Protein AF-0000000077147850 (afdb_homodimer)

Foldseek 3Di:
DDAACAPAEEEEECLQADLNVVLVVVNVVSNYAYEYADEPPDDNPSCVVPVVRHHYDDDQLLDLVRLLVVCLVRQGQEYEYDDADDPPVPDDPLVVRLSRLASSLLSNLLSNLVHNHQEYEYEAALLQQAADDDADEPPHDGDHLDSNSVSSNNNLVNSLVSCVVSVHFYEYEYEFAEDAAPHDCVDQLNVLLLCVVVVHAAEEEQQQFKGFYAYSVLVSVLVVLSVPDNPDGSYYFYDTQQDIDGRVVLSVLLCVLSVDPHDHRYRRDYDDPRDHRHHGHDGVVSCVRRVGHRPQDSSNRSNNRSVNCVVPVCVPDPD/DDAACAPAEEEEECLQADLNVVLVVVNVVSNYAYEYADEPPDDNPSCVVPVVRHHYDDDQLLDLVRLLVVCLVRQGQEYEYDDADDPPVPDDPLVVRLSRLASSLLSNLLSNLVHNHQEYEYEAALLQQAADDDADEPPHDGDHLDSNSVSSNNNLVNSLVSCVVSVHFYEYEYEFAEDAAPHDCVDQLNVLLLCVVVVHAAEEEQQQFKGFYAYSVLVSVLVVLVVPDNPDGSYYFYDTQQDIDGRVVLSVLLCVLSVGPHDHRYRRDYDDPRDRRHHGHDGVVSCVRRVGHRPQDSSNRSNNRSVNCVVPVCVPDPD

InterPro domains:
  IPR001509 NAD-dependent epimerase/dehydratase [PF01370] (11-240)
  IPR036291 NAD(P)-binding domain superfamily [SSF51735] (2-316)

Organism: Bacillus cereus (strain ATCC 14579 / DSM 31 / CCUG 7414 / JCM 2152 / NBRC 15305 / NCIMB 9373 / NCTC 2599 / NRRL B-3711) (NCBI:txid226900)

Radius of gyration: 27.34 Å; Cα contacts (8 Å, |Δi|>4): 1295; chains: 2; bounding box: 56×79×62 Å

Sequence (638 aa):
MIASFKNKTFLITGGYGFIGSHLARRLLNLQAKIVLFIRTPSNSWRLKDILKYIETYEIDIRDKKQVQDAIKKINPDYIFHLAAYGVNSAHTDYIHAIETNVIGTCNIIQAAKLVNCKKIINFGSSSEYGNKMEPIHENMLLTPVDIYGSTKAAATILAHQIASENNINLITLRPFGIFGEGEEPHKIFSYIILRVLQNKDVNLTLCNQLRDYCYIENVIDACILAVENTTVQNEIFNIGSGTIHPLKHYVELLFKHLKTNSRPNYGAISSRTNERWVPEADVQKIKNSLSWE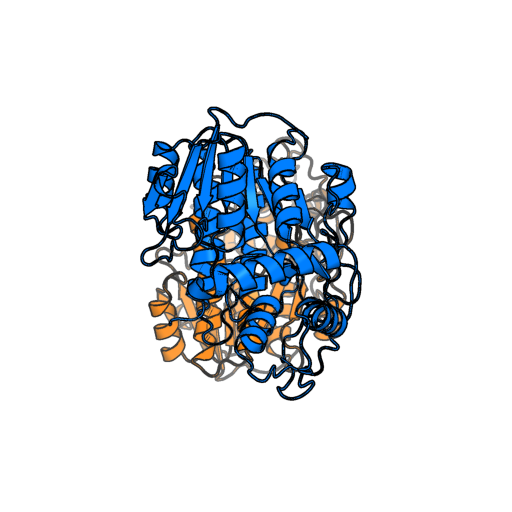PRINIEEGIIKTVNWYKNNKHLYLTPMIASFKNKTFLITGGYGFIGSHLARRLLNLQAKIVLFIRTPSNSWRLKDILKYIETYEIDIRDKKQVQDAIKKINPDYIFHLAAYGVNSAHTDYIHAIETNVIGTCNIIQAAKLVNCKKIINFGSSSEYGNKMEPIHENMLLTPVDIYGSTKAAATILAHQIASENNINLITLRPFGIFGEGEEPHKIFSYIILRVLQNKDVNLTLCNQLRDYCYIENVIDACILAVENTTVQNEIFNIGSGTIHPLKHYVELLFKHLKTNSRPNYGAISSRTNERWVPEADVQKIKNSLSWEPRINIEEGIIKTVNWYKNNKHLYLTP

Secondary structure (DSSP, 8-state):
-----TT-EEEEESTTSHHHHHHHHHHHHTT-EEEEEEPSS---GGGGGGGGGEEEEE--TT-HHHHHHHHHHH--SEEEE-------SS---HHHHHIIIIIHHHHHHHHHTTTT--EEEEE--GGGTBS-SS-B-TTS--B-SSHHHHHHHHHHHHHHHHHHHTT--EEEEEE-EEE-TT--TTSHHHHHHHHHHTT---B-----SEE-EEEHHHHHHHHHHHHH-SS--SEEEEES-S--EEHHHHHHHHHHHHT-S---BTTSSPPPTT--S---B--HHHHHHH-----S-HHHHHHHHHHHHHH-GGGTS--/-----TT-EEEEESTTSHHHHHHHHHHHHTT-EEEEEEPSS---GGGGGGGGGEEEEE--TT-HHHHHHHHHHH--SEEEE-------SS---HHHHHIIIIIHHHHHHHHHTTTT--EEEEE--GGGTBS-SS-B-TTS--B-SSHHHHHHHHHHHHHHHHHHHTT--EEEEEE-EEE-TT--TTSHHHHHHHHHHTT---B-----SEE-EEEHHHHHHHHHHHHH-SS--SEEEEES-S--EEHHHHHHHHHHHHT-S---BTTSSPPPTT--S---B--HHHHHHH----SS-HHHHHHHHHHHHHH-GGGTS--

Structure (mmCIF, N/CA/C/O backbone):
data_AF-0000000077147850-model_v1
#
loop_
_entity.id
_entity.type
_entity.pdbx_description
1 polymer 'CDP-abequose synthase'
#
loop_
_atom_site.group_PDB
_atom_site.id
_atom_site.type_symbol
_atom_site.label_atom_id
_atom_site.label_alt_id
_atom_site.label_comp_id
_atom_site.label_asym_id
_atom_site.label_entity_id
_atom_site.label_seq_id
_atom_site.pdbx_PDB_ins_code
_atom_site.Cartn_x
_atom_site.Cartn_y
_atom_site.Cartn_z
_atom_site.occupancy
_atom_site.B_iso_or_equiv
_atom_site.auth_seq_id
_atom_site.auth_comp_id
_atom_site.auth_asym_id
_atom_site.auth_atom_id
_atom_site.pdbx_PDB_model_num
ATOM 1 N N . MET A 1 1 ? 18.938 25.062 17.922 1 41.69 1 MET A N 1
ATOM 2 C CA . MET A 1 1 ? 17.719 25.562 17.266 1 41.69 1 MET A CA 1
ATOM 3 C C . MET A 1 1 ? 18.078 26.516 16.125 1 41.69 1 MET A C 1
ATOM 5 O O . MET A 1 1 ? 18.531 27.641 16.359 1 41.69 1 MET A O 1
ATOM 9 N N . ILE A 1 2 ? 18.453 25.875 14.992 1 53.59 2 ILE A N 1
ATOM 10 C CA . ILE A 1 2 ? 19.516 26.047 14.023 1 53.59 2 ILE A CA 1
ATOM 11 C C . ILE A 1 2 ? 19.172 27.203 13.07 1 53.59 2 ILE A C 1
ATOM 13 O O . ILE A 1 2 ? 18 27.562 12.938 1 53.59 2 ILE A O 1
ATOM 17 N N . ALA A 1 3 ? 19.969 27.375 11.922 1 63.88 3 ALA A N 1
ATOM 18 C CA . ALA A 1 3 ? 20.609 28.156 10.875 1 63.88 3 ALA A CA 1
ATOM 19 C C . ALA A 1 3 ? 19.594 28.625 9.836 1 63.88 3 ALA A C 1
ATOM 21 O O . ALA A 1 3 ? 18.422 28.219 9.867 1 63.88 3 ALA A O 1
ATOM 22 N N . SER A 1 4 ? 19.797 29.516 9.102 1 89.12 4 SER A N 1
ATOM 23 C CA . SER A 1 4 ? 19.125 30.125 7.953 1 89.12 4 SER A CA 1
ATOM 24 C C . SER A 1 4 ? 19.141 29.188 6.746 1 89.12 4 SER A C 1
ATOM 26 O O . SER A 1 4 ? 20.078 28.406 6.582 1 89.12 4 SER A O 1
ATOM 28 N N . PHE A 1 5 ? 17.938 28.969 6.219 1 96.38 5 PHE A N 1
ATOM 29 C CA . PHE A 1 5 ? 17.875 28.219 4.973 1 96.38 5 PHE A CA 1
ATOM 30 C C . PHE A 1 5 ? 18.141 29.125 3.777 1 96.38 5 PHE A C 1
ATOM 32 O O . PHE A 1 5 ? 17.562 28.922 2.703 1 96.38 5 PHE A O 1
ATOM 39 N N . LYS A 1 6 ? 18.953 30.125 4.07 1 95.38 6 LYS A N 1
ATOM 40 C CA . LYS A 1 6 ? 19.281 31.078 3.012 1 95.38 6 LYS A CA 1
ATOM 41 C C . LYS A 1 6 ? 19.844 30.359 1.782 1 95.38 6 LYS A C 1
ATOM 43 O O . LYS A 1 6 ? 20.656 29.453 1.903 1 95.38 6 LYS A O 1
ATOM 48 N N . ASN A 1 7 ? 19.297 30.672 0.626 1 94.56 7 ASN A N 1
ATOM 49 C CA . ASN A 1 7 ? 19.719 30.172 -0.68 1 94.56 7 ASN A CA 1
ATOM 50 C C . ASN A 1 7 ? 19.297 28.719 -0.89 1 94.56 7 ASN A C 1
ATOM 52 O O . ASN A 1 7 ? 19.797 28.047 -1.787 1 94.56 7 ASN A O 1
ATOM 56 N N . LYS A 1 8 ? 18.5 28.219 0.026 1 97.69 8 LYS A N 1
ATOM 57 C CA . LYS A 1 8 ? 17.922 26.891 -0.171 1 97.69 8 LYS A CA 1
ATOM 58 C C . LYS A 1 8 ? 16.516 26.984 -0.748 1 97.69 8 LYS A C 1
ATOM 60 O O . LYS A 1 8 ? 15.711 27.812 -0.304 1 97.69 8 LYS A O 1
ATOM 65 N N . THR A 1 9 ? 16.25 26.203 -1.748 1 98.69 9 THR A N 1
ATOM 66 C CA . THR A 1 9 ? 14.945 26.188 -2.391 1 98.69 9 THR A CA 1
ATOM 67 C C . THR A 1 9 ? 14.109 25 -1.891 1 98.69 9 THR A C 1
ATOM 69 O O . THR A 1 9 ? 14.555 23.859 -1.945 1 98.69 9 THR A O 1
ATOM 72 N N . PHE A 1 10 ? 12.945 25.344 -1.375 1 98.81 10 PHE A N 1
ATOM 73 C CA . PHE A 1 10 ? 12 24.344 -0.885 1 98.81 10 PHE A CA 1
ATOM 74 C C . PHE A 1 10 ? 10.766 24.281 -1.785 1 98.81 10 PHE A C 1
ATOM 76 O O . PHE A 1 10 ? 10.062 25.266 -1.953 1 98.81 10 PHE A O 1
ATOM 83 N N . LEU A 1 11 ? 10.539 23.109 -2.4 1 98.88 11 LEU A N 1
ATOM 84 C CA . LEU A 1 11 ? 9.281 22.859 -3.098 1 98.88 11 LEU A CA 1
ATOM 85 C C . LEU A 1 11 ? 8.258 22.234 -2.158 1 98.88 11 LEU A C 1
ATOM 87 O O . LEU A 1 11 ? 8.547 21.234 -1.484 1 98.88 11 LEU A O 1
ATOM 91 N N . ILE A 1 12 ? 7.082 22.828 -2.092 1 98.81 12 ILE A N 1
ATOM 92 C CA . ILE A 1 12 ? 6.004 22.328 -1.25 1 98.81 12 ILE A CA 1
ATOM 93 C C . ILE A 1 12 ? 4.785 22 -2.109 1 98.81 12 ILE A C 1
ATOM 95 O O . ILE A 1 12 ? 4.297 22.875 -2.846 1 98.81 12 ILE A O 1
ATOM 99 N N . THR A 1 13 ? 4.359 20.734 -2.105 1 98.31 13 THR A N 1
ATOM 100 C CA . THR A 1 13 ? 3.01 20.438 -2.574 1 98.31 13 THR A CA 1
ATOM 101 C C . THR A 1 13 ? 2.008 20.547 -1.427 1 98.31 13 THR A C 1
ATOM 103 O O . THR A 1 13 ? 2.336 20.219 -0.281 1 98.31 13 THR A O 1
ATOM 106 N N . GLY A 1 14 ? 0.807 21.047 -1.729 1 96.25 14 GLY A N 1
ATOM 107 C CA . GLY A 1 14 ? -0.165 21.25 -0.666 1 96.25 14 GLY A CA 1
ATOM 108 C C . GLY A 1 14 ? 0.129 22.469 0.195 1 96.25 14 GLY A C 1
ATOM 109 O O . GLY A 1 14 ? -0.258 22.516 1.364 1 96.25 14 GLY A O 1
ATOM 110 N N . GLY A 1 15 ? 0.797 23.438 -0.388 1 96.94 15 GLY A N 1
ATOM 111 C CA . GLY A 1 15 ? 1.252 24.594 0.37 1 96.94 15 GLY A CA 1
ATOM 112 C C . GLY A 1 15 ? 0.12 25.5 0.816 1 96.94 15 GLY A C 1
ATOM 113 O O . GLY A 1 15 ? 0.252 26.234 1.802 1 96.94 15 GLY A O 1
ATOM 114 N N . TYR A 1 16 ? -0.994 25.469 0.094 1 96.19 16 TYR A N 1
ATOM 115 C CA . TYR A 1 16 ? -2.139 26.312 0.451 1 96.19 16 TYR A CA 1
ATOM 116 C C . TYR A 1 16 ? -2.963 25.656 1.554 1 96.19 16 TYR A C 1
ATOM 118 O O . TYR A 1 16 ? -3.879 26.266 2.102 1 96.19 16 TYR A O 1
ATOM 126 N N . GLY A 1 17 ? -2.631 24.438 1.902 1 95.75 17 GLY A N 1
ATOM 127 C CA . GLY A 1 17 ? -3.367 23.719 2.932 1 95.75 17 GLY A CA 1
ATOM 128 C C . GLY A 1 17 ? -2.99 24.141 4.34 1 95.75 17 GLY A C 1
ATOM 129 O O . GLY A 1 17 ? -2.152 25.031 4.523 1 95.75 17 GLY A O 1
ATOM 130 N N . PHE A 1 18 ? -3.619 23.516 5.301 1 96.88 18 PHE A N 1
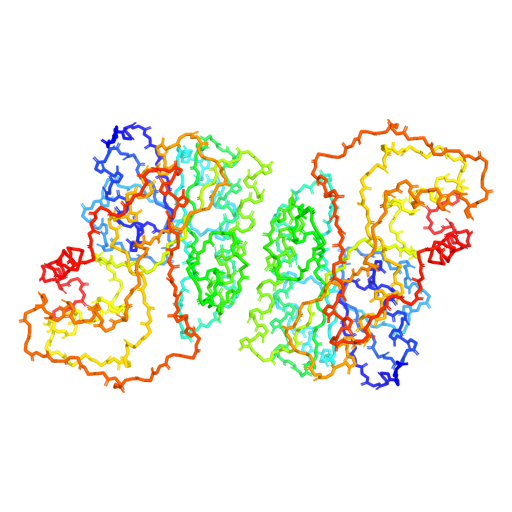ATOM 131 C CA . PHE A 1 18 ? -3.455 23.828 6.715 1 96.88 18 PHE A CA 1
ATOM 132 C C . PHE A 1 18 ? -1.999 23.688 7.137 1 96.88 18 PHE A C 1
ATOM 134 O O . PHE A 1 18 ? -1.33 24.672 7.445 1 96.88 18 PHE A O 1
ATOM 141 N N . ILE A 1 19 ? -1.394 22.469 6.965 1 98.12 19 ILE A N 1
ATOM 142 C CA . ILE A 1 19 ? -0.022 22.203 7.387 1 98.12 19 ILE A CA 1
ATOM 143 C C . ILE A 1 19 ? 0.951 22.953 6.48 1 98.12 19 ILE A C 1
ATOM 145 O O . ILE A 1 19 ? 1.896 23.578 6.965 1 98.12 19 ILE A O 1
ATOM 149 N N . GLY A 1 20 ? 0.66 22.953 5.203 1 98.12 20 GLY A N 1
ATOM 150 C CA . GLY A 1 20 ? 1.533 23.578 4.219 1 98.12 20 GLY A CA 1
ATOM 151 C C . GLY A 1 20 ? 1.7 25.062 4.426 1 98.12 20 GLY A C 1
ATOM 152 O O . GLY A 1 20 ? 2.791 25.609 4.234 1 98.12 20 GLY A O 1
ATOM 153 N N . SER A 1 21 ? 0.642 25.75 4.809 1 98.06 21 SER A N 1
ATOM 154 C CA . SER A 1 21 ? 0.711 27.203 4.996 1 98.06 21 SER A CA 1
ATOM 155 C C . SER A 1 21 ? 1.573 27.562 6.203 1 98.06 21 SER A C 1
ATOM 157 O O . SER A 1 21 ? 2.32 28.531 6.168 1 98.06 21 SER A O 1
ATOM 159 N N . HIS A 1 22 ? 1.453 26.766 7.297 1 98.62 22 HIS A N 1
ATOM 160 C CA . HIS A 1 22 ? 2.303 26.984 8.461 1 98.62 22 HIS A CA 1
ATOM 161 C C . HIS A 1 22 ? 3.768 26.719 8.133 1 98.62 22 HIS A C 1
ATOM 163 O O . HIS A 1 22 ? 4.652 27.453 8.57 1 98.62 22 HIS A O 1
ATOM 169 N N . LEU A 1 23 ? 3.988 25.688 7.363 1 98.69 23 LEU A N 1
ATOM 170 C CA . LEU A 1 23 ? 5.344 25.328 6.969 1 98.69 23 LEU A CA 1
ATOM 171 C C . LEU A 1 23 ? 5.965 26.422 6.098 1 98.69 23 LEU A C 1
ATOM 173 O O . LEU A 1 23 ? 7.117 26.812 6.312 1 98.69 23 LEU A O 1
ATOM 177 N N . ALA A 1 24 ? 5.199 26.891 5.113 1 98.5 24 ALA A N 1
ATOM 178 C CA . ALA A 1 24 ? 5.68 27.938 4.219 1 98.5 24 ALA A CA 1
ATOM 179 C C . ALA A 1 24 ? 6.102 29.172 5 1 98.5 24 ALA A C 1
ATOM 181 O O . ALA A 1 24 ? 7.156 29.75 4.738 1 98.5 24 ALA A O 1
ATOM 182 N N . ARG A 1 25 ? 5.281 29.594 5.98 1 98.12 25 ARG A N 1
ATOM 183 C CA . ARG A 1 25 ? 5.586 30.766 6.797 1 98.12 25 ARG A CA 1
ATOM 184 C C . ARG A 1 25 ? 6.867 30.547 7.598 1 98.12 25 ARG A C 1
ATOM 186 O O . ARG A 1 25 ? 7.707 31.453 7.676 1 98.12 25 ARG A O 1
ATOM 193 N N . ARG A 1 26 ? 6.977 29.391 8.227 1 98.06 26 ARG A N 1
ATOM 194 C CA . ARG A 1 26 ? 8.172 29.094 9.008 1 98.06 26 ARG A CA 1
ATOM 195 C C . ARG A 1 26 ? 9.422 29.141 8.125 1 98.06 26 ARG A C 1
ATOM 197 O O . ARG A 1 26 ? 10.438 29.703 8.516 1 98.06 26 ARG A O 1
ATOM 204 N N . LEU A 1 27 ? 9.367 28.531 6.949 1 98.38 27 LEU A N 1
ATOM 205 C CA . LEU A 1 27 ? 10.508 28.469 6.039 1 98.38 27 LEU A CA 1
ATOM 206 C C . LEU A 1 27 ? 10.883 29.859 5.543 1 98.38 27 LEU A C 1
ATOM 208 O O . LEU A 1 27 ? 12.062 30.188 5.418 1 98.38 27 LEU A O 1
ATOM 212 N N . LEU A 1 28 ? 9.891 30.672 5.234 1 97.94 28 LEU A N 1
ATOM 213 C CA . LEU A 1 28 ? 10.148 32.031 4.816 1 97.94 28 LEU A CA 1
ATOM 214 C C . LEU A 1 28 ? 10.883 32.812 5.906 1 97.94 28 LEU A C 1
ATOM 216 O O . LEU A 1 28 ? 11.82 33.562 5.621 1 97.94 28 LEU A O 1
ATOM 220 N N . ASN A 1 29 ? 10.43 32.594 7.141 1 97.06 29 ASN A N 1
ATOM 221 C CA . ASN A 1 29 ? 11.078 33.25 8.281 1 97.06 29 ASN A CA 1
ATOM 222 C C . ASN A 1 29 ? 12.531 32.781 8.422 1 97.06 29 ASN A C 1
ATOM 224 O O . ASN A 1 29 ? 13.359 33.531 8.969 1 97.06 29 ASN A O 1
ATOM 228 N N . LEU A 1 30 ? 12.852 31.625 7.934 1 97.62 30 LEU A N 1
ATOM 229 C CA . LEU A 1 30 ? 14.203 31.094 7.984 1 97.62 30 LEU A CA 1
ATOM 230 C C . LEU A 1 30 ? 14.977 31.438 6.711 1 97.62 30 LEU A C 1
ATOM 232 O O . LEU A 1 30 ? 16.016 30.844 6.434 1 97.62 30 LEU A O 1
ATOM 236 N N . GLN A 1 31 ? 14.359 32.281 5.824 1 97.69 31 GLN A N 1
ATOM 237 C CA . GLN A 1 31 ? 14.977 32.906 4.668 1 97.69 31 GLN A CA 1
ATOM 238 C C . GLN A 1 31 ? 15.125 31.922 3.514 1 97.69 31 GLN A C 1
ATOM 240 O O . GLN A 1 31 ? 16.078 32.031 2.729 1 97.69 31 GLN A O 1
ATOM 245 N N . ALA A 1 32 ? 14.258 30.938 3.465 1 98.25 32 ALA A N 1
ATOM 246 C CA . ALA A 1 32 ? 14.258 29.984 2.363 1 98.25 32 ALA A CA 1
ATOM 247 C C . ALA A 1 32 ? 13.562 30.562 1.134 1 98.25 32 ALA A C 1
ATOM 249 O O . ALA A 1 32 ? 12.75 31.484 1.247 1 98.25 32 ALA A O 1
ATOM 250 N N . LYS A 1 33 ? 13.953 30.047 -0.039 1 98.5 33 LYS A N 1
ATOM 251 C CA . LYS A 1 33 ? 13.156 30.234 -1.246 1 98.5 33 LYS A CA 1
ATOM 252 C C . LYS A 1 33 ? 12.047 29.203 -1.336 1 98.5 33 LYS A C 1
ATOM 254 O O . LYS A 1 33 ? 12.312 28 -1.31 1 98.5 33 LYS A O 1
ATOM 259 N N . ILE A 1 34 ? 10.812 29.719 -1.474 1 98.62 34 ILE A N 1
ATOM 260 C CA . ILE A 1 34 ? 9.672 28.812 -1.421 1 98.62 34 ILE A CA 1
ATOM 261 C C . ILE A 1 34 ? 9.016 28.734 -2.795 1 98.62 34 ILE A C 1
ATOM 263 O O . ILE A 1 34 ? 8.734 29.75 -3.42 1 98.62 34 ILE A O 1
ATOM 267 N N . VAL A 1 35 ? 8.797 27.531 -3.256 1 98.75 35 VAL A N 1
ATOM 268 C CA . VAL A 1 35 ? 8.039 27.25 -4.469 1 98.75 35 VAL A CA 1
ATOM 269 C C . VAL A 1 35 ? 6.871 26.328 -4.148 1 98.75 35 VAL A C 1
ATOM 271 O O . VAL A 1 35 ? 7.047 25.312 -3.461 1 98.75 35 VAL A O 1
ATOM 274 N N . LEU A 1 36 ? 5.656 26.688 -4.633 1 98.44 36 LEU A N 1
ATOM 275 C CA . LEU A 1 36 ? 4.48 25.859 -4.371 1 98.44 36 LEU A CA 1
ATOM 276 C C . LEU A 1 36 ? 3.957 25.234 -5.664 1 98.44 36 LEU A C 1
ATOM 278 O O . LEU A 1 36 ? 3.904 25.906 -6.699 1 98.44 36 LEU A O 1
ATOM 282 N N . PHE A 1 37 ? 3.633 23.891 -5.637 1 97.88 37 PHE A N 1
ATOM 283 C CA . PHE A 1 37 ? 2.713 23.312 -6.605 1 97.88 37 PHE A CA 1
ATOM 284 C C . PHE A 1 37 ? 1.267 23.531 -6.176 1 97.88 37 PHE A C 1
ATOM 286 O O . PHE A 1 37 ? 0.879 23.156 -5.066 1 97.88 37 PHE A O 1
ATOM 293 N N . ILE A 1 38 ? 0.522 24.156 -7.012 1 94.69 38 ILE A N 1
ATOM 294 C CA . ILE A 1 38 ? -0.87 24.438 -6.672 1 94.69 38 ILE A CA 1
ATOM 295 C C . ILE A 1 38 ? -1.787 23.844 -7.738 1 94.69 38 ILE A C 1
ATOM 297 O O . ILE A 1 38 ? -1.382 23.688 -8.891 1 94.69 38 ILE A O 1
ATOM 301 N N . ARG A 1 39 ? -3.023 23.453 -7.23 1 88.62 39 ARG A N 1
ATOM 302 C CA . ARG A 1 39 ? -4.059 23.016 -8.164 1 88.62 39 ARG A CA 1
ATOM 303 C C . ARG A 1 39 ? -5.039 24.141 -8.453 1 88.62 39 ARG A C 1
ATOM 305 O O . ARG A 1 39 ? -5.25 25.031 -7.617 1 88.62 39 ARG A O 1
ATOM 312 N N . THR A 1 40 ? -5.598 24.188 -9.672 1 77.69 40 THR A N 1
ATOM 313 C CA . THR A 1 40 ? -6.664 25.125 -9.977 1 77.69 40 THR A CA 1
ATOM 314 C C . THR A 1 40 ? -8.023 24.438 -9.938 1 77.69 40 THR A C 1
ATOM 316 O O . THR A 1 40 ? -8.234 23.422 -10.602 1 77.69 40 THR A O 1
ATOM 319 N N . PRO A 1 41 ? -8.828 24.906 -9.078 1 77.25 41 PRO A N 1
ATOM 320 C CA . PRO A 1 41 ? -8.828 26.094 -8.211 1 77.25 41 PRO A CA 1
ATOM 321 C C . PRO A 1 41 ? -8.367 25.766 -6.789 1 77.25 41 PRO A C 1
ATOM 323 O O . PRO A 1 41 ? -8.555 24.641 -6.312 1 77.25 41 PRO A O 1
ATOM 326 N N . SER A 1 42 ? -7.457 26.516 -6.242 1 80.62 42 SER A N 1
ATOM 327 C CA . SER A 1 42 ? -7.043 26.406 -4.848 1 80.62 42 SER A CA 1
ATOM 328 C C . SER A 1 42 ? -7.207 27.734 -4.125 1 80.62 42 SER A C 1
ATOM 330 O O . SER A 1 42 ? -7.133 28.797 -4.742 1 80.62 42 SER A O 1
ATOM 332 N N . ASN A 1 43 ? -7.555 27.641 -2.871 1 86.88 43 ASN A N 1
ATOM 333 C CA . ASN A 1 43 ? -7.73 28.812 -2.012 1 86.88 43 ASN A CA 1
ATOM 334 C C . ASN A 1 43 ? -6.43 29.203 -1.315 1 86.88 43 ASN A C 1
ATOM 336 O O . ASN A 1 43 ? -5.887 28.422 -0.528 1 86.88 43 ASN A O 1
ATOM 340 N N . SER A 1 44 ? -5.973 30.453 -1.588 1 91.94 44 SER A N 1
ATOM 341 C CA . SER A 1 44 ? -4.672 30.906 -1.097 1 91.94 44 SER A CA 1
ATOM 342 C C . SER A 1 44 ? -4.82 31.781 0.144 1 91.94 44 SER A C 1
ATOM 344 O O . SER A 1 44 ? -3.879 32.469 0.54 1 91.94 44 SER A O 1
ATOM 346 N N . TRP A 1 45 ? -5.973 31.75 0.788 1 93.31 45 TRP A N 1
ATOM 347 C CA . TRP A 1 45 ? -6.273 32.75 1.82 1 93.31 45 TRP A CA 1
ATOM 348 C C . TRP A 1 45 ? -5.293 32.625 2.984 1 93.31 45 TRP A C 1
ATOM 350 O O . TRP A 1 45 ? -4.941 33.625 3.607 1 93.31 45 TRP A O 1
ATOM 360 N N . ARG A 1 46 ? -4.734 31.438 3.246 1 96 46 ARG A N 1
ATOM 361 C CA . ARG A 1 46 ? -3.857 31.219 4.395 1 96 46 ARG A CA 1
ATOM 362 C C . ARG A 1 46 ? -2.51 31.891 4.191 1 96 46 ARG A C 1
ATOM 364 O O . ARG A 1 46 ? -1.785 32.156 5.16 1 96 46 ARG A O 1
ATOM 371 N N . LEU A 1 47 ? -2.217 32.156 2.918 1 97 47 LEU A N 1
ATOM 372 C CA . LEU A 1 47 ? -0.895 32.688 2.615 1 97 47 LEU A CA 1
ATOM 373 C C . LEU A 1 47 ? -1.003 34.031 1.917 1 97 47 LEU A C 1
ATOM 375 O O . LEU A 1 47 ? -0.026 34.531 1.343 1 97 47 LEU A O 1
ATOM 379 N N . LYS A 1 48 ? -2.117 34.625 1.899 1 95.38 48 LYS A N 1
ATOM 380 C CA . LYS A 1 48 ? -2.383 35.844 1.132 1 95.38 48 LYS A CA 1
ATOM 381 C C . LYS A 1 48 ? -1.363 36.938 1.455 1 95.38 48 LYS A C 1
ATOM 383 O O . LYS A 1 48 ? -0.882 37.625 0.557 1 95.38 48 LYS A O 1
ATOM 388 N N . ASP A 1 49 ? -0.982 37.094 2.662 1 95.38 49 ASP A N 1
ATOM 389 C CA . ASP A 1 49 ? -0.14 38.188 3.129 1 95.38 49 ASP A CA 1
ATOM 390 C C . ASP A 1 49 ? 1.32 37.969 2.744 1 95.38 49 ASP A C 1
ATOM 392 O O . ASP A 1 49 ? 2.123 38.906 2.762 1 95.38 49 ASP A O 1
ATOM 396 N N . ILE A 1 50 ? 1.694 36.75 2.342 1 97 50 ILE A N 1
ATOM 397 C CA . ILE A 1 50 ? 3.102 36.5 2.045 1 97 50 ILE A CA 1
ATOM 398 C C . ILE A 1 50 ? 3.238 35.969 0.628 1 97 50 ILE A C 1
ATOM 400 O O . ILE A 1 50 ? 4.324 35.531 0.223 1 97 50 ILE A O 1
ATOM 404 N N . LEU A 1 51 ? 2.188 35.938 -0.095 1 96.69 51 LEU A N 1
ATOM 405 C CA . LEU A 1 51 ? 2.156 35.312 -1.415 1 96.69 51 LEU A CA 1
ATOM 406 C C . LEU A 1 51 ? 3.17 35.969 -2.348 1 96.69 51 LEU A C 1
ATOM 408 O O . LEU A 1 51 ? 3.729 35.312 -3.227 1 96.69 51 LEU A O 1
ATOM 412 N N . LYS A 1 52 ? 3.455 37.219 -2.17 1 96.94 52 LYS A N 1
ATOM 413 C CA . LYS A 1 52 ? 4.379 37.969 -3.023 1 96.94 52 LYS A CA 1
ATOM 414 C C . LYS A 1 52 ? 5.801 37.438 -2.891 1 96.94 52 LYS A C 1
ATOM 416 O O . LYS A 1 52 ? 6.637 37.656 -3.768 1 96.94 52 LYS A O 1
ATOM 421 N N . TYR A 1 53 ? 6.094 36.719 -1.805 1 97.75 53 TYR A N 1
ATOM 422 C CA . TYR A 1 53 ? 7.438 36.188 -1.556 1 97.75 53 TYR A CA 1
ATOM 423 C C . TYR A 1 53 ? 7.547 34.719 -1.963 1 97.75 53 TYR A C 1
ATOM 425 O O . TYR A 1 53 ? 8.578 34.094 -1.752 1 97.75 53 TYR A O 1
ATOM 433 N N . ILE A 1 54 ? 6.477 34.156 -2.584 1 97.94 54 ILE A N 1
ATOM 434 C CA . ILE A 1 54 ? 6.402 32.719 -2.881 1 97.94 54 ILE A CA 1
ATOM 435 C C . ILE A 1 54 ? 6.195 32.531 -4.379 1 97.94 54 ILE A C 1
ATOM 437 O O . ILE A 1 54 ? 5.383 33.219 -5 1 97.94 54 ILE A O 1
ATOM 441 N N . GLU A 1 55 ? 6.953 31.703 -4.969 1 98.06 55 GLU A N 1
ATOM 442 C CA . GLU A 1 55 ? 6.738 31.297 -6.355 1 98.06 55 GLU A CA 1
ATOM 443 C C . GLU A 1 55 ? 5.75 30.141 -6.449 1 98.06 55 GLU A C 1
ATOM 445 O O . GLU A 1 55 ? 5.801 29.203 -5.645 1 98.06 55 GLU A O 1
ATOM 450 N N . THR A 1 56 ? 4.824 30.234 -7.441 1 97 56 THR A N 1
ATOM 451 C CA . THR A 1 56 ? 3.812 29.188 -7.57 1 97 56 THR A CA 1
ATOM 452 C C . THR A 1 56 ? 3.803 28.609 -8.984 1 97 56 THR A C 1
ATOM 454 O O . THR A 1 56 ? 4.055 29.328 -9.953 1 97 56 THR A O 1
ATOM 457 N N . TYR A 1 57 ? 3.594 27.312 -9.102 1 96.81 57 TYR A N 1
ATOM 458 C CA . TYR A 1 57 ? 3.363 26.594 -10.352 1 96.81 57 TYR A CA 1
ATOM 459 C C . TYR A 1 57 ? 2.033 25.859 -10.32 1 96.81 57 TYR A C 1
ATOM 461 O O . TYR A 1 57 ? 1.734 25.141 -9.352 1 96.81 57 TYR A O 1
ATOM 469 N N . GLU A 1 58 ? 1.224 26.047 -11.312 1 96.25 58 GLU A N 1
ATOM 470 C CA . GLU A 1 58 ? 0.019 25.234 -11.438 1 96.25 58 GLU A CA 1
ATOM 471 C C . GLU A 1 58 ? 0.345 23.844 -11.984 1 96.25 58 GLU A C 1
ATOM 473 O O . GLU A 1 58 ? 0.617 23.688 -13.18 1 96.25 58 GLU A O 1
ATOM 478 N N . ILE A 1 59 ? 0.282 22.859 -11.133 1 96.81 59 ILE A N 1
ATOM 479 C CA . ILE A 1 59 ? 0.705 21.5 -11.484 1 96.81 59 ILE A CA 1
ATOM 480 C C . ILE A 1 59 ? -0.293 20.484 -10.922 1 96.81 59 ILE A C 1
ATOM 482 O O . ILE A 1 59 ? -0.682 20.562 -9.758 1 96.81 59 ILE A O 1
ATOM 486 N N . ASP A 1 60 ? -0.794 19.594 -11.742 1 95.75 60 ASP A N 1
ATOM 487 C CA . ASP A 1 60 ? -1.476 18.391 -11.289 1 95.75 60 ASP A CA 1
ATOM 488 C C . ASP A 1 60 ? -0.479 17.266 -11.023 1 95.75 60 ASP A C 1
ATOM 490 O O . ASP A 1 60 ? 0.117 16.719 -11.953 1 95.75 60 ASP A O 1
ATOM 494 N N . ILE A 1 61 ? -0.38 16.891 -9.797 1 96.81 61 ILE A N 1
ATOM 495 C CA . ILE A 1 61 ? 0.686 15.969 -9.422 1 96.81 61 ILE A CA 1
ATOM 496 C C . ILE A 1 61 ? 0.414 14.594 -10.031 1 96.81 61 ILE A C 1
ATOM 498 O O . ILE A 1 61 ? 1.288 13.727 -10.031 1 96.81 61 ILE A O 1
ATOM 502 N N . ARG A 1 62 ? -0.787 14.344 -10.57 1 95.88 62 ARG A N 1
ATOM 503 C CA . ARG A 1 62 ? -1.114 13.094 -11.242 1 95.88 62 ARG A CA 1
ATOM 504 C C . ARG A 1 62 ? -0.481 13.031 -12.633 1 95.88 62 ARG A C 1
ATOM 506 O O . ARG A 1 62 ? -0.403 11.961 -13.242 1 95.88 62 ARG A O 1
ATOM 513 N N . ASP A 1 63 ? -0.114 14.195 -13.156 1 96.19 63 ASP A N 1
ATOM 514 C CA . ASP A 1 63 ? 0.511 14.281 -14.469 1 96.19 63 ASP A CA 1
ATOM 515 C C . ASP A 1 63 ? 2.027 14.141 -14.367 1 96.19 63 ASP A C 1
ATOM 517 O O . ASP A 1 63 ? 2.727 15.109 -14.047 1 96.19 63 ASP A O 1
ATOM 521 N N . LYS A 1 64 ? 2.492 13.016 -14.734 1 95.69 64 LYS A N 1
ATOM 522 C CA . LYS A 1 64 ? 3.902 12.664 -14.594 1 95.69 64 LYS A CA 1
ATOM 523 C C . LYS A 1 64 ? 4.793 13.664 -15.328 1 95.69 64 LYS A C 1
ATOM 525 O O . LYS A 1 64 ? 5.77 14.164 -14.773 1 95.69 64 LYS A O 1
ATOM 530 N N . LYS A 1 65 ? 4.449 13.938 -16.516 1 96.62 65 LYS A N 1
ATOM 531 C CA . LYS A 1 65 ? 5.277 14.805 -17.344 1 96.62 65 LYS A CA 1
ATOM 532 C C . LYS A 1 65 ? 5.324 16.219 -16.797 1 96.62 65 LYS A C 1
ATOM 534 O O . LYS A 1 65 ? 6.391 16.844 -16.734 1 96.62 65 LYS A O 1
ATOM 539 N N . GLN A 1 66 ? 4.18 16.734 -16.375 1 97.25 66 GLN A N 1
ATOM 540 C CA . GLN A 1 66 ? 4.125 18.078 -15.789 1 97.25 66 GLN A CA 1
ATOM 541 C C . GLN A 1 66 ? 5.004 18.156 -14.547 1 97.25 66 GLN A C 1
ATOM 543 O O . GLN A 1 66 ? 5.738 19.141 -14.367 1 97.25 66 GLN A O 1
ATOM 548 N N . VAL A 1 67 ? 4.965 17.172 -13.742 1 98.06 67 VAL A N 1
ATOM 549 C CA . VAL A 1 67 ? 5.715 17.141 -12.492 1 98.06 67 VAL A CA 1
ATOM 550 C C . VAL A 1 67 ? 7.211 17.094 -12.789 1 98.06 67 VAL A C 1
ATOM 552 O O . VAL A 1 67 ? 7.984 17.875 -12.219 1 98.06 67 VAL A O 1
ATOM 555 N N . GLN A 1 68 ? 7.613 16.25 -13.664 1 97.69 68 GLN A N 1
ATOM 556 C CA . GLN A 1 68 ? 9.023 16.094 -14.008 1 97.69 68 GLN A CA 1
ATOM 557 C C . GLN A 1 68 ? 9.602 17.391 -14.578 1 97.69 68 GLN A C 1
ATOM 559 O O . GLN A 1 68 ? 10.672 17.828 -14.164 1 97.69 68 GLN A O 1
ATOM 564 N N . ASP A 1 69 ? 8.859 17.969 -15.516 1 98.25 69 ASP A N 1
ATOM 565 C CA . ASP A 1 69 ? 9.328 19.188 -16.156 1 98.25 69 ASP A CA 1
ATOM 566 C C . ASP A 1 69 ? 9.477 20.328 -15.148 1 98.25 69 ASP A C 1
ATOM 568 O O . ASP A 1 69 ? 10.477 21.047 -15.164 1 98.25 69 ASP A O 1
ATOM 572 N N . ALA A 1 70 ? 8.531 20.453 -14.266 1 98.38 70 ALA A N 1
ATOM 573 C CA . ALA A 1 70 ? 8.555 21.531 -13.266 1 98.38 70 ALA A CA 1
ATOM 574 C C . ALA A 1 70 ? 9.695 21.344 -12.281 1 98.38 70 ALA A C 1
ATOM 576 O O . ALA A 1 70 ? 10.414 22.281 -11.953 1 98.38 70 ALA A O 1
ATOM 577 N N . ILE A 1 71 ? 9.891 20.141 -11.82 1 98.62 71 ILE A N 1
ATOM 578 C CA . ILE A 1 71 ? 10.906 19.859 -10.812 1 98.62 71 ILE A CA 1
ATOM 579 C C . ILE A 1 71 ? 12.297 20.047 -11.43 1 98.62 71 ILE A C 1
ATOM 581 O O . ILE A 1 71 ? 13.203 20.578 -10.773 1 98.62 71 ILE A O 1
ATOM 585 N N . LYS A 1 72 ? 12.438 19.672 -12.664 1 98.31 72 LYS A N 1
ATOM 586 C CA . LYS A 1 72 ? 13.703 19.906 -13.359 1 98.31 72 LYS A CA 1
ATOM 587 C C . LYS A 1 72 ? 14.008 21.391 -13.453 1 98.31 72 LYS A C 1
ATOM 589 O O . LYS A 1 72 ? 15.156 21.812 -13.273 1 98.31 72 LYS A O 1
ATOM 594 N N . LYS A 1 73 ? 13.008 22.109 -13.758 1 98.12 73 LYS A N 1
ATOM 595 C CA . LYS A 1 73 ? 13.164 23.547 -13.906 1 98.12 73 LYS A CA 1
ATOM 596 C C . LYS A 1 73 ? 13.484 24.203 -12.562 1 98.12 73 LYS A C 1
ATOM 598 O O . LYS A 1 73 ? 14.383 25.047 -12.477 1 98.12 73 LYS A O 1
ATOM 603 N N . ILE A 1 74 ? 12.828 23.844 -11.516 1 98.25 74 ILE A N 1
ATOM 604 C CA . ILE A 1 74 ? 12.945 24.453 -10.188 1 98.25 74 ILE A CA 1
ATOM 605 C C . ILE A 1 74 ? 14.242 24 -9.531 1 98.25 74 ILE A C 1
ATOM 607 O O . ILE A 1 74 ? 14.891 24.781 -8.82 1 98.25 74 ILE A O 1
ATOM 611 N N . ASN A 1 75 ? 14.578 22.703 -9.711 1 98.44 75 ASN A N 1
ATOM 612 C CA . ASN A 1 75 ? 15.75 22.094 -9.094 1 98.44 75 ASN A CA 1
ATOM 613 C C . ASN A 1 75 ? 15.789 22.344 -7.59 1 98.44 75 ASN A C 1
ATOM 615 O O . ASN A 1 75 ? 16.766 22.875 -7.074 1 98.44 75 ASN A O 1
ATOM 619 N N . PRO A 1 76 ? 14.797 21.906 -6.84 1 98.75 76 PRO A N 1
ATOM 620 C CA . PRO A 1 76 ? 14.719 22.203 -5.406 1 98.75 76 PRO A CA 1
ATOM 621 C C . PRO A 1 76 ? 15.773 21.453 -4.594 1 98.75 76 PRO A C 1
ATOM 623 O O . PRO A 1 76 ? 16.125 20.328 -4.934 1 98.75 76 PRO A O 1
ATOM 626 N N . ASP A 1 77 ? 16.25 22.109 -3.48 1 98.31 77 ASP A N 1
ATOM 627 C CA . ASP A 1 77 ? 17.109 21.438 -2.508 1 98.31 77 ASP A CA 1
ATOM 628 C C . ASP A 1 77 ? 16.312 20.438 -1.678 1 98.31 77 ASP A C 1
ATOM 630 O O . ASP A 1 77 ? 16.812 19.359 -1.332 1 98.31 77 ASP A O 1
ATOM 634 N N . TYR A 1 78 ? 15.102 20.812 -1.344 1 98.56 78 TYR A N 1
ATOM 635 C CA . TYR A 1 78 ? 14.227 20 -0.507 1 98.56 78 TYR A CA 1
ATOM 636 C C . TYR A 1 78 ? 12.805 19.984 -1.053 1 98.56 78 TYR A C 1
ATOM 638 O O . TYR A 1 78 ? 12.367 20.953 -1.683 1 98.56 78 TYR A O 1
ATOM 646 N N . ILE A 1 79 ? 12.094 18.891 -0.837 1 98.88 79 ILE A N 1
ATOM 647 C CA . ILE A 1 79 ? 10.695 18.766 -1.228 1 98.88 79 ILE A CA 1
ATOM 648 C C . ILE A 1 79 ? 9.859 18.359 -0.021 1 98.88 79 ILE A C 1
ATOM 650 O O . ILE A 1 79 ? 10.195 17.406 0.687 1 98.88 79 ILE A O 1
ATOM 654 N N . PHE A 1 80 ? 8.875 19.141 0.29 1 98.88 80 PHE A N 1
ATOM 655 C CA . PHE A 1 80 ? 7.805 18.734 1.195 1 98.88 80 PHE A CA 1
ATOM 656 C C . PHE A 1 80 ? 6.562 18.328 0.415 1 98.88 80 PHE A C 1
ATOM 658 O O . PHE A 1 80 ? 5.941 19.156 -0.256 1 98.88 80 PHE A O 1
ATOM 665 N N . HIS A 1 81 ? 6.207 17.062 0.521 1 98.81 81 HIS A N 1
ATOM 666 C CA . HIS A 1 81 ? 5.02 16.562 -0.167 1 98.81 81 HIS A CA 1
ATOM 667 C C . HIS A 1 81 ? 3.848 16.422 0.796 1 98.81 81 HIS A C 1
ATOM 669 O O . HIS A 1 81 ? 3.695 15.375 1.437 1 98.81 81 HIS A O 1
ATOM 675 N N . LEU A 1 82 ? 2.92 17.406 0.741 1 98.06 82 LEU A N 1
ATOM 676 C CA . LEU A 1 82 ? 1.79 17.438 1.663 1 98.06 82 LEU A CA 1
ATOM 677 C C . LEU A 1 82 ? 0.472 17.266 0.914 1 98.06 82 LEU A C 1
ATOM 679 O O . LEU A 1 82 ? -0.572 17.047 1.53 1 98.06 82 LEU A O 1
ATOM 683 N N . ALA A 1 83 ? 0.511 17.359 -0.403 1 95.56 83 ALA A N 1
ATOM 684 C CA . ALA A 1 83 ? -0.71 17.266 -1.198 1 95.56 83 ALA A CA 1
ATOM 685 C C . ALA A 1 83 ? -1.36 15.891 -1.044 1 95.56 83 ALA A C 1
ATOM 687 O O . ALA A 1 83 ? -0.679 14.867 -1.095 1 95.56 83 ALA A O 1
ATOM 688 N N . ALA A 1 84 ? -2.559 15.898 -0.829 1 92.19 84 ALA A N 1
ATOM 689 C CA . ALA A 1 84 ? -3.316 14.648 -0.734 1 92.19 84 ALA A CA 1
ATOM 690 C C . ALA A 1 84 ? -4.805 14.898 -0.971 1 92.19 84 ALA A C 1
ATOM 692 O O . ALA A 1 84 ? -5.293 16.016 -0.798 1 92.19 84 ALA A O 1
ATOM 693 N N . TYR A 1 85 ? -5.398 13.875 -1.536 1 85.5 85 TYR A N 1
ATOM 694 C CA . TYR A 1 85 ? -6.852 13.82 -1.485 1 85.5 85 TYR A CA 1
ATOM 695 C C . TYR A 1 85 ? -7.336 13.391 -0.105 1 85.5 85 TYR A C 1
ATOM 697 O O . TYR A 1 85 ? -7.02 12.289 0.356 1 85.5 85 TYR A O 1
ATOM 705 N N . GLY A 1 86 ? -7.926 14.312 0.619 1 73.94 86 GLY A N 1
ATOM 706 C CA . GLY A 1 86 ? -8.234 14.156 2.031 1 73.94 86 GLY A CA 1
ATOM 707 C C . GLY A 1 86 ? -9.469 13.305 2.281 1 73.94 86 GLY A C 1
ATOM 708 O O . GLY A 1 86 ? -9.969 12.656 1.365 1 73.94 86 GLY A O 1
ATOM 709 N N . VAL A 1 87 ? -9.852 13.211 3.568 1 60.03 87 VAL A N 1
ATOM 710 C CA . VAL A 1 87 ? -10.93 12.406 4.129 1 60.03 87 VAL A CA 1
ATOM 711 C C . VAL A 1 87 ? -12.273 13.062 3.826 1 60.03 87 VAL A C 1
ATOM 713 O O . VAL A 1 87 ? -12.492 14.227 4.16 1 60.03 87 VAL A O 1
ATOM 716 N N . ASN A 1 88 ? -12.656 13.141 2.494 1 54.28 88 ASN A N 1
ATOM 717 C CA . ASN A 1 88 ? -14.023 13.656 2.385 1 54.28 88 ASN A CA 1
ATOM 718 C C . ASN A 1 88 ? -15.055 12.547 2.574 1 54.28 88 ASN A C 1
ATOM 720 O O . ASN A 1 88 ? -15.109 11.602 1.785 1 54.28 88 ASN A O 1
ATOM 724 N N . SER A 1 89 ? -15.734 12.469 3.787 1 49.84 89 SER A N 1
ATOM 725 C CA . SER A 1 89 ? -16.719 11.461 4.156 1 49.84 89 SER A CA 1
ATOM 726 C C . SER A 1 89 ? -17.844 11.383 3.129 1 49.84 89 SER A C 1
ATOM 728 O O . SER A 1 89 ? -18.547 10.375 3.035 1 49.84 89 SER A O 1
ATOM 730 N N . ALA A 1 90 ? -18.203 12.453 2.35 1 49.34 90 ALA A N 1
ATOM 731 C CA . ALA A 1 90 ? -19.469 12.461 1.631 1 49.34 90 ALA A CA 1
ATOM 732 C C . ALA A 1 90 ? -19.359 11.719 0.3 1 49.34 90 ALA A C 1
ATOM 734 O O . ALA A 1 90 ? -20.328 11.164 -0.195 1 49.34 90 ALA A O 1
ATOM 735 N N . HIS A 1 91 ? -18.297 11.852 -0.431 1 55.69 91 HIS A N 1
ATOM 736 C CA . HIS A 1 91 ? -18.188 11.172 -1.718 1 55.69 91 HIS A CA 1
ATOM 737 C C . HIS A 1 91 ? -16.828 10.516 -1.879 1 55.69 91 HIS A C 1
ATOM 739 O O . HIS A 1 91 ? -15.797 11.195 -1.829 1 55.69 91 HIS A O 1
ATOM 745 N N . THR A 1 92 ? -16.953 9.031 -1.812 1 63.16 92 THR A N 1
ATOM 746 C CA . THR A 1 92 ? -15.648 8.391 -1.938 1 63.16 92 THR A CA 1
ATOM 747 C C . THR A 1 92 ? -15.312 8.141 -3.404 1 63.16 92 THR A C 1
ATOM 749 O O . THR A 1 92 ? -15.992 7.367 -4.082 1 63.16 92 THR A O 1
ATOM 752 N N . ASP A 1 93 ? -14.562 9.016 -4.004 1 83.88 93 ASP A N 1
ATOM 753 C CA . ASP A 1 93 ? -13.977 8.711 -5.305 1 83.88 93 ASP A CA 1
ATOM 754 C C . ASP A 1 93 ? -12.656 7.957 -5.152 1 83.88 93 ASP A C 1
ATOM 756 O O . ASP A 1 93 ? -11.594 8.57 -5.043 1 83.88 93 ASP A O 1
ATOM 760 N N . TYR A 1 94 ? -12.797 6.621 -5.215 1 89.31 94 TYR A N 1
ATOM 761 C CA . TYR A 1 94 ? -11.656 5.75 -4.945 1 89.31 94 TYR A CA 1
ATOM 762 C C . TYR A 1 94 ? -10.516 6.035 -5.914 1 89.31 94 TYR A C 1
ATOM 764 O O . TYR A 1 94 ? -9.367 6.199 -5.5 1 89.31 94 TYR A O 1
ATOM 772 N N . ILE A 1 95 ? -10.883 6.16 -7.133 1 86.81 95 ILE A N 1
ATOM 773 C CA . ILE A 1 95 ? -9.859 6.273 -8.164 1 86.81 95 ILE A CA 1
ATOM 774 C C . ILE A 1 95 ? -9.156 7.621 -8.047 1 86.81 95 ILE A C 1
ATOM 776 O O . ILE A 1 95 ? -7.93 7.699 -8.164 1 86.81 95 ILE A O 1
ATOM 780 N N . HIS A 1 96 ? -9.945 8.633 -7.773 1 90.75 96 HIS A N 1
ATOM 781 C CA . HIS A 1 96 ? -9.336 9.945 -7.594 1 90.75 96 HIS A CA 1
ATOM 782 C C . HIS A 1 96 ? -8.391 9.953 -6.398 1 90.75 96 HIS A C 1
ATOM 784 O O . HIS A 1 96 ? -7.297 10.516 -6.469 1 90.75 96 HIS A O 1
ATOM 790 N N . ALA A 1 97 ? -8.836 9.352 -5.336 1 94.31 97 ALA A N 1
ATOM 791 C CA . ALA A 1 97 ? -8 9.25 -4.145 1 94.31 97 ALA A CA 1
ATOM 792 C C . ALA A 1 97 ? -6.711 8.484 -4.441 1 94.31 97 ALA A C 1
ATOM 794 O O . ALA A 1 97 ? -5.625 8.914 -4.051 1 94.31 97 ALA A O 1
ATOM 795 N N . ILE A 1 98 ? -6.812 7.422 -5.164 1 95.38 98 ILE A N 1
ATOM 796 C CA . ILE A 1 98 ? -5.672 6.57 -5.488 1 95.38 98 ILE A CA 1
ATOM 797 C C . ILE A 1 98 ? -4.727 7.312 -6.434 1 95.38 98 ILE A C 1
ATOM 799 O O . ILE A 1 98 ? -3.516 7.344 -6.211 1 95.38 98 ILE A O 1
ATOM 803 N N . GLU A 1 99 ? -5.266 7.898 -7.449 1 94.12 99 GLU A N 1
ATOM 804 C CA . GLU A 1 99 ? -4.449 8.617 -8.422 1 94.12 99 GLU A CA 1
ATOM 805 C C . GLU A 1 99 ? -3.697 9.773 -7.766 1 94.12 99 GLU A C 1
ATOM 807 O O . GLU A 1 99 ? -2.512 9.984 -8.031 1 94.12 99 GLU A O 1
ATOM 812 N N . THR A 1 100 ? -4.387 10.484 -6.914 1 95.06 100 THR A N 1
ATOM 813 C CA . THR A 1 100 ? -3.773 11.648 -6.285 1 95.06 100 THR A CA 1
ATOM 814 C C . THR A 1 100 ? -2.756 11.219 -5.23 1 95.06 100 THR A C 1
ATOM 816 O O . THR A 1 100 ? -1.593 11.625 -5.277 1 95.06 100 THR A O 1
ATOM 819 N N . ASN A 1 101 ? -3.176 10.391 -4.328 1 97.31 101 ASN A N 1
ATOM 820 C CA . ASN A 1 101 ? -2.354 10.094 -3.162 1 97.31 101 ASN A CA 1
ATOM 821 C C . ASN A 1 101 ? -1.254 9.086 -3.492 1 97.31 101 ASN A C 1
ATOM 823 O O . ASN A 1 101 ? -0.166 9.141 -2.916 1 97.31 101 ASN A O 1
ATOM 827 N N . VAL A 1 102 ? -1.537 8.133 -4.406 1 97.88 102 VAL A N 1
ATOM 828 C CA . VAL A 1 102 ? -0.548 7.105 -4.695 1 97.88 102 VAL A CA 1
ATOM 829 C C . VAL A 1 102 ? 0.281 7.508 -5.91 1 97.88 102 VAL A C 1
ATOM 831 O O . VAL A 1 102 ? 1.479 7.773 -5.793 1 97.88 102 VAL A O 1
ATOM 834 N N . ILE A 1 103 ? -0.386 7.703 -7.043 1 96.44 103 ILE A N 1
ATOM 835 C CA . ILE A 1 103 ? 0.325 8.016 -8.273 1 96.44 103 ILE A CA 1
ATOM 836 C C . ILE A 1 103 ? 1.004 9.383 -8.148 1 96.44 103 ILE A C 1
ATOM 838 O O . ILE A 1 103 ? 2.162 9.547 -8.531 1 96.44 103 ILE A O 1
ATOM 842 N N . GLY A 1 104 ? 0.256 10.328 -7.645 1 97.19 104 GLY A N 1
ATOM 843 C CA . GLY A 1 104 ? 0.83 11.648 -7.449 1 97.19 104 GLY A CA 1
ATOM 844 C C . GLY A 1 104 ? 2.09 11.633 -6.605 1 97.19 104 GLY A C 1
ATOM 845 O O . GLY A 1 104 ? 3.084 12.273 -6.953 1 97.19 104 GLY A O 1
ATOM 846 N N . THR A 1 105 ? 2.049 10.906 -5.473 1 98.12 105 THR A N 1
ATOM 847 C CA . THR A 1 105 ? 3.211 10.781 -4.602 1 98.12 105 THR A CA 1
ATOM 848 C C . THR A 1 105 ? 4.383 10.148 -5.348 1 98.12 105 THR A C 1
ATOM 850 O O . THR A 1 105 ? 5.508 10.641 -5.281 1 98.12 105 THR A O 1
ATOM 853 N N . CYS A 1 106 ? 4.141 9.102 -6.07 1 97.38 106 CYS A N 1
ATOM 854 C CA . CYS A 1 106 ? 5.191 8.406 -6.809 1 97.38 106 CYS A CA 1
ATOM 855 C C . CYS A 1 106 ? 5.793 9.312 -7.879 1 97.38 106 CYS A C 1
ATOM 857 O O . CYS A 1 106 ? 7 9.266 -8.125 1 97.38 106 CYS A O 1
ATOM 859 N N . ASN A 1 107 ? 4.938 10.109 -8.539 1 97.25 107 ASN A N 1
ATOM 860 C CA . ASN A 1 107 ? 5.43 11.055 -9.539 1 97.25 107 ASN A CA 1
ATOM 861 C C . ASN A 1 107 ? 6.41 12.055 -8.922 1 97.25 107 ASN A C 1
ATOM 863 O O . ASN A 1 107 ? 7.445 12.359 -9.523 1 97.25 107 ASN A O 1
ATOM 867 N N . ILE A 1 108 ? 6.078 12.516 -7.738 1 98.19 108 ILE A N 1
ATOM 868 C CA . ILE A 1 108 ? 6.922 13.492 -7.055 1 98.19 108 ILE A CA 1
ATOM 869 C C . ILE A 1 108 ? 8.266 12.852 -6.703 1 98.19 108 ILE A C 1
ATOM 871 O O . ILE A 1 108 ? 9.32 13.422 -6.984 1 98.19 108 ILE A O 1
ATOM 875 N N . ILE A 1 109 ? 8.219 11.672 -6.117 1 97.62 109 ILE A N 1
ATOM 876 C CA . ILE A 1 109 ? 9.43 11 -5.66 1 97.62 109 ILE A CA 1
ATOM 877 C C . ILE A 1 109 ? 10.305 10.656 -6.859 1 97.62 109 ILE A C 1
ATOM 879 O O . ILE A 1 109 ? 11.516 10.891 -6.832 1 97.62 109 ILE A O 1
ATOM 883 N N . GLN A 1 110 ? 9.719 10.133 -7.902 1 95.62 110 GLN A N 1
ATOM 884 C CA . GLN A 1 110 ? 10.469 9.75 -9.086 1 95.62 110 GLN A CA 1
ATOM 885 C C . GLN A 1 110 ? 11.117 10.961 -9.75 1 95.62 110 GLN A C 1
ATOM 887 O O . GLN A 1 110 ? 12.234 10.875 -10.258 1 95.62 110 GLN A O 1
ATOM 892 N N . ALA A 1 111 ? 10.398 12.078 -9.758 1 97 111 ALA A N 1
ATOM 893 C CA . ALA A 1 111 ? 10.906 13.289 -10.391 1 97 111 ALA A CA 1
ATOM 894 C C . ALA A 1 111 ? 12.133 13.82 -9.656 1 97 111 ALA A C 1
ATOM 896 O O . ALA A 1 111 ? 13 14.461 -10.258 1 97 111 ALA A O 1
ATOM 897 N N . ALA A 1 112 ? 12.18 13.562 -8.359 1 96.44 112 ALA A N 1
ATOM 898 C CA . ALA A 1 112 ? 13.305 14.031 -7.551 1 96.44 112 ALA A CA 1
ATOM 899 C C . ALA A 1 112 ? 14.609 13.383 -8 1 96.44 112 ALA A C 1
ATOM 901 O O . ALA A 1 112 ? 15.688 13.938 -7.785 1 96.44 112 ALA A O 1
ATOM 902 N N . LYS A 1 113 ? 14.562 12.211 -8.633 1 94.06 113 LYS A N 1
ATOM 903 C CA . LYS A 1 113 ? 15.742 11.516 -9.125 1 94.06 113 LYS A CA 1
ATOM 904 C C . LYS A 1 113 ? 16.438 12.312 -10.227 1 94.06 113 LYS A C 1
ATOM 906 O O . LYS A 1 113 ? 17.609 12.078 -10.531 1 94.06 113 LYS A O 1
ATOM 911 N N . LEU A 1 114 ? 15.711 13.211 -10.82 1 95.12 114 LEU A N 1
ATOM 912 C CA . LEU A 1 114 ? 16.188 13.922 -12 1 95.12 114 LEU A CA 1
ATOM 913 C C . LEU A 1 114 ? 16.984 15.164 -11.594 1 95.12 114 LEU A C 1
ATOM 915 O O . LEU A 1 114 ? 17.578 15.836 -12.445 1 95.12 114 LEU A O 1
ATOM 919 N N . VAL A 1 115 ? 16.969 15.5 -10.305 1 97.19 115 VAL A N 1
ATOM 920 C CA . VAL A 1 115 ? 17.625 16.703 -9.82 1 97.19 115 VAL A CA 1
ATOM 921 C C . VAL A 1 115 ? 18.469 16.375 -8.578 1 97.19 115 VAL A C 1
ATOM 923 O O . VAL A 1 115 ? 18.516 15.227 -8.141 1 97.19 115 VAL A O 1
ATOM 926 N N . ASN A 1 116 ? 19.094 17.344 -8.039 1 94.75 116 ASN A N 1
ATOM 927 C CA . ASN A 1 116 ? 19.938 17.156 -6.859 1 94.75 116 ASN A CA 1
ATOM 928 C C . ASN A 1 116 ? 19.188 17.453 -5.57 1 94.75 116 ASN A C 1
ATOM 930 O O . ASN A 1 116 ? 19.672 18.219 -4.734 1 94.75 116 ASN A O 1
ATOM 934 N N . CYS A 1 117 ? 18.078 16.891 -5.438 1 97.38 117 CYS A N 1
ATOM 935 C CA . CYS A 1 117 ? 17.281 17.062 -4.23 1 97.38 117 CYS A CA 1
ATOM 936 C C . CYS A 1 117 ? 17.938 16.344 -3.047 1 97.38 117 CYS A C 1
ATOM 938 O O . CYS A 1 117 ? 18.25 15.164 -3.129 1 97.38 117 CYS A O 1
ATOM 940 N N . LYS A 1 118 ? 18.125 17.047 -1.971 1 96.94 118 LYS A N 1
ATOM 941 C CA . LYS A 1 118 ? 18.844 16.516 -0.819 1 96.94 118 LYS A CA 1
ATOM 942 C C . LYS A 1 118 ? 17.938 15.609 0.014 1 96.94 118 LYS A C 1
ATOM 944 O O . LYS A 1 118 ? 18.391 14.594 0.555 1 96.94 118 LYS A O 1
ATOM 949 N N . LYS A 1 119 ? 16.766 16.016 0.142 1 97.75 119 LYS A N 1
ATOM 950 C CA . LYS A 1 119 ? 15.844 15.266 1.002 1 97.75 119 LYS A CA 1
ATOM 951 C C . LYS A 1 119 ? 14.391 15.562 0.651 1 97.75 119 LYS A C 1
ATOM 953 O O . LYS A 1 119 ? 14.055 16.688 0.292 1 97.75 119 LYS A O 1
ATOM 958 N N . ILE A 1 120 ? 13.547 14.562 0.704 1 98.69 120 ILE A N 1
ATOM 959 C CA . ILE A 1 120 ? 12.102 14.695 0.564 1 98.69 120 ILE A CA 1
ATOM 960 C C . ILE A 1 120 ? 11.422 14.352 1.888 1 98.69 120 ILE A C 1
ATOM 962 O O . ILE A 1 120 ? 11.727 13.32 2.5 1 98.69 120 ILE A O 1
ATOM 966 N N . ILE A 1 121 ? 10.609 15.234 2.389 1 98.81 121 ILE A N 1
ATOM 967 C CA . ILE A 1 121 ? 9.742 14.945 3.525 1 98.81 121 ILE A CA 1
ATOM 968 C C . ILE A 1 121 ? 8.32 14.68 3.033 1 98.81 121 ILE A C 1
ATOM 970 O O . ILE A 1 121 ? 7.648 15.578 2.529 1 98.81 121 ILE A O 1
ATOM 974 N N . ASN A 1 122 ? 7.934 13.438 3.129 1 98.75 122 ASN A N 1
ATOM 975 C CA . ASN A 1 122 ? 6.59 13 2.77 1 98.75 122 ASN A CA 1
ATOM 976 C C . ASN A 1 122 ? 5.668 12.969 3.984 1 98.75 122 ASN A C 1
ATOM 978 O O . ASN A 1 122 ? 6.07 12.53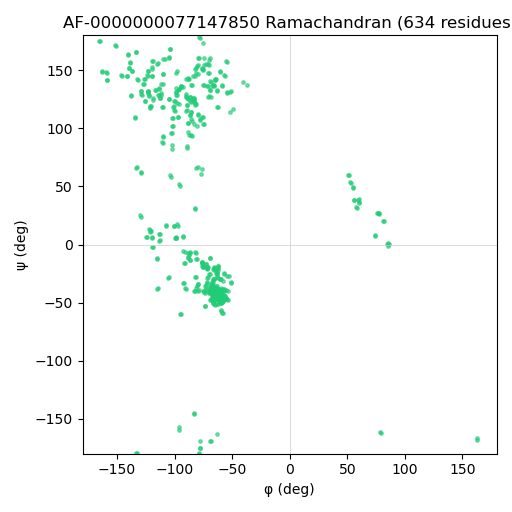1 5.062 1 98.75 122 ASN A O 1
ATOM 982 N N . PHE A 1 123 ? 4.469 13.461 3.797 1 98.56 123 PHE A N 1
ATOM 983 C CA . PHE A 1 123 ? 3.5 13.375 4.883 1 98.56 123 PHE A CA 1
ATOM 984 C C . PHE A 1 123 ? 2.586 12.172 4.695 1 98.56 123 PHE A C 1
ATOM 986 O O . PHE A 1 123 ? 1.777 12.133 3.766 1 98.56 123 PHE A O 1
ATOM 993 N N . GLY A 1 124 ? 2.762 11.219 5.523 1 98.19 124 GLY A N 1
ATOM 994 C CA . GLY A 1 124 ? 1.785 10.156 5.676 1 98.19 124 GLY A CA 1
ATOM 995 C C . GLY A 1 124 ? 0.643 10.523 6.605 1 98.19 124 GLY A C 1
ATOM 996 O O . GLY A 1 124 ? 0.152 11.648 6.578 1 98.19 124 GLY A O 1
ATOM 997 N N . SER A 1 125 ? 0.142 9.578 7.344 1 97.56 125 SER A N 1
ATOM 998 C CA . SER A 1 125 ? -0.965 9.789 8.273 1 97.56 125 SER A CA 1
ATOM 999 C C . SER A 1 125 ? -1.071 8.648 9.273 1 97.56 125 SER A C 1
ATOM 1001 O O . SER A 1 125 ? -0.758 7.5 8.953 1 97.56 125 SER A O 1
ATOM 1003 N N . SER A 1 126 ? -1.531 9.016 10.461 1 97.5 126 SER A N 1
ATOM 1004 C CA . SER A 1 126 ? -1.82 7.969 11.43 1 97.5 126 SER A CA 1
ATOM 1005 C C . SER A 1 126 ? -2.92 7.039 10.93 1 97.5 126 SER A C 1
ATOM 1007 O O . SER A 1 126 ? -3.051 5.91 11.406 1 97.5 126 SER A O 1
ATOM 1009 N N . SER A 1 127 ? -3.713 7.477 9.977 1 96.31 127 SER A N 1
ATOM 1010 C CA . SER A 1 127 ? -4.789 6.668 9.414 1 96.31 127 SER A CA 1
ATOM 1011 C C . SER A 1 127 ? -4.246 5.418 8.734 1 96.31 127 SER A C 1
ATOM 1013 O O . SER A 1 127 ? -4.992 4.473 8.469 1 96.31 127 SER A O 1
ATOM 1015 N N . GLU A 1 128 ? -2.967 5.438 8.414 1 98.06 128 GLU A N 1
ATOM 1016 C CA . GLU A 1 128 ? -2.342 4.273 7.793 1 98.06 128 GLU A CA 1
ATOM 1017 C C . GLU A 1 128 ? -2.438 3.049 8.703 1 98.06 128 GLU A C 1
ATOM 1019 O O . GLU A 1 128 ? -2.525 1.919 8.219 1 98.06 128 GLU A O 1
ATOM 1024 N N . TYR A 1 129 ? -2.459 3.27 9.992 1 97.75 129 TYR A N 1
ATOM 1025 C CA . TYR A 1 129 ? -2.357 2.182 10.961 1 97.75 129 TYR A CA 1
ATOM 1026 C C . TYR A 1 129 ? -3.709 1.509 11.172 1 97.75 129 TYR A C 1
ATOM 1028 O O . TYR A 1 129 ? -3.773 0.326 11.516 1 97.75 129 TYR A O 1
ATOM 1036 N N . GLY A 1 130 ? -4.797 2.266 10.969 1 95.94 130 GLY A N 1
ATOM 1037 C CA . GLY A 1 130 ? -6.117 1.75 11.297 1 95.94 130 GLY A CA 1
ATOM 1038 C C . GLY A 1 130 ? -6.422 1.808 12.781 1 95.94 130 GLY A C 1
ATOM 1039 O O . GLY A 1 130 ? -5.891 2.656 13.5 1 95.94 130 GLY A O 1
ATOM 1040 N N . ASN A 1 131 ? -7.41 1.016 13.18 1 93.81 131 ASN A N 1
ATOM 1041 C CA . ASN A 1 131 ? -7.855 1.017 14.57 1 93.81 131 ASN A CA 1
ATOM 1042 C C . ASN A 1 131 ? -7.012 0.075 15.422 1 93.81 131 ASN A C 1
ATOM 1044 O O . ASN A 1 131 ? -7.055 -1.143 15.242 1 93.81 131 ASN A O 1
ATOM 1048 N N . LYS A 1 132 ? -6.168 0.673 16.281 1 94.81 132 LYS A N 1
ATOM 1049 C CA . LYS A 1 132 ? -5.32 -0.084 17.188 1 94.81 132 LYS A CA 1
ATOM 1050 C C . LYS A 1 132 ? -5.785 0.075 18.641 1 94.81 132 LYS A C 1
ATOM 1052 O O . LYS A 1 132 ? -6.5 1.024 18.953 1 94.81 132 LYS A O 1
ATOM 1057 N N . MET A 1 133 ? -5.375 -0.873 19.531 1 91.94 133 MET A N 1
ATOM 1058 C CA . MET A 1 133 ? -5.824 -0.852 20.906 1 91.94 133 MET A CA 1
ATOM 1059 C C . MET A 1 133 ? -4.664 -0.563 21.859 1 91.94 133 MET A C 1
ATOM 1061 O O . MET A 1 133 ? -4.781 -0.75 23.062 1 91.94 133 MET A O 1
ATOM 1065 N N . GLU A 1 134 ? -3.564 -0.226 21.359 1 94.69 134 GLU A N 1
ATOM 1066 C CA . GLU A 1 134 ? -2.348 0.113 22.094 1 94.69 134 GLU A CA 1
ATOM 1067 C C . GLU A 1 134 ? -1.622 1.286 21.438 1 94.69 134 GLU A C 1
ATOM 1069 O O . GLU A 1 134 ? -1.967 1.699 20.328 1 94.69 134 GLU A O 1
ATOM 1074 N N . PRO A 1 135 ? -0.705 1.868 22.25 1 96.62 135 PRO A N 1
ATOM 1075 C CA . PRO A 1 135 ? 0.073 2.936 21.609 1 96.62 135 PRO A CA 1
ATOM 1076 C C . PRO A 1 135 ? 0.697 2.504 20.281 1 96.62 135 PRO A C 1
ATOM 1078 O O . PRO A 1 135 ? 1.25 1.404 20.188 1 96.62 135 PRO A O 1
ATOM 1081 N N . ILE A 1 136 ? 0.526 3.301 19.328 1 98.12 136 ILE A N 1
ATOM 1082 C CA . ILE A 1 136 ? 0.847 2.938 17.953 1 98.12 136 ILE A CA 1
ATOM 1083 C C . ILE A 1 136 ? 2.297 3.305 17.641 1 98.12 136 ILE A C 1
ATOM 1085 O O . ILE A 1 136 ? 2.678 4.477 17.719 1 98.12 136 ILE A O 1
ATOM 1089 N N . HIS A 1 137 ? 3.119 2.361 17.391 1 98.19 137 HIS A N 1
ATOM 1090 C CA . HIS A 1 137 ? 4.488 2.607 16.953 1 98.19 137 HIS A CA 1
ATOM 1091 C C . HIS A 1 137 ? 4.645 2.352 15.461 1 98.19 137 HIS A C 1
ATOM 1093 O O . HIS A 1 137 ? 3.76 1.767 14.828 1 98.19 137 HIS A O 1
ATOM 1099 N N . GLU A 1 138 ? 5.75 2.742 14.859 1 98.31 138 GLU A N 1
ATOM 1100 C CA . GLU A 1 138 ? 5.914 2.836 13.406 1 98.31 138 GLU A CA 1
ATOM 1101 C C . GLU A 1 138 ? 5.992 1.451 12.773 1 98.31 138 GLU A C 1
ATOM 1103 O O . GLU A 1 138 ? 5.754 1.299 11.57 1 98.31 138 GLU A O 1
ATOM 1108 N N . ASN A 1 139 ? 6.301 0.405 13.516 1 97 139 ASN A N 1
ATOM 1109 C CA . ASN A 1 139 ? 6.488 -0.934 12.961 1 97 139 ASN A CA 1
ATOM 1110 C C . ASN A 1 139 ? 5.23 -1.786 13.125 1 97 139 ASN A C 1
ATOM 1112 O O . ASN A 1 139 ? 5.297 -3.014 13.047 1 97 139 ASN A O 1
ATOM 1116 N N . MET A 1 140 ? 4.168 -1.186 13.359 1 97.19 140 MET A N 1
ATOM 1117 C CA . MET A 1 140 ? 2.916 -1.93 13.453 1 97.19 140 MET A CA 1
ATOM 1118 C C . MET A 1 140 ? 2.334 -2.205 12.07 1 97.19 140 MET A C 1
ATOM 1120 O O . MET A 1 140 ? 2.555 -1.434 11.141 1 97.19 140 MET A O 1
ATOM 1124 N N . LEU A 1 141 ? 1.593 -3.33 12.008 1 96.94 141 LEU A N 1
ATOM 1125 C CA . LEU A 1 141 ? 0.904 -3.697 10.773 1 96.94 141 LEU A CA 1
ATOM 1126 C C . LEU A 1 141 ? -0.071 -2.605 10.352 1 96.94 141 LEU A C 1
ATOM 1128 O O . LEU A 1 141 ? -0.787 -2.047 11.188 1 96.94 141 LEU A O 1
ATOM 1132 N N . LEU A 1 142 ? -0.119 -2.264 9.078 1 97.81 142 LEU A N 1
ATOM 1133 C CA . LEU A 1 142 ? -1.019 -1.254 8.531 1 97.81 142 LEU A CA 1
ATOM 1134 C C . LEU A 1 142 ? -2.369 -1.866 8.172 1 97.81 142 LEU A C 1
ATOM 1136 O O . LEU A 1 142 ? -2.463 -2.676 7.25 1 97.81 142 LEU A O 1
ATOM 1140 N N . THR A 1 143 ? -3.406 -1.51 8.906 1 96.25 143 THR A N 1
ATOM 1141 C CA . THR A 1 143 ? -4.766 -1.99 8.68 1 96.25 143 THR A CA 1
ATOM 1142 C C . THR A 1 143 ? -5.746 -0.824 8.609 1 96.25 143 THR A C 1
ATOM 1144 O O . THR A 1 143 ? -6.676 -0.734 9.414 1 96.25 143 THR A O 1
ATOM 1147 N N . PRO A 1 144 ? -5.539 0.048 7.602 1 96 144 PRO A N 1
ATOM 1148 C CA . PRO A 1 144 ? -6.402 1.225 7.484 1 96 144 PRO A CA 1
ATOM 1149 C C . PRO A 1 144 ? -7.883 0.863 7.41 1 96 144 PRO A C 1
ATOM 1151 O O . PRO A 1 144 ? -8.234 -0.236 6.977 1 96 144 PRO A O 1
ATOM 1154 N N . VAL A 1 145 ? -8.766 1.845 7.773 1 93.62 145 VAL A N 1
ATOM 1155 C CA . VAL A 1 145 ? -10.18 1.522 7.891 1 93.62 145 VAL A CA 1
ATOM 1156 C C . VAL A 1 145 ? -10.984 2.381 6.918 1 93.62 145 VAL A C 1
ATOM 1158 O O . VAL A 1 145 ? -12.219 2.385 6.957 1 93.62 145 VAL A O 1
ATOM 1161 N N . ASP A 1 146 ? -10.273 3.16 6.074 1 93.06 146 ASP A N 1
ATOM 1162 C CA . ASP A 1 146 ? -10.922 3.949 5.031 1 93.06 146 ASP A CA 1
ATOM 1163 C C . ASP A 1 146 ? -10 4.141 3.83 1 93.06 146 ASP A C 1
ATOM 1165 O O . ASP A 1 146 ? -8.828 3.754 3.873 1 93.06 146 ASP A O 1
ATOM 1169 N N . ILE A 1 147 ? -10.531 4.68 2.738 1 94.69 147 ILE A N 1
ATOM 1170 C CA . ILE A 1 147 ? -9.789 4.789 1.488 1 94.69 147 ILE A CA 1
ATOM 1171 C C . ILE A 1 147 ? -8.648 5.789 1.653 1 94.69 147 ILE A C 1
ATOM 1173 O O . ILE A 1 147 ? -7.57 5.609 1.082 1 94.69 147 ILE A O 1
ATOM 1177 N N . TYR A 1 148 ? -8.844 6.852 2.449 1 94.56 148 TYR A N 1
ATOM 1178 C CA . TYR A 1 148 ? -7.773 7.809 2.707 1 94.56 148 TYR A CA 1
ATOM 1179 C C . TYR A 1 148 ? -6.574 7.129 3.357 1 94.56 148 TYR A C 1
ATOM 1181 O O . TYR A 1 148 ? -5.457 7.191 2.838 1 94.56 148 TYR A O 1
ATOM 1189 N N . GLY A 1 149 ? -6.852 6.473 4.508 1 96.44 149 GLY A N 1
ATOM 1190 C CA . GLY A 1 149 ? -5.781 5.762 5.184 1 96.44 149 GLY A CA 1
ATOM 1191 C C . GLY A 1 149 ? -5.105 4.723 4.305 1 96.44 149 GLY A C 1
ATOM 1192 O O . GLY A 1 149 ? -3.885 4.562 4.355 1 96.44 149 GLY A O 1
ATOM 1193 N N . SER A 1 150 ? -5.879 4.062 3.527 1 97.31 150 SER A N 1
ATOM 1194 C CA . SER A 1 150 ? -5.359 3.021 2.646 1 97.31 150 SER A CA 1
ATOM 1195 C C . SER A 1 150 ? -4.449 3.609 1.571 1 97.31 150 SER A C 1
ATOM 1197 O O . SER A 1 150 ? -3.396 3.047 1.266 1 97.31 150 SER A O 1
ATOM 1199 N N . THR A 1 151 ? -4.863 4.73 0.968 1 97.94 151 THR A N 1
ATOM 1200 C CA . THR A 1 151 ? -4.047 5.363 -0.061 1 97.94 151 THR A CA 1
ATOM 1201 C C . THR A 1 151 ? -2.752 5.91 0.537 1 97.94 151 THR A C 1
ATOM 1203 O O . THR A 1 151 ? -1.698 5.863 -0.1 1 97.94 151 THR A O 1
ATOM 1206 N N . LYS A 1 152 ? -2.818 6.43 1.744 1 98.44 152 LYS A N 1
ATOM 1207 C CA . LYS A 1 152 ? -1.614 6.926 2.404 1 98.44 152 LYS A CA 1
ATOM 1208 C C . LYS A 1 152 ? -0.65 5.785 2.721 1 98.44 152 LYS A C 1
ATOM 1210 O O . LYS A 1 152 ? 0.562 5.922 2.545 1 98.44 152 LYS A O 1
ATOM 1215 N N . ALA A 1 153 ? -1.212 4.688 3.188 1 98.69 153 ALA A N 1
ATOM 1216 C CA . ALA A 1 153 ? -0.384 3.516 3.459 1 98.69 153 ALA A CA 1
ATOM 1217 C C . ALA A 1 153 ? 0.302 3.023 2.188 1 98.69 153 ALA A C 1
ATOM 1219 O O . ALA A 1 153 ? 1.514 2.793 2.178 1 98.69 153 ALA A O 1
ATOM 1220 N N . ALA A 1 154 ? -0.479 2.877 1.145 1 98.56 154 ALA A N 1
ATOM 1221 C CA . ALA A 1 154 ? 0.041 2.422 -0.143 1 98.56 154 ALA A CA 1
ATOM 1222 C C . ALA A 1 154 ? 1.113 3.373 -0.667 1 98.56 154 ALA A C 1
ATOM 1224 O O . ALA A 1 154 ? 2.174 2.936 -1.116 1 98.56 154 ALA A O 1
ATOM 1225 N N . ALA A 1 155 ? 0.84 4.656 -0.587 1 98.5 155 ALA A N 1
ATOM 1226 C CA . ALA A 1 155 ? 1.771 5.676 -1.064 1 98.5 155 ALA A CA 1
ATOM 1227 C C . ALA A 1 155 ? 3.094 5.609 -0.304 1 98.5 155 ALA A C 1
ATOM 1229 O O . ALA A 1 155 ? 4.168 5.719 -0.902 1 98.5 155 ALA A O 1
ATOM 1230 N N . THR A 1 156 ? 3.018 5.449 1.004 1 98.75 156 THR A N 1
ATOM 1231 C CA . THR A 1 156 ? 4.219 5.387 1.832 1 98.75 156 THR A CA 1
ATOM 1232 C C . THR A 1 156 ? 5.078 4.184 1.453 1 98.75 156 THR A C 1
ATOM 1234 O O . THR A 1 156 ? 6.289 4.312 1.281 1 98.75 156 THR A O 1
ATOM 1237 N N . ILE A 1 157 ? 4.453 3.043 1.262 1 98.62 157 ILE A N 1
ATOM 1238 C CA . ILE A 1 157 ? 5.168 1.824 0.898 1 98.62 157 ILE A CA 1
ATOM 1239 C C . ILE A 1 157 ? 5.883 2.023 -0.436 1 98.62 157 ILE A C 1
ATOM 1241 O O . ILE A 1 157 ? 7.078 1.756 -0.551 1 98.62 157 ILE A O 1
ATOM 1245 N N . LEU A 1 158 ? 5.195 2.523 -1.411 1 98.25 158 LEU A N 1
ATOM 1246 C CA . LEU A 1 158 ? 5.738 2.697 -2.754 1 98.25 158 LEU A CA 1
ATOM 1247 C C . LEU A 1 158 ? 6.809 3.783 -2.773 1 98.25 158 LEU A C 1
ATOM 1249 O O . LEU A 1 158 ? 7.848 3.625 -3.42 1 98.25 158 LEU A O 1
ATOM 1253 N N . ALA A 1 159 ? 6.52 4.855 -2.045 1 98.06 159 ALA A N 1
ATOM 1254 C CA . ALA A 1 159 ? 7.457 5.973 -2.002 1 98.06 159 ALA A CA 1
ATOM 1255 C C . ALA A 1 159 ? 8.805 5.535 -1.442 1 98.06 159 ALA A C 1
ATOM 1257 O O . ALA A 1 159 ? 9.859 5.84 -2.016 1 98.06 159 ALA A O 1
ATOM 1258 N N . HIS A 1 160 ? 8.789 4.84 -0.366 1 98.06 160 HIS A N 1
ATOM 1259 C CA . HIS A 1 160 ? 10.023 4.41 0.271 1 98.06 160 HIS A CA 1
ATOM 1260 C C . HIS A 1 160 ? 10.758 3.389 -0.589 1 98.06 160 HIS A C 1
ATOM 1262 O O . HIS A 1 160 ? 11.992 3.354 -0.602 1 98.06 160 HIS A O 1
ATOM 1268 N N . GLN A 1 161 ? 10.055 2.559 -1.285 1 96.06 161 GLN A N 1
ATOM 1269 C CA . GLN A 1 161 ? 10.68 1.608 -2.201 1 96.06 161 GLN A CA 1
ATOM 1270 C C . GLN A 1 161 ? 11.414 2.33 -3.324 1 96.06 161 GLN A C 1
ATOM 1272 O O . GLN A 1 161 ? 12.578 2.031 -3.602 1 96.06 161 GLN A O 1
ATOM 1277 N N . ILE A 1 162 ? 10.711 3.264 -3.982 1 95.81 162 ILE A N 1
ATOM 1278 C CA . ILE A 1 162 ? 11.305 4.031 -5.074 1 95.81 162 ILE A CA 1
ATOM 1279 C C . ILE A 1 162 ? 12.523 4.793 -4.562 1 95.81 162 ILE A C 1
ATOM 1281 O O . ILE A 1 162 ? 13.578 4.797 -5.207 1 95.81 162 ILE A O 1
ATOM 1285 N N . ALA A 1 163 ? 12.383 5.359 -3.393 1 96.44 163 ALA A N 1
ATOM 1286 C CA . ALA A 1 163 ? 13.477 6.129 -2.805 1 96.44 163 ALA A CA 1
ATOM 1287 C C . ALA A 1 163 ? 14.688 5.242 -2.533 1 96.44 163 ALA A C 1
ATOM 1289 O O . ALA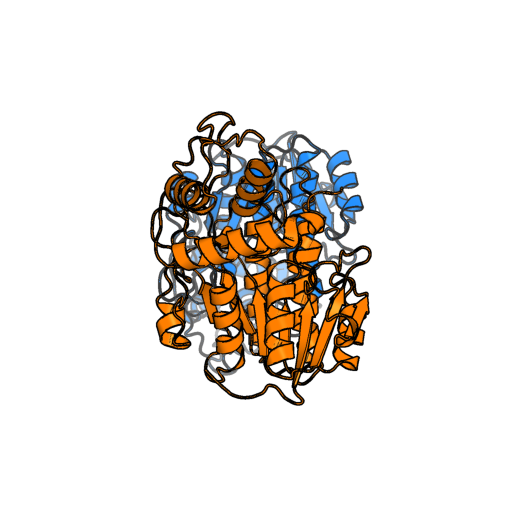 A 1 163 ? 15.82 5.605 -2.867 1 96.44 163 ALA A O 1
ATOM 1290 N N . SER A 1 164 ? 14.445 4.141 -1.96 1 93.62 164 SER A N 1
ATOM 1291 C CA . SER A 1 164 ? 15.516 3.221 -1.601 1 93.62 164 SER A CA 1
ATOM 1292 C C . SER A 1 164 ? 16.281 2.744 -2.836 1 93.62 164 SER A C 1
ATOM 1294 O O . SER A 1 164 ? 17.5 2.666 -2.824 1 93.62 164 SER A O 1
ATOM 1296 N N . GLU A 1 165 ? 15.562 2.477 -3.902 1 91.62 165 GLU A N 1
ATOM 1297 C CA . GLU A 1 165 ? 16.156 1.928 -5.113 1 91.62 165 GLU A CA 1
ATOM 1298 C C . GLU A 1 165 ? 16.906 3.006 -5.898 1 91.62 165 GLU A C 1
ATOM 1300 O O . GLU A 1 165 ? 17.688 2.697 -6.797 1 91.62 165 GLU A O 1
ATOM 1305 N N . ASN A 1 166 ? 16.656 4.242 -5.586 1 92.88 166 ASN A N 1
ATOM 1306 C CA . ASN A 1 166 ? 17.25 5.336 -6.348 1 92.88 166 ASN A CA 1
ATOM 1307 C C . ASN A 1 166 ? 18.109 6.242 -5.465 1 92.88 166 ASN A C 1
ATOM 1309 O O . ASN A 1 166 ? 18.422 7.367 -5.852 1 92.88 166 ASN A O 1
ATOM 1313 N N . ASN A 1 167 ? 18.391 5.793 -4.223 1 92.5 167 ASN A N 1
ATOM 1314 C CA . ASN A 1 167 ? 19.219 6.512 -3.264 1 92.5 167 ASN A CA 1
ATOM 1315 C C . ASN A 1 167 ? 18.672 7.906 -2.979 1 92.5 167 ASN A C 1
ATOM 1317 O O . ASN A 1 167 ? 19.438 8.883 -2.953 1 92.5 167 ASN A O 1
ATOM 1321 N N . ILE A 1 168 ? 17.391 8.055 -3.02 1 95.62 168 ILE A N 1
ATOM 1322 C CA . ILE A 1 168 ? 16.703 9.273 -2.607 1 95.62 168 ILE A CA 1
ATOM 1323 C C . ILE A 1 168 ? 16.484 9.258 -1.096 1 95.62 168 ILE A C 1
ATOM 1325 O O . ILE A 1 168 ? 15.984 8.281 -0.542 1 95.62 168 ILE A O 1
ATOM 1329 N N . ASN A 1 169 ? 16.953 10.32 -0.383 1 97.06 169 ASN A N 1
ATOM 1330 C CA . ASN A 1 169 ? 16.688 10.453 1.047 1 97.06 169 ASN A CA 1
ATOM 1331 C C . ASN A 1 169 ? 15.242 10.875 1.316 1 97.06 169 ASN A C 1
ATOM 1333 O O . ASN A 1 169 ? 14.891 12.039 1.111 1 97.06 169 ASN A O 1
ATOM 1337 N N . LEU A 1 170 ? 14.422 9.938 1.73 1 98.25 170 LEU A N 1
ATOM 1338 C CA . LEU A 1 170 ? 13 10.172 1.97 1 98.25 170 LEU A CA 1
ATOM 1339 C C . LEU A 1 170 ? 12.648 9.914 3.43 1 98.25 170 LEU A C 1
ATOM 1341 O O . LEU A 1 170 ? 12.977 8.859 3.977 1 98.25 170 LEU A O 1
ATOM 1345 N N . ILE A 1 171 ? 12.055 10.898 4.105 1 98.62 171 ILE A N 1
ATOM 1346 C CA . ILE A 1 171 ? 11.477 10.742 5.438 1 98.62 171 ILE A CA 1
ATOM 1347 C C . ILE A 1 171 ? 9.961 10.906 5.367 1 98.62 171 ILE A C 1
ATOM 1349 O O . ILE A 1 171 ? 9.461 11.836 4.727 1 98.62 171 ILE A O 1
ATOM 1353 N N . THR A 1 172 ? 9.258 9.945 5.918 1 98.88 172 THR A N 1
ATOM 1354 C CA . THR A 1 172 ? 7.809 10.094 6.027 1 98.88 172 THR A CA 1
ATOM 1355 C C . THR A 1 172 ? 7.402 10.422 7.461 1 98.88 172 THR A C 1
ATOM 1357 O O . THR A 1 172 ? 7.82 9.742 8.398 1 98.88 172 THR A O 1
ATOM 1360 N N . LEU A 1 173 ? 6.676 11.508 7.625 1 98.81 173 LEU A N 1
ATOM 1361 C CA . LEU A 1 173 ? 6.066 11.867 8.898 1 98.81 173 LEU A CA 1
ATOM 1362 C C . LEU A 1 173 ? 4.605 11.445 8.938 1 98.81 173 LEU A C 1
ATOM 1364 O O . LEU A 1 173 ? 3.85 11.711 8 1 98.81 173 LEU A O 1
ATOM 1368 N N . ARG A 1 174 ? 4.188 10.727 9.969 1 98.75 174 ARG A N 1
ATOM 1369 C CA . ARG A 1 174 ? 2.801 10.328 10.188 1 98.75 174 ARG A CA 1
ATOM 1370 C C . ARG A 1 174 ? 2.199 11.07 11.375 1 98.75 174 ARG A C 1
ATOM 1372 O O . ARG A 1 174 ? 2.271 10.602 12.508 1 98.75 174 ARG A O 1
ATOM 1379 N N . PRO A 1 175 ? 1.584 12.164 11.039 1 98.06 175 PRO A N 1
ATOM 1380 C CA . PRO A 1 175 ? 0.974 12.898 12.148 1 98.06 175 PRO A CA 1
ATOM 1381 C C . PRO A 1 175 ? -0.313 12.25 12.648 1 98.06 175 PRO A C 1
ATOM 1383 O O . PRO A 1 175 ? -1.018 11.594 11.883 1 98.06 175 PRO A O 1
ATOM 1386 N N . PHE A 1 176 ? -0.508 12.461 13.844 1 96.5 176 PHE A N 1
ATOM 1387 C CA . PHE A 1 176 ? -1.782 12.125 14.469 1 96.5 176 PHE A CA 1
ATOM 1388 C C . PHE A 1 176 ? -2.695 13.344 14.523 1 96.5 176 PHE A C 1
ATOM 1390 O O . PHE A 1 176 ? -2.596 14.242 13.68 1 96.5 176 PHE A O 1
ATOM 1397 N N . GLY A 1 177 ? -3.613 13.539 15.203 1 94.62 177 GLY A N 1
ATOM 1398 C CA . GLY A 1 177 ? -4.52 14.672 15.305 1 94.62 177 GLY A CA 1
ATOM 1399 C C . GLY A 1 177 ? -3.799 16 15.406 1 94.62 177 GLY A C 1
ATOM 1400 O O . GLY A 1 177 ? -2.996 16.219 16.312 1 94.62 177 GLY A O 1
ATOM 1401 N N . ILE A 1 178 ? -3.992 16.875 14.391 1 97.75 178 ILE A N 1
ATOM 1402 C CA . ILE A 1 178 ? -3.359 18.188 14.375 1 97.75 178 ILE A CA 1
ATOM 1403 C C . ILE A 1 178 ? -4.418 19.281 14.547 1 97.75 178 ILE A C 1
ATOM 1405 O O . ILE A 1 178 ? -5.523 19.156 14.016 1 97.75 178 ILE A O 1
ATOM 1409 N N . PHE A 1 179 ? -4.078 20.25 15.336 1 98.19 179 PHE A N 1
ATOM 1410 C CA . PHE A 1 179 ? -4.957 21.406 15.461 1 98.19 179 PHE A CA 1
ATOM 1411 C C . PHE A 1 179 ? -4.152 22.703 15.5 1 98.19 179 PHE A C 1
ATOM 1413 O O . PHE A 1 179 ? -2.945 22.688 15.758 1 98.19 179 PHE A O 1
ATOM 1420 N N . GLY A 1 180 ? -4.766 23.719 15.156 1 98.62 180 GLY A N 1
ATOM 1421 C CA . GLY A 1 180 ? -4.098 25 15.188 1 98.62 180 GLY A CA 1
ATOM 1422 C C . GLY A 1 180 ? -4.805 26.062 14.367 1 98.62 180 GLY A C 1
ATOM 1423 O O . GLY A 1 180 ? -5.953 25.875 13.961 1 98.62 180 GLY A O 1
ATOM 1424 N N . GLU A 1 181 ? -4.117 27.156 14.164 1 98.19 181 GLU A N 1
ATOM 1425 C CA . GLU A 1 181 ? -4.645 28.328 13.453 1 98.19 181 GLU A CA 1
ATOM 1426 C C . GLU A 1 181 ? -4.891 28 11.977 1 98.19 181 GLU A C 1
ATOM 1428 O O . GLU A 1 181 ? -4.094 27.312 11.352 1 98.19 181 GLU A O 1
ATOM 1433 N N . GLY A 1 182 ? -5.984 28.453 11.508 1 97 182 GLY A N 1
ATOM 1434 C CA . GLY A 1 182 ? -6.215 28.406 10.07 1 97 182 GLY A CA 1
ATOM 1435 C C . GLY A 1 182 ? -6.695 27.047 9.578 1 97 182 GLY A C 1
ATOM 1436 O O . GLY A 1 182 ? -6.523 26.719 8.406 1 97 182 GLY A O 1
ATOM 1437 N N . GLU A 1 183 ? -7.227 26.219 10.438 1 96.88 183 GLU A N 1
ATOM 1438 C CA . GLU A 1 183 ? -7.762 24.922 10.031 1 96.88 183 GLU A CA 1
ATOM 1439 C C . GLU A 1 183 ? -9.141 25.078 9.398 1 96.88 183 GLU A C 1
ATOM 1441 O O . GLU A 1 183 ? -9.789 26.109 9.539 1 96.88 183 GLU A O 1
ATOM 1446 N N . GLU A 1 184 ? -9.531 24.047 8.648 1 93.88 184 GLU A N 1
ATOM 1447 C CA . GLU A 1 184 ? -10.844 24.047 8.008 1 93.88 184 GLU A CA 1
ATOM 1448 C C . GLU A 1 184 ? -11.969 24.125 9.039 1 93.88 184 GLU A C 1
ATOM 1450 O O . GLU A 1 184 ? -11.867 23.516 10.109 1 93.88 184 GLU A O 1
ATOM 1455 N N . PRO A 1 185 ? -13.047 24.703 8.695 1 94 185 PRO A N 1
ATOM 1456 C CA . PRO A 1 185 ? -14.094 25 9.68 1 94 185 PRO A CA 1
ATOM 1457 C C . PRO A 1 185 ? -14.828 23.734 10.148 1 94 185 PRO A C 1
ATOM 1459 O O . PRO A 1 185 ? -15.469 23.75 11.195 1 94 185 PRO A O 1
ATOM 1462 N N . HIS A 1 186 ? -14.734 22.656 9.367 1 91.88 186 HIS A N 1
ATOM 1463 C CA . HIS A 1 186 ? -15.492 21.469 9.742 1 91.88 186 HIS A CA 1
ATOM 1464 C C . HIS A 1 186 ? -14.711 20.594 10.719 1 91.88 186 HIS A C 1
ATOM 1466 O O . HIS A 1 186 ? -15.242 19.625 11.25 1 91.88 186 HIS A O 1
ATOM 1472 N N . LYS A 1 187 ? -13.469 20.938 10.961 1 94.94 187 LYS A N 1
ATOM 1473 C CA . LYS A 1 187 ? -12.68 20.203 11.945 1 94.94 187 LYS A CA 1
ATOM 1474 C C . LYS A 1 187 ? -13.086 20.578 13.367 1 94.94 187 LYS A C 1
ATOM 1476 O O . LYS A 1 187 ? -13.43 21.734 13.633 1 94.94 187 LYS A O 1
ATOM 1481 N N . ILE A 1 188 ? -12.953 19.766 14.25 1 96.06 188 ILE A N 1
ATOM 1482 C CA . ILE A 1 188 ? -13.625 19.828 15.547 1 96.06 188 ILE A CA 1
ATOM 1483 C C . ILE A 1 188 ? -13.227 21.094 16.281 1 96.06 188 ILE A C 1
ATOM 1485 O O . ILE A 1 188 ? -14.078 21.797 16.844 1 96.06 188 ILE A O 1
ATOM 1489 N N . PHE A 1 189 ? -11.984 21.484 16.328 1 98.06 189 PHE A N 1
ATOM 1490 C CA . PHE A 1 189 ? -11.547 22.656 17.062 1 98.06 189 PHE A CA 1
ATOM 1491 C C . PHE A 1 189 ? -12.102 23.922 16.422 1 98.06 189 PHE A C 1
ATOM 1493 O O . PHE A 1 189 ? -12.688 24.766 17.109 1 98.06 189 PHE A O 1
ATOM 1500 N N . SER A 1 190 ? -11.898 24.016 15.086 1 97.38 190 SER A N 1
ATOM 1501 C CA . SER A 1 190 ? -12.414 25.172 14.359 1 97.38 190 SER A CA 1
ATOM 1502 C C . SER A 1 190 ? -13.93 25.25 14.445 1 97.38 190 SER A C 1
ATOM 1504 O O . SER A 1 190 ? -14.492 26.328 14.633 1 97.38 190 SER A O 1
ATOM 1506 N N . TYR A 1 191 ? -14.57 24.078 14.359 1 97 191 TYR A N 1
ATOM 1507 C CA . TYR A 1 191 ? -16.031 24 14.438 1 97 191 TYR A CA 1
ATOM 1508 C C . TYR A 1 191 ? -16.531 24.562 15.766 1 97 191 TYR A C 1
ATOM 1510 O O . TYR A 1 191 ? -17.391 25.453 15.773 1 97 191 TYR A O 1
ATOM 1518 N N . ILE A 1 192 ? -15.984 24.141 16.812 1 98.06 192 ILE A N 1
ATOM 1519 C CA . ILE A 1 192 ? -16.422 24.547 18.141 1 98.06 192 ILE A CA 1
ATOM 1520 C C . ILE A 1 192 ? -16.188 26.031 18.328 1 98.06 192 ILE A C 1
ATOM 1522 O O . ILE A 1 192 ? -17.078 26.766 18.75 1 98.06 192 ILE A O 1
ATOM 1526 N N . ILE A 1 193 ? -14.984 26.484 18.062 1 98.31 193 ILE A N 1
ATOM 1527 C CA . ILE A 1 193 ? -14.594 27.859 18.281 1 98.31 193 ILE A CA 1
ATOM 1528 C C . ILE A 1 193 ? -15.516 28.797 17.484 1 98.31 193 ILE A C 1
ATOM 1530 O O . ILE A 1 193 ? -16.062 29.75 18.031 1 98.31 193 ILE A O 1
ATOM 1534 N N . LEU A 1 194 ? -15.734 28.438 16.219 1 97.44 194 LEU A N 1
ATOM 1535 C CA . LEU A 1 194 ? -16.531 29.281 15.336 1 97.44 194 LEU A CA 1
ATOM 1536 C C . LEU A 1 194 ? -17.984 29.312 15.781 1 97.44 194 LEU A C 1
ATOM 1538 O O . LEU A 1 194 ? -18.625 30.359 15.75 1 97.44 194 LEU A O 1
ATOM 1542 N N . ARG A 1 195 ? -18.531 28.188 16.219 1 97.06 195 ARG A N 1
ATOM 1543 C CA . ARG A 1 195 ? -19.906 28.141 16.703 1 97.06 195 ARG A CA 1
ATOM 1544 C C . ARG A 1 195 ? -20.094 29 17.938 1 97.06 195 ARG A C 1
ATOM 1546 O O . ARG A 1 195 ? -21.047 29.766 18.047 1 97.06 195 ARG A O 1
ATOM 1553 N N . VAL A 1 196 ? -19.188 28.906 18.844 1 97.19 196 VAL A N 1
ATOM 1554 C CA . VAL A 1 196 ? -19.266 29.672 20.078 1 97.19 196 VAL A CA 1
ATOM 1555 C C . VAL A 1 196 ? -19.156 31.156 19.766 1 97.19 196 VAL A C 1
ATOM 1557 O O . VAL A 1 196 ? -19.906 31.969 20.312 1 97.19 196 VAL A O 1
ATOM 1560 N N . LEU A 1 197 ? -18.203 31.484 18.891 1 95.88 197 LEU A N 1
ATOM 1561 C CA . LEU A 1 197 ? -18 32.875 18.531 1 95.88 197 LEU A CA 1
ATOM 1562 C C . LEU A 1 197 ? -19.234 33.469 17.844 1 95.88 197 LEU A C 1
ATOM 1564 O O . LEU A 1 197 ? -19.453 34.688 17.844 1 95.88 197 LEU A O 1
ATOM 1568 N N . GLN A 1 198 ? -20.047 32.562 17.297 1 95.75 198 GLN A N 1
ATOM 1569 C CA . GLN A 1 198 ? -21.281 32.969 16.625 1 95.75 198 GLN A CA 1
ATOM 1570 C C . GLN A 1 198 ? -22.484 32.812 17.547 1 95.75 198 GLN A C 1
ATOM 1572 O O . GLN A 1 198 ? -23.625 33 17.125 1 95.75 198 GLN A O 1
ATOM 1577 N N . ASN A 1 199 ? -22.281 32.469 18.766 1 95.56 199 ASN A N 1
ATOM 1578 C CA . ASN A 1 199 ? -23.328 32.219 19.734 1 95.56 199 ASN A CA 1
ATOM 1579 C C . ASN A 1 199 ? -24.312 31.156 19.25 1 95.56 199 ASN A C 1
ATOM 1581 O O . ASN A 1 199 ? -25.531 31.328 19.328 1 95.56 199 ASN A O 1
ATOM 1585 N N . LYS A 1 200 ? -23.797 30.188 18.609 1 96.56 200 LYS A N 1
ATOM 1586 C CA . LYS A 1 200 ? -24.594 29.047 18.141 1 96.56 200 LYS A CA 1
ATOM 1587 C C . LYS A 1 200 ? -24.344 27.812 19 1 96.56 200 LYS A C 1
ATOM 1589 O O . LYS A 1 200 ? -23.312 27.703 19.672 1 96.56 200 LYS A O 1
ATOM 1594 N N . ASP A 1 201 ? -25.266 26.875 18.922 1 97.06 201 ASP A N 1
ATOM 1595 C CA . ASP A 1 201 ? -25.141 25.625 19.656 1 97.06 201 ASP A CA 1
ATOM 1596 C C . ASP A 1 201 ? -23.984 24.781 19.094 1 97.06 201 ASP A C 1
ATOM 1598 O O . ASP A 1 201 ? -23.766 24.75 17.891 1 97.06 201 ASP A O 1
ATOM 1602 N N . VAL A 1 202 ? -23.312 24.203 19.969 1 97.88 202 VAL A N 1
ATOM 1603 C CA . VAL A 1 202 ? -22.25 23.281 19.578 1 97.88 202 VAL A CA 1
ATOM 1604 C C . VAL A 1 202 ? -22.734 21.844 19.766 1 97.88 202 VAL A C 1
ATOM 1606 O O . VAL A 1 202 ? -22.656 21.281 20.859 1 97.88 202 VAL A O 1
ATOM 1609 N N . ASN A 1 203 ? -23.219 21.266 18.703 1 97.75 203 ASN A N 1
ATOM 1610 C CA . ASN A 1 203 ? -23.719 19.891 18.734 1 97.75 203 ASN A CA 1
ATOM 1611 C C . ASN A 1 203 ? -22.594 18.891 18.5 1 97.75 203 ASN A C 1
ATOM 1613 O O . ASN A 1 203 ? -21.875 18.969 17.5 1 97.75 203 ASN A O 1
ATOM 1617 N N . LEU A 1 204 ? -22.5 17.969 19.406 1 97.25 204 LEU A N 1
ATOM 1618 C CA . LEU A 1 204 ? -21.375 17.031 19.375 1 97.25 204 LEU A CA 1
ATOM 1619 C C . LEU A 1 204 ? -21.859 15.602 19.578 1 97.25 204 LEU A C 1
ATOM 1621 O O . LEU A 1 204 ? -23.016 15.383 19.984 1 97.25 204 LEU A O 1
ATOM 1625 N N . THR A 1 205 ? -21 14.656 19.281 1 95.12 205 THR A N 1
ATOM 1626 C CA . THR A 1 205 ? -21.203 13.297 19.766 1 95.12 205 THR A CA 1
ATOM 1627 C C . THR A 1 205 ? -21 13.227 21.266 1 95.12 205 THR A C 1
ATOM 1629 O O . THR A 1 205 ? -20.938 14.25 21.938 1 95.12 205 THR A O 1
ATOM 1632 N N . LEU A 1 206 ? -20.922 12.016 21.828 1 95.06 206 LEU A N 1
ATOM 1633 C CA . LEU A 1 206 ? -20.656 11.867 23.266 1 95.06 206 LEU A CA 1
ATOM 1634 C C . LEU A 1 206 ? -19.203 12.211 23.594 1 95.06 206 LEU A C 1
ATOM 1636 O O . LEU A 1 206 ? -18.859 12.445 24.75 1 95.06 206 LEU A O 1
ATOM 1640 N N . CYS A 1 207 ? -18.328 12.258 22.625 1 95.81 207 CYS A N 1
ATOM 1641 C CA . CYS A 1 207 ? -16.938 12.688 22.719 1 95.81 207 CYS A CA 1
ATOM 1642 C C . CYS A 1 207 ? -16.172 11.828 23.719 1 95.81 207 CYS A C 1
ATOM 1644 O O . CYS A 1 207 ? -15.336 12.344 24.484 1 95.81 207 CYS A O 1
ATOM 1646 N N . ASN A 1 208 ? -16.484 10.562 23.703 1 93.94 208 ASN A N 1
ATOM 1647 C CA . ASN A 1 208 ? -15.805 9.633 24.594 1 93.94 208 ASN A CA 1
ATOM 1648 C C . ASN A 1 208 ? -14.57 9.023 23.938 1 93.94 208 ASN A C 1
ATOM 1650 O O . ASN A 1 208 ? -13.719 8.445 24.625 1 93.94 208 ASN A O 1
ATOM 1654 N N . GLN A 1 209 ? -14.469 9.141 22.641 1 92.94 209 GLN A N 1
ATOM 1655 C CA . GLN A 1 209 ? -13.328 8.57 21.938 1 92.94 209 GLN A CA 1
ATOM 1656 C C . GLN A 1 209 ? -12.031 9.266 22.344 1 92.94 209 GLN A C 1
ATOM 1658 O O . GLN A 1 209 ? -12.023 10.469 22.625 1 92.94 209 GLN A O 1
ATOM 1663 N N . LEU A 1 210 ? -11 8.508 22.438 1 95.5 210 LEU A N 1
ATOM 1664 C CA . LEU A 1 210 ? -9.703 9.055 22.797 1 95.5 210 LEU A CA 1
ATOM 1665 C C . LEU A 1 210 ? -9.016 9.68 21.594 1 95.5 210 LEU A C 1
ATOM 1667 O O . LEU A 1 210 ? -9.242 9.266 20.453 1 95.5 210 LEU A O 1
ATOM 1671 N N . ARG A 1 211 ? -8.242 10.734 21.859 1 96.44 211 ARG A N 1
ATOM 1672 C CA . ARG A 1 211 ? -7.5 11.422 20.812 1 96.44 211 ARG A CA 1
ATOM 1673 C C . ARG A 1 211 ? -6.121 11.844 21.312 1 96.44 211 ARG A C 1
ATOM 1675 O O . ARG A 1 211 ? -5.941 12.133 22.484 1 96.44 211 ARG A O 1
ATOM 1682 N N . ASP A 1 212 ? -5.211 11.789 20.453 1 97.56 212 ASP A N 1
ATOM 1683 C CA . ASP A 1 212 ? -3.881 12.359 20.625 1 97.56 212 ASP A CA 1
ATOM 1684 C C . ASP A 1 212 ? -3.68 13.57 19.703 1 97.56 212 ASP A C 1
ATOM 1686 O O . ASP A 1 212 ? -3.141 13.438 18.609 1 97.56 212 ASP A O 1
ATOM 1690 N N . TYR A 1 213 ? -4.062 14.742 20.188 1 97.81 213 TYR A N 1
ATOM 1691 C CA . TYR A 1 213 ? -3.93 15.953 19.375 1 97.81 213 TYR A CA 1
ATOM 1692 C C . TYR A 1 213 ? -2.572 16.609 19.609 1 97.81 213 TYR A C 1
ATOM 1694 O O . TYR A 1 213 ? -2.053 16.609 20.719 1 97.81 213 TYR A O 1
ATOM 1702 N N . CYS A 1 214 ? -2.07 17.109 18.578 1 98.12 214 CYS A N 1
ATOM 1703 C CA . CYS A 1 214 ? -0.792 17.797 18.578 1 98.12 214 CYS A CA 1
ATOM 1704 C C . CYS A 1 214 ? -0.918 19.172 17.922 1 98.12 214 CYS A C 1
ATOM 1706 O O . CYS A 1 214 ? -1.479 19.297 16.828 1 98.12 214 CYS A O 1
ATOM 1708 N N . TYR A 1 215 ? -0.425 20.188 18.656 1 98.69 215 TYR A N 1
ATOM 1709 C CA . TYR A 1 215 ? -0.495 21.562 18.141 1 98.69 215 TYR A CA 1
ATOM 1710 C C . TYR A 1 215 ? 0.354 21.703 16.875 1 98.69 215 TYR A C 1
ATOM 1712 O O . TYR A 1 215 ? 1.457 21.172 16.797 1 98.69 215 TYR A O 1
ATOM 1720 N N . ILE A 1 216 ? -0.068 22.469 15.891 1 98.75 216 ILE A N 1
ATOM 1721 C CA . ILE A 1 216 ? 0.477 22.562 14.539 1 98.75 216 ILE A CA 1
ATOM 1722 C C . ILE A 1 216 ? 1.941 23 14.609 1 98.75 216 ILE A C 1
ATOM 1724 O O . ILE A 1 216 ? 2.777 22.484 13.859 1 98.75 216 ILE A O 1
ATOM 1728 N N . GLU A 1 217 ? 2.332 23.859 15.469 1 98.56 217 GLU A N 1
ATOM 1729 C CA . GLU A 1 217 ? 3.707 24.344 15.516 1 98.56 217 GLU A CA 1
ATOM 1730 C C . GLU A 1 217 ? 4.672 23.234 15.93 1 98.56 217 GLU A C 1
ATOM 1732 O O . GLU A 1 217 ? 5.844 23.25 15.539 1 98.56 217 GLU A O 1
ATOM 1737 N N . ASN A 1 218 ? 4.191 22.312 16.781 1 98.62 218 ASN A N 1
ATOM 1738 C CA . ASN A 1 218 ? 5.016 21.156 17.109 1 98.62 218 ASN A CA 1
ATOM 1739 C C . ASN A 1 218 ? 5.289 20.281 15.891 1 98.62 218 ASN A C 1
ATOM 1741 O O . ASN A 1 218 ? 6.379 19.734 15.75 1 98.62 218 ASN A O 1
ATOM 1745 N N . VAL A 1 219 ? 4.301 20.141 15.039 1 98.56 219 VAL A N 1
ATOM 1746 C CA . VAL A 1 219 ? 4.449 19.391 13.797 1 98.56 219 VAL A CA 1
ATOM 1747 C C . VAL A 1 219 ? 5.461 20.078 12.891 1 98.56 219 VAL A C 1
ATOM 1749 O O . VAL A 1 219 ? 6.312 19.422 12.281 1 98.56 219 VAL A O 1
ATOM 1752 N N . ILE A 1 220 ? 5.402 21.406 12.82 1 98.56 220 ILE A N 1
ATOM 1753 C CA . ILE A 1 220 ? 6.32 22.172 11.992 1 98.56 220 ILE A CA 1
ATOM 1754 C C . ILE A 1 220 ? 7.746 22.031 12.531 1 98.56 220 ILE A C 1
ATOM 1756 O O . ILE A 1 220 ? 8.703 21.953 11.758 1 98.56 220 ILE A O 1
ATOM 1760 N N . ASP A 1 221 ? 7.859 21.984 13.867 1 98.19 221 ASP A N 1
ATOM 1761 C CA . ASP A 1 221 ? 9.164 21.734 14.461 1 98.19 221 ASP A CA 1
ATOM 1762 C C . ASP A 1 221 ? 9.758 20.422 13.961 1 98.19 221 ASP A C 1
ATOM 1764 O O . ASP A 1 221 ? 10.953 20.344 13.656 1 98.19 221 ASP A O 1
ATOM 1768 N N . ALA A 1 222 ? 8.922 19.422 13.914 1 98.31 222 ALA A N 1
ATOM 1769 C CA . ALA A 1 222 ? 9.367 18.109 13.43 1 98.31 222 ALA A CA 1
ATOM 1770 C C . ALA A 1 222 ? 9.836 18.203 11.984 1 98.31 222 ALA A C 1
ATOM 1772 O O . ALA A 1 222 ? 10.836 17.578 11.609 1 98.31 222 ALA A O 1
ATOM 1773 N N . CYS A 1 223 ? 9.156 18.953 11.164 1 98.25 223 CYS A N 1
ATOM 1774 C CA . CYS A 1 223 ? 9.531 19.156 9.766 1 98.25 223 CYS A CA 1
ATOM 1775 C C . CYS A 1 223 ? 10.922 19.766 9.656 1 98.25 223 CYS A C 1
ATOM 1777 O O . CYS A 1 223 ? 11.758 19.281 8.891 1 98.25 223 CYS A O 1
ATOM 1779 N N . ILE A 1 224 ? 11.148 20.812 10.422 1 97.94 224 ILE A N 1
ATOM 1780 C CA . ILE A 1 224 ? 12.406 21.547 10.367 1 97.94 224 ILE A CA 1
ATOM 1781 C C . ILE A 1 224 ? 13.547 20.641 10.836 1 97.94 224 ILE A C 1
ATOM 1783 O O . ILE A 1 224 ? 14.594 20.578 10.188 1 97.94 224 ILE A O 1
ATOM 1787 N N . LEU A 1 225 ? 13.289 19.891 11.922 1 97.38 225 LEU A N 1
ATOM 1788 C CA . LEU A 1 225 ? 14.312 19 12.453 1 97.38 225 LEU A CA 1
ATOM 1789 C C . LEU A 1 225 ? 14.633 17.891 11.453 1 97.38 225 LEU A C 1
ATOM 1791 O O . LEU A 1 225 ? 15.789 17.484 11.328 1 97.38 225 LEU A O 1
ATOM 1795 N N . ALA A 1 226 ? 13.617 17.391 10.781 1 97.25 226 ALA A N 1
ATOM 1796 C CA . ALA A 1 226 ? 13.812 16.328 9.789 1 97.25 226 ALA A CA 1
ATOM 1797 C C . ALA A 1 226 ? 14.703 16.812 8.648 1 97.25 226 ALA A C 1
ATOM 1799 O O . ALA A 1 226 ? 15.555 16.062 8.164 1 97.25 226 ALA A O 1
ATOM 1800 N N . VAL A 1 227 ? 14.5 18.031 8.211 1 96.62 227 VAL A N 1
ATOM 1801 C CA . VAL A 1 227 ? 15.281 18.609 7.117 1 96.62 227 VAL A CA 1
ATOM 1802 C C . VAL A 1 227 ? 16.719 18.844 7.57 1 96.62 227 VAL A C 1
ATOM 1804 O O . VAL A 1 227 ? 17.656 18.594 6.816 1 96.62 227 VAL A O 1
ATOM 1807 N N . GLU A 1 228 ? 16.891 19.281 8.742 1 95.5 228 GLU A N 1
ATOM 1808 C CA . GLU A 1 228 ? 18.203 19.641 9.266 1 95.5 228 GLU A CA 1
ATOM 1809 C C . GLU A 1 228 ? 19.062 18.406 9.531 1 95.5 228 GLU A C 1
ATOM 1811 O O . GLU A 1 228 ? 20.281 18.469 9.406 1 95.5 228 GLU A O 1
ATOM 1816 N N . ASN A 1 229 ? 18.375 17.375 9.898 1 94.94 229 ASN A N 1
ATOM 1817 C CA . ASN A 1 229 ? 19.125 16.156 10.211 1 94.94 229 ASN A CA 1
ATOM 1818 C C . ASN A 1 229 ? 19.734 15.539 8.961 1 94.94 229 ASN A C 1
ATOM 1820 O O . ASN A 1 229 ? 19.078 15.414 7.934 1 94.94 229 ASN A O 1
ATOM 1824 N N . THR A 1 230 ? 20.969 15.164 8.984 1 91.69 230 THR A N 1
ATOM 1825 C CA . THR A 1 230 ? 21.656 14.633 7.816 1 91.69 230 THR A CA 1
ATOM 1826 C C . THR A 1 230 ? 22 13.156 8.016 1 91.69 230 THR A C 1
ATOM 1828 O O . THR A 1 230 ? 22.578 12.523 7.129 1 91.69 230 THR A O 1
ATOM 1831 N N . THR A 1 231 ? 21.562 12.609 9.125 1 92.88 231 THR A N 1
ATOM 1832 C CA . THR A 1 231 ? 21.984 11.258 9.453 1 92.88 231 THR A CA 1
ATOM 1833 C C . THR A 1 231 ? 20.859 10.266 9.227 1 92.88 231 THR A C 1
ATOM 1835 O O . THR A 1 231 ? 21.094 9.094 8.922 1 92.88 231 THR A O 1
ATOM 1838 N N . VAL A 1 232 ? 19.703 10.727 9.367 1 93.25 232 VAL A N 1
ATOM 1839 C CA . VAL A 1 232 ? 18.547 9.844 9.25 1 93.25 232 VAL A CA 1
ATOM 1840 C C . VAL A 1 232 ? 18.094 9.766 7.789 1 93.25 232 VAL A C 1
ATOM 1842 O O . VAL A 1 232 ? 17.938 10.789 7.125 1 93.25 232 VAL A O 1
ATOM 1845 N N . GLN A 1 233 ? 18.016 8.508 7.273 1 93 233 GLN A N 1
ATOM 1846 C CA . GLN A 1 233 ? 17.562 8.297 5.902 1 93 233 GLN A CA 1
ATOM 1847 C C . GLN A 1 233 ? 16.5 7.195 5.832 1 93 233 GLN A C 1
ATOM 1849 O O . GLN A 1 233 ? 16.609 6.191 6.539 1 93 233 GLN A O 1
ATOM 1854 N N . ASN A 1 234 ? 15.539 7.441 4.965 1 93.31 234 ASN A N 1
ATOM 1855 C CA . ASN A 1 234 ? 14.531 6.438 4.637 1 93.31 234 ASN A CA 1
ATOM 1856 C C . ASN A 1 234 ? 13.812 5.93 5.883 1 93.31 234 ASN A C 1
ATOM 1858 O O . ASN A 1 234 ? 13.703 4.723 6.09 1 93.31 234 ASN A O 1
ATOM 1862 N N . GLU A 1 235 ? 13.367 6.863 6.715 1 97.44 235 GLU A N 1
ATOM 1863 C CA . GLU A 1 235 ? 12.695 6.516 7.965 1 97.44 235 GLU A CA 1
ATOM 1864 C C . GLU A 1 235 ? 11.266 7.059 7.996 1 97.44 235 GLU A C 1
ATOM 1866 O O . GLU A 1 235 ? 10.93 7.965 7.234 1 97.44 235 GLU A O 1
ATOM 1871 N N . ILE A 1 236 ? 10.469 6.449 8.82 1 98.69 236 ILE A N 1
ATOM 1872 C CA . ILE A 1 236 ? 9.094 6.863 9.102 1 98.69 236 ILE A CA 1
ATOM 1873 C C . ILE A 1 236 ? 8.969 7.254 10.578 1 98.69 236 ILE A C 1
ATOM 1875 O O . ILE A 1 236 ? 9.461 6.547 11.461 1 98.69 236 ILE A O 1
ATOM 1879 N N . PHE A 1 237 ? 8.344 8.406 10.875 1 98.81 237 PHE A N 1
ATOM 1880 C CA . PHE A 1 237 ? 8.203 8.859 12.25 1 98.81 237 PHE A CA 1
ATOM 1881 C C . PHE A 1 237 ? 6.754 9.219 12.562 1 98.81 237 PHE A C 1
ATOM 1883 O O . PHE A 1 237 ? 6.109 9.93 11.789 1 98.81 237 PHE A O 1
ATOM 1890 N N . ASN A 1 238 ? 6.262 8.742 13.648 1 98.75 238 ASN A N 1
ATOM 1891 C CA . ASN A 1 238 ? 5.004 9.227 14.211 1 98.75 238 ASN A CA 1
ATOM 1892 C C . ASN A 1 238 ? 5.176 10.594 14.867 1 98.75 238 ASN A C 1
ATOM 1894 O O . ASN A 1 238 ? 6.176 10.844 15.539 1 98.75 238 ASN A O 1
ATOM 1898 N N . ILE A 1 239 ? 4.211 11.438 14.609 1 98.38 239 ILE A N 1
ATOM 1899 C CA . ILE A 1 239 ? 4.195 12.75 15.25 1 98.38 239 ILE A CA 1
ATOM 1900 C C . ILE A 1 239 ? 2.904 12.914 16.047 1 98.38 239 ILE A C 1
ATOM 1902 O O . ILE A 1 239 ? 1.809 12.891 15.484 1 98.38 239 ILE A O 1
ATOM 1906 N N . GLY A 1 240 ? 2.965 13.07 17.25 1 97.75 240 GLY A N 1
ATOM 1907 C CA . GLY A 1 240 ? 1.861 13.289 18.172 1 97.75 240 GLY A CA 1
ATOM 1908 C C . GLY A 1 240 ? 2.311 13.789 19.531 1 97.75 240 GLY A C 1
ATOM 1909 O O . GLY A 1 240 ? 3.508 13.961 19.766 1 97.75 240 GLY A O 1
ATOM 1910 N N . SER A 1 241 ? 1.386 14.094 20.359 1 96.19 241 SER A N 1
ATOM 1911 C CA . SER A 1 241 ? 1.736 14.516 21.719 1 96.19 241 SER A CA 1
ATOM 1912 C C . SER A 1 241 ? 2.258 13.344 22.547 1 96.19 241 SER A C 1
ATOM 1914 O O . SER A 1 241 ? 3.029 13.531 23.484 1 96.19 241 SER A O 1
ATOM 1916 N N . GLY A 1 242 ? 1.791 12.164 22.172 1 94.69 242 GLY A N 1
ATOM 1917 C CA . GLY A 1 242 ? 2.154 10.961 22.906 1 94.69 242 GLY A CA 1
ATOM 1918 C C . GLY A 1 242 ? 1.262 10.703 24.109 1 94.69 242 GLY A C 1
ATOM 1919 O O . GLY A 1 242 ? 1.497 9.766 24.875 1 94.69 242 GLY A O 1
ATOM 1920 N N . THR A 1 243 ? 0.323 11.555 24.281 1 94.12 243 THR A N 1
ATOM 1921 C CA . THR A 1 243 ? -0.639 11.414 25.359 1 94.12 243 THR A CA 1
ATOM 1922 C C . THR A 1 243 ? -2.068 11.469 24.828 1 94.12 243 THR A C 1
ATOM 1924 O O . THR A 1 243 ? -2.391 12.312 24 1 94.12 243 THR A O 1
ATOM 1927 N N . ILE A 1 244 ? -2.889 10.586 25.359 1 95.62 244 ILE A N 1
ATOM 1928 C CA . ILE A 1 244 ? -4.262 10.547 24.875 1 95.62 244 ILE A CA 1
ATOM 1929 C C . ILE A 1 244 ? -5.207 11.062 25.953 1 95.62 244 ILE A C 1
ATOM 1931 O O . ILE A 1 244 ? -4.949 10.898 27.141 1 95.62 244 ILE A O 1
ATOM 1935 N N . HIS A 1 245 ? -6.203 11.68 25.531 1 96.88 245 HIS A N 1
ATOM 1936 C CA . HIS A 1 245 ? -7.328 12.117 26.344 1 96.88 245 HIS A CA 1
ATOM 1937 C C . HIS A 1 245 ? -8.648 11.906 25.609 1 96.88 245 HIS A C 1
ATOM 1939 O O . HIS A 1 245 ? -8.68 11.836 24.375 1 96.88 245 HIS A O 1
ATOM 1945 N N . PRO A 1 246 ? -9.711 11.711 26.406 1 97.06 246 PRO A N 1
ATOM 1946 C CA . PRO A 1 246 ? -11.008 11.734 25.719 1 97.06 246 PRO A CA 1
ATOM 1947 C C . PRO A 1 246 ? -11.242 13.039 24.953 1 97.06 246 PRO A C 1
ATOM 1949 O O . PRO A 1 246 ? -10.82 14.109 25.406 1 97.06 246 PRO A O 1
ATOM 1952 N N . LEU A 1 247 ? -11.922 12.93 23.828 1 96.62 247 LEU A N 1
ATOM 1953 C CA . LEU A 1 247 ? -12.25 14.117 23.047 1 96.62 247 LEU A CA 1
ATOM 1954 C C . LEU A 1 247 ? -12.898 15.18 23.922 1 96.62 247 LEU A C 1
ATOM 1956 O O . LEU A 1 247 ? -12.688 16.375 23.719 1 96.62 247 LEU A O 1
ATOM 1960 N N . LYS A 1 248 ? -13.656 14.805 24.938 1 97.12 248 LYS A N 1
ATOM 1961 C CA . LYS A 1 248 ? -14.336 15.695 25.875 1 97.12 248 LYS A CA 1
ATOM 1962 C C . LYS A 1 248 ? -13.336 16.609 26.578 1 97.12 248 LYS A C 1
ATOM 1964 O O . LYS A 1 248 ? -13.656 17.766 26.875 1 97.12 248 LYS A O 1
ATOM 1969 N N . HIS A 1 249 ? -12.234 16.062 26.891 1 97.81 249 HIS A N 1
ATOM 1970 C CA . HIS A 1 249 ? -11.188 16.844 27.531 1 97.81 249 HIS A CA 1
ATOM 1971 C C . HIS A 1 249 ? -10.836 18.078 26.719 1 97.81 249 HIS A C 1
ATOM 1973 O O . HIS A 1 249 ? -10.742 19.188 27.266 1 97.81 249 HIS A O 1
ATOM 1979 N N . TYR A 1 250 ? -10.656 17.922 25.438 1 98.12 250 TYR A N 1
ATOM 1980 C CA . TYR A 1 250 ? -10.297 19.016 24.531 1 98.12 250 TYR A CA 1
ATOM 1981 C C . TYR A 1 250 ? -11.453 20 24.375 1 98.12 250 TYR A C 1
ATOM 1983 O O . TYR A 1 250 ? -11.242 21.203 24.328 1 98.12 250 TYR A O 1
ATOM 1991 N N . VAL A 1 251 ? -12.625 19.438 24.281 1 98.25 251 VAL A N 1
ATOM 1992 C CA . VAL A 1 251 ? -13.82 20.25 24.172 1 98.25 251 VAL A CA 1
ATOM 1993 C C . VAL A 1 251 ? -13.938 21.172 25.391 1 98.25 251 VAL A C 1
ATOM 1995 O O . VAL A 1 251 ? -14.164 22.375 25.25 1 98.25 251 VAL A O 1
ATOM 1998 N N . GLU A 1 252 ? -13.773 20.594 26.5 1 97.88 252 GLU A N 1
ATOM 1999 C CA . GLU A 1 252 ? -13.898 21.359 27.75 1 97.88 252 GLU A CA 1
ATOM 2000 C C . GLU A 1 252 ? -12.836 22.453 27.828 1 97.88 252 GLU A C 1
ATOM 2002 O O . GLU A 1 252 ? -13.109 23.562 28.297 1 97.88 252 GLU A O 1
ATOM 2007 N N . LEU A 1 253 ? -11.641 22.125 27.438 1 98.06 253 LEU A N 1
ATOM 2008 C CA . LEU A 1 253 ? -10.578 23.125 27.406 1 98.06 253 LEU A CA 1
ATOM 2009 C C . LEU A 1 253 ? -10.93 24.266 26.469 1 98.06 253 LEU A C 1
ATOM 2011 O O . LEU A 1 253 ? -10.656 25.438 26.766 1 98.06 253 LEU A O 1
ATOM 2015 N N . LEU A 1 254 ? -11.492 23.953 25.328 1 98.56 254 LEU A N 1
ATOM 2016 C CA . LEU A 1 254 ? -11.898 24.969 24.359 1 98.56 254 LEU A CA 1
ATOM 2017 C C . LEU A 1 254 ? -12.938 25.906 24.969 1 98.56 254 LEU A C 1
ATOM 2019 O O . LEU A 1 254 ? -12.797 27.125 24.891 1 98.56 254 LEU A O 1
ATOM 2023 N N . PHE A 1 255 ? -13.945 25.344 25.609 1 98.12 255 PHE A N 1
ATOM 2024 C CA . PHE A 1 255 ? -15 26.156 26.219 1 98.12 255 PHE A CA 1
ATOM 2025 C C . PHE A 1 255 ? -14.438 27.031 27.344 1 98.12 255 PHE A C 1
ATOM 2027 O O . PHE A 1 255 ? -14.82 28.188 27.484 1 98.12 255 PHE A O 1
ATOM 2034 N N . LYS A 1 256 ? -13.57 26.391 28.078 1 97.75 256 LYS A N 1
ATOM 2035 C CA . LYS A 1 256 ? -12.922 27.125 29.156 1 97.75 256 LYS A CA 1
ATOM 2036 C C . LYS A 1 256 ? -12.227 28.375 28.625 1 97.75 256 LYS A C 1
ATOM 2038 O O . LYS A 1 256 ? -12.391 29.469 29.188 1 97.75 256 LYS A O 1
ATOM 2043 N N . HIS A 1 257 ? -11.469 28.266 27.547 1 97.94 257 HIS A N 1
ATOM 2044 C CA . HIS A 1 257 ? -10.617 29.359 27.078 1 97.94 257 HIS A CA 1
ATOM 2045 C C . HIS A 1 257 ? -11.375 30.281 26.125 1 97.94 257 HIS A C 1
ATOM 2047 O O . HIS A 1 257 ? -10.891 31.375 25.812 1 97.94 257 HIS A O 1
ATOM 2053 N N . LEU A 1 258 ? -12.531 29.844 25.719 1 97.75 258 LEU A N 1
ATOM 2054 C CA . LEU A 1 258 ? -13.422 30.734 24.969 1 97.75 258 LEU A CA 1
ATOM 2055 C C . LEU A 1 258 ? -14.188 31.656 25.906 1 97.75 258 LEU A C 1
ATOM 2057 O O . LEU A 1 258 ? -14.789 32.625 25.469 1 97.75 258 LEU A O 1
ATOM 2061 N N . LYS A 1 259 ? -14.109 31.312 27.188 1 95.38 259 LYS A N 1
ATOM 2062 C CA . LYS A 1 259 ? -14.766 32.125 28.219 1 95.38 259 LYS A CA 1
ATOM 2063 C C . LYS A 1 259 ? -16.234 32.344 27.891 1 95.38 259 LYS A C 1
ATOM 2065 O O . LYS A 1 259 ? -16.703 33.469 27.891 1 95.38 259 LYS A O 1
ATOM 2070 N N . THR A 1 260 ? -16.922 31.281 27.656 1 93.88 260 THR A N 1
ATOM 2071 C CA . THR A 1 260 ? -18.344 31.344 27.297 1 93.88 260 THR A CA 1
ATOM 2072 C C . THR A 1 260 ? -19.203 30.688 28.375 1 93.88 260 THR A C 1
ATOM 2074 O O . THR A 1 260 ? -18.719 29.844 29.141 1 93.88 260 THR A O 1
ATOM 2077 N N . ASN A 1 261 ? -20.422 31.078 28.453 1 92.31 261 ASN A N 1
ATOM 2078 C CA . ASN A 1 261 ? -21.391 30.453 29.328 1 92.31 261 ASN A CA 1
ATOM 2079 C C . ASN A 1 261 ? -22.141 29.328 28.641 1 92.31 261 ASN A C 1
ATOM 2081 O O . ASN A 1 261 ? -22.906 28.594 29.266 1 92.31 261 ASN A O 1
ATOM 2085 N N . SER A 1 262 ? -21.859 29.234 27.375 1 93.38 262 SER A N 1
ATOM 2086 C CA . SER A 1 262 ? -22.5 28.141 26.625 1 93.38 262 SER A CA 1
ATOM 2087 C C . SER A 1 262 ? -21.922 26.797 27.031 1 93.38 262 SER A C 1
ATOM 2089 O O . SER A 1 262 ? -20.828 26.719 27.609 1 93.38 262 SER A O 1
ATOM 2091 N N . ARG A 1 263 ? -22.719 25.766 26.828 1 95.06 263 ARG A N 1
ATOM 2092 C CA . ARG A 1 263 ? -22.297 24.406 27.125 1 95.06 263 ARG A CA 1
ATOM 2093 C C . ARG A 1 263 ? -22.328 23.531 25.875 1 95.06 263 ARG A C 1
ATOM 2095 O O . ARG A 1 263 ? -23.172 23.734 25 1 95.06 263 ARG A O 1
ATOM 2102 N N . PRO A 1 264 ? -21.359 22.625 25.828 1 97.12 264 PRO A N 1
ATOM 2103 C CA . PRO A 1 264 ? -21.422 21.688 24.719 1 97.12 264 PRO A CA 1
ATOM 2104 C C . PRO A 1 264 ? -22.625 20.766 24.781 1 97.12 264 PRO A C 1
ATOM 2106 O O . PRO A 1 264 ? -23 20.297 25.875 1 97.12 264 PRO A O 1
ATOM 2109 N N . ASN A 1 265 ? -23.266 20.562 23.672 1 97.69 265 ASN A N 1
ATOM 2110 C CA . ASN A 1 265 ? -24.375 19.641 23.562 1 97.69 265 ASN A CA 1
ATOM 2111 C C . ASN A 1 265 ? -23.906 18.234 23.219 1 97.69 265 ASN A C 1
ATOM 2113 O O . ASN A 1 265 ? -24.047 17.781 22.078 1 97.69 265 ASN A O 1
ATOM 2117 N N . TYR A 1 266 ? -23.5 17.484 24.266 1 96.81 266 TYR A N 1
ATOM 2118 C CA . TYR A 1 266 ? -22.984 16.125 24.062 1 96.81 266 TYR A CA 1
ATOM 2119 C C . TYR A 1 266 ? -24.109 15.172 23.656 1 96.81 266 TYR A C 1
ATOM 2121 O O . TYR A 1 266 ? -25.203 15.211 24.219 1 96.81 266 TYR A O 1
ATOM 2129 N N . GLY A 1 267 ? -23.828 14.305 22.641 1 95.56 267 GLY A N 1
ATOM 2130 C CA . GLY A 1 267 ? -24.797 13.289 22.234 1 95.56 267 GLY A CA 1
ATOM 2131 C C . GLY A 1 267 ? -25.812 13.805 21.234 1 95.56 267 GLY A C 1
ATOM 2132 O O . GLY A 1 267 ? -26.719 13.062 20.828 1 95.56 267 GLY A O 1
ATOM 2133 N N . ALA A 1 268 ? -25.703 15.062 20.891 1 96.12 268 ALA A N 1
ATOM 2134 C CA . ALA A 1 268 ? -26.656 15.672 19.953 1 96.12 268 ALA A CA 1
ATOM 2135 C C . ALA A 1 268 ? -26.516 15.055 18.562 1 96.12 268 ALA A C 1
ATOM 2137 O O . ALA A 1 268 ? -27.484 15.055 17.797 1 96.12 268 ALA A O 1
ATOM 2138 N N . ILE A 1 269 ? -25.344 14.602 18.219 1 93 269 ILE A N 1
ATOM 2139 C CA . ILE A 1 269 ? -25.141 13.922 16.953 1 93 269 ILE A CA 1
ATOM 2140 C C . ILE A 1 269 ? -24.641 12.508 17.188 1 93 269 ILE A C 1
ATOM 2142 O O . ILE A 1 269 ? -23.984 12.234 18.203 1 93 269 ILE A O 1
ATOM 2146 N N . SER A 1 270 ? -24.922 11.531 16.297 1 89.75 270 SER A N 1
ATOM 2147 C CA . SER A 1 270 ? -24.531 10.133 16.422 1 89.75 270 SER A CA 1
ATOM 2148 C C . SER A 1 270 ? -23.031 9.945 16.188 1 89.75 270 SER A C 1
ATOM 2150 O O . SER A 1 270 ? -22.406 10.75 15.484 1 89.75 270 SER A O 1
ATOM 2152 N N . SER A 1 271 ? -22.594 8.867 16.781 1 84.44 271 SER A N 1
ATOM 2153 C CA . SER A 1 271 ? -21.188 8.523 16.578 1 84.44 271 SER A CA 1
ATOM 2154 C C . SER A 1 271 ? -20.938 8.047 15.148 1 84.44 271 SER A C 1
ATOM 2156 O O . SER A 1 271 ? -21.828 7.516 14.5 1 84.44 271 SER A O 1
ATOM 2158 N N . ARG A 1 272 ? -19.672 8.156 14.773 1 77.88 272 ARG A N 1
ATOM 2159 C CA . ARG A 1 272 ? -19.281 7.707 13.445 1 77.88 272 ARG A CA 1
ATOM 2160 C C . ARG A 1 272 ? -19.047 6.199 13.43 1 77.88 272 ARG A C 1
ATOM 2162 O O . ARG A 1 272 ? -18.578 5.625 14.414 1 77.88 272 ARG A O 1
ATOM 2169 N N . THR A 1 273 ? -19.312 5.371 12.43 1 73.69 273 THR A N 1
ATOM 2170 C CA . THR A 1 273 ? -19.172 3.924 12.305 1 73.69 273 THR A CA 1
ATOM 2171 C C . THR A 1 273 ? -17.703 3.537 12.156 1 73.69 273 THR A C 1
ATOM 2173 O O . THR A 1 273 ? -17.266 2.531 12.711 1 73.69 273 THR A O 1
ATOM 2176 N N . ASN A 1 274 ? -16.828 4.168 11.422 1 77.12 274 ASN A N 1
ATOM 2177 C CA . ASN A 1 274 ? -15.438 3.824 11.148 1 77.12 274 ASN A CA 1
ATOM 2178 C C . ASN A 1 274 ? -14.477 4.699 11.945 1 77.12 274 ASN A C 1
ATOM 2180 O O . ASN A 1 274 ? -13.492 5.203 11.398 1 77.12 274 ASN A O 1
ATOM 2184 N N . GLU A 1 275 ? -14.758 4.492 13.273 1 80.06 275 GLU A N 1
ATOM 2185 C CA . GLU A 1 275 ? -14.008 5.371 14.164 1 80.06 275 GLU A CA 1
ATOM 2186 C C . GLU A 1 275 ? -12.781 4.66 14.742 1 80.06 275 GLU A C 1
ATOM 2188 O O . GLU A 1 275 ? -12.859 3.484 15.102 1 80.06 275 GLU A O 1
ATOM 2193 N N . ARG A 1 276 ? -11.594 5.348 14.742 1 85.25 276 ARG A N 1
ATOM 2194 C CA . ARG A 1 276 ? -10.414 4.938 15.492 1 85.25 276 ARG A CA 1
ATOM 2195 C C . ARG A 1 276 ? -10.5 5.375 16.953 1 85.25 276 ARG A C 1
ATOM 2197 O O . ARG A 1 276 ? -10.477 6.57 17.25 1 85.25 276 ARG A O 1
ATOM 2204 N N . TRP A 1 277 ? -10.438 4.41 17.781 1 84.31 277 TRP A N 1
ATOM 2205 C CA . TRP A 1 277 ? -10.836 4.727 19.156 1 84.31 277 TRP A CA 1
ATOM 2206 C C . TRP A 1 277 ? -9.625 5.133 20 1 84.31 277 TRP A C 1
ATOM 2208 O O . TRP A 1 277 ? -9.75 5.957 20.906 1 84.31 277 TRP A O 1
ATOM 2218 N N . VAL A 1 278 ? -8.477 4.559 19.719 1 88.62 278 VAL A N 1
ATOM 2219 C CA . VAL A 1 278 ? -7.332 4.844 20.578 1 88.62 278 VAL A CA 1
ATOM 2220 C C . VAL A 1 278 ? -6.109 5.156 19.719 1 88.62 278 VAL A C 1
ATOM 2222 O O . VAL A 1 278 ? -5.102 4.449 19.781 1 88.62 278 VAL A O 1
ATOM 2225 N N . PRO A 1 279 ? -6.105 6.238 18.969 1 93.69 279 PRO A N 1
ATOM 2226 C CA . PRO A 1 279 ? -4.945 6.598 18.156 1 93.69 279 PRO A CA 1
ATOM 2227 C C . PRO A 1 279 ? -3.84 7.277 18.969 1 93.69 279 PRO A C 1
ATOM 2229 O O . PRO A 1 279 ? -3.518 8.438 18.719 1 93.69 279 PRO A O 1
ATOM 2232 N N . GLU A 1 280 ? -3.236 6.559 19.859 1 96.38 280 GLU A N 1
ATOM 2233 C CA . GLU A 1 280 ? -2.135 7.066 20.672 1 96.38 280 GLU A CA 1
ATOM 2234 C C . GLU A 1 280 ? -0.797 6.898 19.953 1 96.38 280 GLU A C 1
ATOM 2236 O O . GLU A 1 280 ? -0.417 5.781 19.594 1 96.38 280 GLU A O 1
ATOM 2241 N N . ALA A 1 281 ? -0.108 7.992 19.781 1 98.06 281 ALA A N 1
ATOM 2242 C CA . ALA A 1 281 ? 1.174 7.941 19.078 1 98.06 281 ALA A CA 1
ATOM 2243 C C . ALA A 1 281 ? 2.299 7.527 20.031 1 98.06 281 ALA A C 1
ATOM 2245 O O . ALA A 1 281 ? 2.461 8.109 21.109 1 98.06 281 ALA A O 1
ATOM 2246 N N . ASP A 1 282 ? 3.025 6.504 19.703 1 98.5 282 ASP A N 1
ATOM 2247 C CA . ASP A 1 282 ? 4.348 6.297 20.281 1 98.5 282 ASP A CA 1
ATOM 2248 C C . ASP A 1 282 ? 5.398 7.16 19.594 1 98.5 282 ASP A C 1
ATOM 2250 O O . ASP A 1 282 ? 5.746 6.914 18.438 1 98.5 282 ASP A O 1
ATOM 2254 N N . VAL A 1 283 ? 5.949 8.172 20.328 1 98.38 283 VAL A N 1
ATOM 2255 C CA . VAL A 1 283 ? 6.809 9.156 19.688 1 98.38 283 VAL A CA 1
ATOM 2256 C C . VAL A 1 283 ? 8.258 8.914 20.094 1 98.38 283 VAL A C 1
ATOM 2258 O O . VAL A 1 283 ? 9.102 9.805 19.953 1 98.38 283 VAL A O 1
ATOM 2261 N N . GLN A 1 284 ? 8.562 7.77 20.609 1 98.25 284 GLN A N 1
ATOM 2262 C CA . GLN A 1 284 ? 9.906 7.473 21.078 1 98.25 284 GLN A CA 1
ATOM 2263 C C . GLN A 1 284 ? 10.914 7.492 19.938 1 98.25 284 GLN A C 1
ATOM 2265 O O . GLN A 1 284 ? 12.039 7.973 20.094 1 98.25 284 GLN A O 1
ATOM 2270 N N . LYS A 1 285 ? 10.562 6.969 18.797 1 98.44 285 LYS A N 1
ATOM 2271 C CA . LYS A 1 285 ? 11.484 6.871 17.672 1 98.44 285 LYS A CA 1
ATOM 2272 C C . LYS A 1 285 ? 11.969 8.25 17.234 1 98.44 285 LYS A C 1
ATOM 2274 O O . LYS A 1 285 ? 13.172 8.469 17.062 1 98.44 285 LYS A O 1
ATOM 2279 N N . ILE A 1 286 ? 11.039 9.195 17.047 1 98.44 286 ILE A N 1
ATOM 2280 C CA . ILE A 1 286 ? 11.43 10.523 16.578 1 98.44 286 ILE A CA 1
ATOM 2281 C C . ILE A 1 286 ? 12.203 11.25 17.672 1 98.44 286 ILE A C 1
ATOM 2283 O O . ILE A 1 286 ? 13.125 12.023 17.375 1 98.44 286 ILE A O 1
ATOM 2287 N N . LYS A 1 287 ? 11.812 11.055 18.906 1 98.12 287 LYS A N 1
ATOM 2288 C CA . LYS A 1 287 ? 12.57 11.617 20.016 1 98.12 287 LYS A CA 1
ATOM 2289 C C . LYS A 1 287 ? 14.023 11.164 19.984 1 98.12 287 LYS A C 1
ATOM 2291 O O . LYS A 1 287 ? 14.938 11.984 20.094 1 98.12 287 LYS A O 1
ATOM 2296 N N . ASN A 1 288 ? 14.234 9.906 19.766 1 97.75 288 ASN A N 1
ATOM 2297 C CA . ASN A 1 288 ? 15.578 9.328 19.797 1 97.75 288 ASN A CA 1
ATOM 2298 C C . ASN A 1 288 ? 16.375 9.727 18.547 1 97.75 288 ASN A C 1
ATOM 2300 O O . ASN A 1 288 ? 17.578 9.977 18.641 1 97.75 288 ASN A O 1
ATOM 2304 N N . SER A 1 289 ? 15.758 9.844 17.406 1 97.56 289 SER A N 1
ATOM 2305 C CA . SER A 1 289 ? 16.453 10.016 16.125 1 97.56 289 SER A CA 1
ATOM 2306 C C . SER A 1 289 ? 16.672 11.492 15.812 1 97.56 289 SER A C 1
ATOM 2308 O O . SER A 1 289 ? 17.688 11.867 15.242 1 97.56 289 SER A O 1
ATOM 2310 N N . LEU A 1 290 ? 15.641 12.328 16.156 1 97.38 290 LEU A N 1
ATOM 2311 C CA . LEU A 1 290 ? 15.68 13.727 15.734 1 97.38 290 LEU A CA 1
ATOM 2312 C C . LEU A 1 290 ? 15.688 14.664 16.938 1 97.38 290 LEU A C 1
ATOM 2314 O O . LEU A 1 290 ? 15.695 15.883 16.766 1 97.38 290 LEU A O 1
ATOM 2318 N N . SER A 1 291 ? 15.609 14.125 18.156 1 97.06 291 SER A N 1
ATOM 2319 C CA . SER A 1 291 ? 15.531 14.922 19.391 1 97.06 291 SER A CA 1
ATOM 2320 C C . SER A 1 291 ? 14.297 15.812 19.391 1 97.06 291 SER A C 1
ATOM 2322 O O . SER A 1 291 ? 14.359 16.969 19.797 1 97.06 291 SER A O 1
ATOM 2324 N N . TRP A 1 292 ? 13.219 15.258 18.812 1 97.62 292 TRP A N 1
ATOM 2325 C CA . TRP A 1 292 ? 11.969 16 18.734 1 97.62 292 TRP A CA 1
ATOM 2326 C C . TRP A 1 292 ? 11.07 15.688 19.922 1 97.62 292 TRP A C 1
ATOM 2328 O O . TRP A 1 292 ? 10.953 14.531 20.344 1 97.62 292 TRP A O 1
ATOM 2338 N N . GLU A 1 293 ? 10.5 16.656 20.5 1 96.81 293 GLU A N 1
ATOM 2339 C CA . GLU A 1 293 ? 9.414 16.594 21.484 1 96.81 293 GLU A CA 1
ATOM 2340 C C . GLU A 1 293 ? 8.477 17.797 21.328 1 96.81 293 GLU A C 1
ATOM 2342 O O . GLU A 1 293 ? 8.906 18.891 20.938 1 96.81 293 GLU A O 1
ATOM 2347 N N . PRO A 1 294 ? 7.211 17.531 21.562 1 97.31 294 PRO A N 1
ATOM 2348 C CA . PRO A 1 294 ? 6.324 18.703 21.484 1 97.31 294 PRO A CA 1
ATOM 2349 C C . PRO A 1 294 ? 6.66 19.766 22.516 1 97.31 294 PRO A C 1
ATOM 2351 O O . PRO A 1 294 ? 6.535 19.531 23.719 1 97.31 294 PRO A O 1
ATOM 2354 N N . ARG A 1 295 ? 7.016 20.922 22.016 1 96.75 295 ARG A N 1
ATOM 2355 C CA . ARG A 1 295 ? 7.414 22.016 22.906 1 96.75 295 ARG A CA 1
ATOM 2356 C C . ARG A 1 295 ? 6.199 22.734 23.484 1 96.75 295 ARG A C 1
ATOM 2358 O O . ARG A 1 295 ? 6.242 23.219 24.625 1 96.75 295 ARG A O 1
ATOM 2365 N N . ILE A 1 296 ? 5.188 22.844 22.688 1 98 296 ILE A N 1
ATOM 2366 C CA . ILE A 1 296 ? 3.953 23.516 23.094 1 98 296 ILE A CA 1
ATOM 2367 C C . ILE A 1 296 ? 2.932 22.469 23.547 1 98 296 ILE A C 1
ATOM 2369 O O . ILE A 1 296 ? 2.582 21.562 22.797 1 98 296 ILE A O 1
ATOM 2373 N N . ASN A 1 297 ? 2.49 22.594 24.781 1 97.31 297 ASN A N 1
ATOM 2374 C CA . ASN A 1 297 ? 1.531 21.625 25.281 1 97.31 297 ASN A CA 1
ATOM 2375 C C . ASN A 1 297 ? 0.124 21.891 24.766 1 97.31 297 ASN A C 1
ATOM 2377 O O . ASN A 1 297 ? -0.11 22.906 24.109 1 97.31 297 ASN A O 1
ATOM 2381 N N . ILE A 1 298 ? -0.807 21.062 25.109 1 97.62 298 ILE A N 1
ATOM 2382 C CA . ILE A 1 298 ? -2.139 21.062 24.516 1 97.62 298 ILE A CA 1
ATOM 2383 C C . ILE A 1 298 ? -2.887 22.328 24.906 1 97.62 298 ILE A C 1
ATOM 2385 O O . ILE A 1 298 ? -3.498 22.984 24.062 1 97.62 298 ILE A O 1
ATOM 2389 N N . GLU A 1 299 ? -2.861 22.656 26.141 1 98 299 GLU A N 1
ATOM 2390 C CA . GLU A 1 299 ? -3.607 23.812 26.609 1 98 299 GLU A CA 1
ATOM 2391 C C . GLU A 1 299 ? -3.051 25.109 26.016 1 98 299 GLU A C 1
ATOM 2393 O O . GLU A 1 299 ? -3.811 25.969 25.578 1 98 299 GLU A O 1
ATOM 2398 N N . GLU A 1 300 ? -1.678 25.219 26.016 1 98.44 300 GLU A N 1
ATOM 2399 C CA . GLU A 1 300 ? -1.049 26.391 25.391 1 98.44 300 GLU A CA 1
ATOM 2400 C C . GLU A 1 300 ? -1.437 26.5 23.922 1 98.44 300 GLU A C 1
ATOM 2402 O O . GLU A 1 300 ? -1.729 27.578 23.422 1 98.44 300 GLU A O 1
ATOM 2407 N N . GLY A 1 301 ? -1.425 25.375 23.203 1 98.69 301 GLY A N 1
ATOM 2408 C CA . GLY A 1 301 ? -1.842 25.359 21.812 1 98.69 301 GLY A CA 1
ATOM 2409 C C . GLY A 1 301 ? -3.281 25.797 21.609 1 98.69 301 GLY A C 1
ATOM 2410 O O . GLY A 1 301 ? -3.59 26.516 20.672 1 98.69 301 GLY A O 1
ATOM 2411 N N . ILE A 1 302 ? -4.152 25.359 22.5 1 98.62 302 ILE A N 1
ATOM 2412 C CA . ILE A 1 302 ? -5.566 25.703 22.422 1 98.62 302 ILE A CA 1
ATOM 2413 C C . ILE A 1 302 ? -5.75 27.203 22.641 1 98.62 302 ILE A C 1
ATOM 2415 O O . ILE A 1 302 ? -6.504 27.844 21.906 1 98.62 302 ILE A O 1
ATOM 2419 N N . ILE A 1 303 ? -5.012 27.75 23.578 1 98.75 303 ILE A N 1
ATOM 2420 C CA . ILE A 1 303 ? -5.09 29.188 23.844 1 98.75 303 ILE A CA 1
ATOM 2421 C C . ILE A 1 303 ? -4.672 29.953 22.609 1 98.75 303 ILE A C 1
ATOM 2423 O O . ILE A 1 303 ? -5.367 30.891 22.188 1 98.75 303 ILE A O 1
ATOM 2427 N N . LYS A 1 304 ? -3.561 29.547 22 1 98.69 304 LYS A N 1
ATOM 2428 C CA . LYS A 1 304 ? -3.074 30.203 20.781 1 98.69 304 LYS A CA 1
ATOM 2429 C C . LYS A 1 304 ? -4.09 30.078 19.656 1 98.69 304 LYS A C 1
ATOM 2431 O O . LYS A 1 304 ? -4.34 31.047 18.922 1 98.69 304 LYS A O 1
ATOM 2436 N N . THR A 1 305 ? -4.703 28.953 19.516 1 98.69 305 THR A N 1
ATOM 2437 C CA . THR A 1 305 ? -5.68 28.672 18.469 1 98.69 305 THR A CA 1
ATOM 2438 C C . THR A 1 305 ? -6.93 29.531 18.656 1 98.69 305 THR A C 1
ATOM 2440 O O . THR A 1 305 ? -7.387 30.188 17.719 1 98.69 305 THR A O 1
ATOM 2443 N N . VAL A 1 306 ? -7.434 29.547 19.891 1 98.5 306 VAL A N 1
ATOM 2444 C CA . VAL A 1 306 ? -8.633 30.328 20.219 1 98.5 306 VAL A CA 1
ATOM 2445 C C . VAL A 1 306 ? -8.391 31.797 19.922 1 98.5 306 VAL A C 1
ATOM 2447 O O . VAL A 1 306 ? -9.211 32.469 19.281 1 98.5 306 VAL A O 1
ATOM 2450 N N . ASN A 1 307 ? -7.242 32.281 20.391 1 98.5 307 ASN A N 1
ATOM 2451 C CA . ASN A 1 307 ? -6.906 33.688 20.188 1 98.5 307 ASN A CA 1
ATOM 2452 C C . ASN A 1 307 ? -6.836 34.062 18.719 1 98.5 307 ASN A C 1
ATOM 2454 O O . ASN A 1 307 ? -7.301 35.125 18.297 1 98.5 307 ASN A O 1
ATOM 2458 N N . TRP A 1 308 ? -6.277 33.188 17.953 1 98.31 308 TRP A N 1
ATOM 2459 C CA . TRP A 1 308 ? -6.172 33.438 16.531 1 98.31 308 TRP A CA 1
ATOM 2460 C C . TRP A 1 308 ? -7.555 33.562 15.891 1 98.31 308 TRP A C 1
ATOM 2462 O O . TRP A 1 308 ? -7.809 34.469 15.102 1 98.31 308 TRP A O 1
ATOM 2472 N N . TYR A 1 309 ? -8.461 32.625 16.188 1 97.62 309 TYR A N 1
ATOM 2473 C CA . TYR A 1 309 ? -9.789 32.625 15.594 1 97.62 309 TYR A CA 1
ATOM 2474 C C . TYR A 1 309 ? -10.57 33.875 16.031 1 97.62 309 TYR A C 1
ATOM 2476 O O . TYR A 1 309 ? -11.336 34.438 15.258 1 97.62 309 TYR A O 1
ATOM 2484 N N . LYS A 1 310 ? -10.391 34.344 17.281 1 96.94 310 LYS A N 1
ATOM 2485 C CA . LYS A 1 310 ? -11.031 35.562 17.766 1 96.94 310 LYS A CA 1
ATOM 2486 C C . LYS A 1 310 ? -10.609 36.75 16.922 1 96.94 310 LYS A C 1
ATOM 2488 O O . LYS A 1 310 ? -11.438 37.625 16.625 1 96.94 310 LYS A O 1
ATOM 2493 N N . ASN A 1 311 ? -9.328 36.75 16.562 1 96.44 311 ASN A N 1
ATOM 2494 C CA . ASN A 1 311 ? -8.766 37.906 15.852 1 96.44 311 ASN A CA 1
ATOM 2495 C C . ASN A 1 311 ? -8.977 37.781 14.344 1 96.44 311 ASN A C 1
ATOM 2497 O O . ASN A 1 311 ? -8.805 38.75 13.602 1 96.44 311 ASN A O 1
ATOM 2501 N N . ASN A 1 312 ? -9.383 36.531 13.844 1 95.56 312 ASN A N 1
ATOM 2502 C CA . ASN A 1 312 ? -9.469 36.312 12.406 1 95.56 312 ASN A CA 1
ATOM 2503 C C . ASN A 1 312 ? -10.82 35.688 12.016 1 95.56 312 ASN A C 1
ATOM 2505 O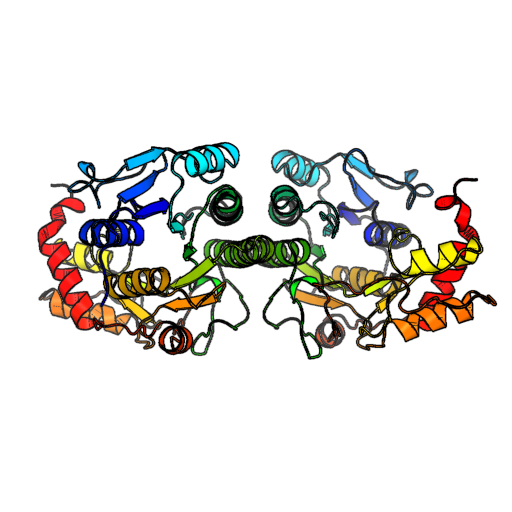 O . ASN A 1 312 ? -10.922 35 11.016 1 95.56 312 ASN A O 1
ATOM 2509 N N . LYS A 1 313 ? -11.812 35.906 12.82 1 92.12 313 LYS A N 1
ATOM 2510 C CA . LYS A 1 313 ? -13.133 35.344 12.578 1 92.12 313 LYS A CA 1
ATOM 2511 C C . LYS A 1 313 ? -13.68 35.75 11.219 1 92.12 313 LYS A C 1
ATOM 2513 O O . LYS A 1 313 ? -14.461 35.031 10.609 1 92.12 313 LYS A O 1
ATOM 2518 N N . HIS A 1 314 ? -13.227 36.906 10.641 1 91.44 314 HIS A N 1
ATOM 2519 C CA . HIS A 1 314 ? -13.688 37.438 9.367 1 91.44 314 HIS A CA 1
ATOM 2520 C C . HIS A 1 314 ? -13.289 36.531 8.211 1 91.44 314 HIS A C 1
ATOM 2522 O O . HIS A 1 314 ? -13.906 36.562 7.141 1 91.44 314 HIS A O 1
ATOM 2528 N N . LEU A 1 315 ? -12.305 35.719 8.398 1 92.44 315 LEU A N 1
ATOM 2529 C CA . LEU A 1 315 ? -11.82 34.812 7.355 1 92.44 315 LEU A CA 1
ATOM 2530 C C . LEU A 1 315 ? -12.773 33.625 7.176 1 92.44 315 LEU A C 1
ATOM 2532 O O . LEU A 1 315 ? -12.719 32.938 6.164 1 92.44 315 LEU A O 1
ATOM 2536 N N . TYR A 1 316 ? -13.578 33.406 8.164 1 91.25 316 TYR A N 1
ATOM 2537 C CA . TYR A 1 316 ? -14.469 32.25 8.156 1 91.25 316 TYR A CA 1
ATOM 2538 C C . TYR A 1 316 ? -15.93 32.688 8.094 1 91.25 316 TYR A C 1
ATOM 2540 O O . TYR A 1 316 ? -16.781 31.953 7.578 1 91.25 316 TYR A O 1
ATOM 2548 N N . LEU A 1 317 ? -16.203 33.781 8.789 1 82.38 317 LEU A N 1
ATOM 2549 C CA . LEU A 1 317 ? -17.578 34.25 8.977 1 82.38 317 LEU A CA 1
ATOM 2550 C C . LEU A 1 317 ? -17.891 35.406 8.062 1 82.38 317 LEU A C 1
ATOM 2552 O O . LEU A 1 317 ? -17.078 36.344 7.945 1 82.38 317 LEU A O 1
ATOM 2556 N N . THR A 1 318 ? -18.328 35.125 6.746 1 65.12 318 THR A N 1
ATOM 2557 C CA . THR A 1 318 ? -18.703 36.281 5.945 1 65.12 318 THR A CA 1
ATOM 2558 C C . THR A 1 318 ? -19.484 37.281 6.785 1 65.12 318 THR A C 1
ATOM 2560 O O . THR A 1 318 ? -20.375 36.906 7.547 1 65.12 318 THR A O 1
ATOM 2563 N N . PRO A 1 319 ? -19.172 38.688 6.566 1 52.41 319 PRO A N 1
ATOM 2564 C CA . PRO A 1 319 ? -20.078 39.656 7.172 1 52.41 319 PRO A CA 1
ATOM 2565 C C . PRO A 1 319 ? -21.531 39.469 6.703 1 52.41 319 PRO A C 1
ATOM 2567 O O . PRO A 1 319 ? -21.766 39 5.59 1 52.41 319 PRO A O 1
ATOM 2570 N N . MET B 1 1 ? -13.461 -32.531 -0.829 1 40.53 1 MET B N 1
ATOM 2571 C CA . MET B 1 1 ? -13.203 -31.484 -1.829 1 40.53 1 MET B CA 1
ATOM 2572 C C . MET B 1 1 ? -13.867 -31.844 -3.156 1 40.53 1 MET B C 1
ATOM 2574 O O . MET B 1 1 ? -13.555 -32.875 -3.76 1 40.53 1 MET B O 1
ATOM 2578 N N . ILE B 1 2 ? -15.094 -31.031 -3.312 1 53.09 2 ILE B N 1
ATOM 2579 C CA . ILE B 1 2 ? -16.484 -30.734 -3.643 1 53.09 2 ILE B CA 1
ATOM 2580 C C . ILE B 1 2 ? -16.656 -30.656 -5.156 1 53.09 2 ILE B C 1
ATOM 2582 O O . ILE B 1 2 ? -15.719 -30.281 -5.867 1 53.09 2 ILE B O 1
ATOM 2586 N N . ALA B 1 3 ? -18.047 -30.5 -5.676 1 63.75 3 ALA B N 1
ATOM 2587 C CA . ALA B 1 3 ? -19.016 -30.75 -6.73 1 63.75 3 ALA B CA 1
ATOM 2588 C C . ALA B 1 3 ? -18.625 -30.078 -8.031 1 63.75 3 ALA B C 1
ATOM 2590 O O . ALA B 1 3 ? -17.5 -29.562 -8.156 1 63.75 3 ALA B O 1
ATOM 2591 N N . SER B 1 4 ? -19.359 -29.875 -8.945 1 89.25 4 SER B N 1
ATOM 2592 C CA . SER B 1 4 ? -19.281 -29.266 -10.266 1 89.25 4 SER B CA 1
ATOM 2593 C C . SER B 1 4 ? -19.609 -27.781 -10.211 1 89.25 4 SER B C 1
ATOM 2595 O O . SER B 1 4 ? -20.359 -27.328 -9.336 1 89.25 4 SER B O 1
ATOM 2597 N N . PHE B 1 5 ? -18.75 -26.984 -10.789 1 96.38 5 PHE B N 1
ATOM 2598 C CA . PHE B 1 5 ? -19.047 -25.562 -10.938 1 96.38 5 PHE B CA 1
ATOM 2599 C C . PHE B 1 5 ? -19.922 -25.328 -12.164 1 96.38 5 PHE B C 1
ATOM 2601 O O . PHE B 1 5 ? -19.797 -24.297 -12.828 1 96.38 5 PHE B O 1
ATOM 2608 N N . LYS B 1 6 ? -20.734 -26.344 -12.414 1 95.38 6 LYS B N 1
ATOM 2609 C CA . LYS B 1 6 ? -21.625 -26.25 -13.57 1 95.38 6 LYS B CA 1
ATOM 2610 C C . LYS B 1 6 ? -22.469 -24.969 -13.508 1 95.38 6 LYS B C 1
ATOM 2612 O O . LYS B 1 6 ? -22.984 -24.625 -12.445 1 95.38 6 LYS B O 1
ATOM 2617 N N . ASN B 1 7 ? -22.516 -24.234 -14.586 1 94.5 7 ASN B N 1
ATOM 2618 C CA . ASN B 1 7 ? -23.312 -23.031 -14.781 1 94.5 7 ASN B CA 1
ATOM 2619 C C . ASN B 1 7 ? -22.734 -21.844 -14.016 1 94.5 7 ASN B C 1
ATOM 2621 O O . ASN B 1 7 ? -23.406 -20.828 -13.82 1 94.5 7 ASN B O 1
ATOM 2625 N N . LYS B 1 8 ? -21.562 -22.031 -13.445 1 97.62 8 LYS B N 1
ATOM 2626 C CA . LYS B 1 8 ? -20.875 -20.906 -12.82 1 97.62 8 LYS B CA 1
ATOM 2627 C C . LYS B 1 8 ? -19.859 -20.281 -13.766 1 97.62 8 LYS B C 1
ATOM 2629 O O . LYS B 1 8 ? -19.125 -21 -14.445 1 97.62 8 LYS B O 1
ATOM 2634 N N . THR B 1 9 ? -19.875 -18.984 -13.852 1 98.69 9 THR B N 1
ATOM 2635 C CA . THR B 1 9 ? -18.938 -18.266 -14.711 1 98.69 9 THR B CA 1
ATOM 2636 C C . THR B 1 9 ? -17.781 -17.703 -13.898 1 98.69 9 THR B C 1
ATOM 2638 O O . THR B 1 9 ? -17.984 -16.984 -12.914 1 98.69 9 THR B O 1
ATOM 2641 N N . PHE B 1 10 ? -16.578 -18.094 -14.305 1 98.81 10 PHE B N 1
ATOM 2642 C CA . PHE B 1 10 ? -15.352 -17.625 -13.68 1 98.81 10 PHE B CA 1
ATOM 2643 C C . PHE B 1 10 ? -14.594 -16.688 -14.617 1 98.81 10 PHE B C 1
ATOM 2645 O O . PHE B 1 10 ? -14.203 -17.078 -15.719 1 98.81 10 PHE B O 1
ATOM 2652 N N . LEU B 1 11 ? -14.406 -15.43 -14.203 1 98.88 11 LEU B N 1
ATOM 2653 C CA . LEU B 1 11 ? -13.508 -14.516 -14.891 1 98.88 11 LEU B CA 1
ATOM 2654 C C . LEU B 1 11 ? -12.094 -14.609 -14.32 1 98.88 11 LEU B C 1
ATOM 2656 O O . LEU B 1 11 ? -11.906 -14.508 -13.109 1 98.88 11 LEU B O 1
ATOM 2660 N N . ILE B 1 12 ? -11.125 -14.828 -15.188 1 98.81 12 ILE B N 1
ATOM 2661 C CA . ILE B 1 12 ? -9.727 -14.914 -14.773 1 98.81 12 ILE B CA 1
ATOM 2662 C C . ILE B 1 12 ? -8.906 -13.852 -15.5 1 98.81 12 ILE B C 1
ATOM 2664 O O . ILE B 1 12 ? -8.914 -13.789 -16.734 1 98.81 12 ILE B O 1
ATOM 2668 N N . THR B 1 13 ? -8.297 -12.938 -14.742 1 98.31 13 THR B N 1
ATOM 2669 C CA . THR B 1 13 ? -7.207 -12.156 -15.32 1 98.31 13 THR B CA 1
ATOM 2670 C C . THR B 1 13 ? -5.871 -12.875 -15.148 1 98.31 13 THR B C 1
ATOM 2672 O O . THR B 1 13 ? -5.656 -13.57 -14.156 1 98.31 13 THR B O 1
ATOM 2675 N N . GLY B 1 14 ? -5.012 -12.766 -16.172 1 96.25 14 GLY B N 1
ATOM 2676 C CA . GLY B 1 14 ? -3.756 -13.492 -16.109 1 96.25 14 GLY B CA 1
ATOM 2677 C C . GLY B 1 14 ? -3.906 -14.969 -16.406 1 96.25 14 GLY B C 1
ATOM 2678 O O . GLY B 1 14 ? -3.107 -15.789 -15.938 1 96.25 14 GLY B O 1
ATOM 2679 N N . GLY B 1 15 ? -4.91 -15.305 -17.172 1 96.94 15 GLY B N 1
ATOM 2680 C CA . GLY B 1 15 ? -5.234 -16.703 -17.422 1 96.94 15 GLY B CA 1
ATOM 2681 C C . GLY B 1 15 ? -4.207 -17.406 -18.281 1 96.94 15 GLY B C 1
ATOM 2682 O O . GLY B 1 15 ? -4.078 -18.641 -18.219 1 96.94 15 GLY B O 1
ATOM 2683 N N . TYR B 1 16 ? -3.486 -16.656 -19.109 1 96.19 16 TYR B N 1
ATOM 2684 C CA . TYR B 1 16 ? -2.469 -17.25 -19.969 1 96.19 16 TYR B CA 1
ATOM 2685 C C . TYR B 1 16 ? -1.17 -17.484 -19.203 1 96.19 16 TYR B C 1
ATOM 2687 O O . TYR B 1 16 ? -0.242 -18.109 -19.719 1 96.19 16 TYR B O 1
ATOM 2695 N N . GLY B 1 17 ? -1.108 -17 -17.984 1 95.75 17 GLY B N 1
ATOM 2696 C CA . GLY B 1 17 ? 0.092 -17.141 -17.172 1 95.75 17 GLY B CA 1
ATOM 2697 C C . GLY B 1 17 ? 0.229 -18.516 -16.547 1 95.75 17 GLY B C 1
ATOM 2698 O O . GLY B 1 17 ? -0.615 -19.391 -16.766 1 95.75 17 GLY B O 1
ATOM 2699 N N . PHE B 1 18 ? 1.284 -18.703 -15.805 1 96.88 18 PHE B N 1
ATOM 2700 C CA . PHE B 1 18 ? 1.637 -19.969 -15.188 1 96.88 18 PHE B CA 1
ATOM 2701 C C . PHE B 1 18 ? 0.521 -20.453 -14.266 1 96.88 18 PHE B C 1
ATOM 2703 O O . PHE B 1 18 ? -0.143 -21.453 -14.555 1 96.88 18 PHE B O 1
ATOM 2710 N N . ILE B 1 19 ? 0.144 -19.641 -13.234 1 98.12 19 ILE B N 1
ATOM 2711 C CA . ILE B 1 19 ? -0.876 -20.031 -12.266 1 98.12 19 ILE B CA 1
ATOM 2712 C C . ILE B 1 19 ? -2.248 -20.047 -12.938 1 98.12 19 ILE B C 1
ATOM 2714 O O . ILE B 1 19 ? -3.025 -20.984 -12.758 1 98.12 19 ILE B O 1
ATOM 2718 N N . GLY B 1 20 ? -2.494 -19.047 -13.766 1 98.12 20 GLY B N 1
ATOM 2719 C CA . GLY B 1 20 ? -3.781 -18.906 -14.43 1 98.12 20 GLY B CA 1
ATOM 2720 C C . GLY B 1 20 ? -4.125 -20.062 -15.336 1 98.12 20 GLY B C 1
ATOM 2721 O O . GLY B 1 20 ? -5.281 -20.484 -15.406 1 98.12 20 GLY B O 1
ATOM 2722 N N . SER B 1 21 ? -3.145 -20.594 -16.047 1 98.06 21 SER B N 1
ATOM 2723 C CA . SER B 1 21 ? -3.402 -21.688 -16.969 1 98.06 21 SER B CA 1
ATOM 2724 C C . SER B 1 21 ? -3.768 -22.969 -16.219 1 98.06 21 SER B C 1
ATOM 2726 O O . SER B 1 21 ? -4.637 -23.734 -16.656 1 98.06 21 SER B O 1
ATOM 2728 N N . HIS B 1 22 ? -3.086 -23.234 -15.078 1 98.62 22 HIS B N 1
ATOM 2729 C CA . HIS B 1 22 ? -3.432 -24.375 -14.258 1 98.62 22 HIS B CA 1
ATOM 2730 C C . HIS B 1 22 ? -4.828 -24.234 -13.664 1 98.62 22 HIS B C 1
ATOM 2732 O O . HIS B 1 22 ? -5.59 -25.203 -13.617 1 98.62 22 HIS B O 1
ATOM 2738 N N . LEU B 1 23 ? -5.137 -23.047 -13.25 1 98.69 23 LEU B N 1
ATOM 2739 C CA . LEU B 1 23 ? -6.445 -22.781 -12.672 1 98.69 23 LEU B CA 1
ATOM 2740 C C . LEU B 1 23 ? -7.551 -22.969 -13.703 1 98.69 23 LEU B C 1
ATOM 2742 O O . LEU B 1 23 ? -8.57 -23.594 -13.414 1 98.69 23 LEU B O 1
ATOM 2746 N N . ALA B 1 24 ? -7.348 -22.406 -14.898 1 98.5 24 ALA B N 1
ATOM 2747 C CA . ALA B 1 24 ? -8.328 -22.531 -15.969 1 98.5 24 ALA B CA 1
ATOM 2748 C C . ALA B 1 24 ? -8.633 -24 -16.281 1 98.5 24 ALA B C 1
ATOM 2750 O O . ALA B 1 24 ? -9.789 -24.375 -16.422 1 98.5 24 ALA B O 1
ATOM 2751 N N . ARG B 1 25 ? -7.578 -24.828 -16.359 1 98.12 25 ARG B N 1
ATOM 2752 C CA . ARG B 1 25 ? -7.746 -26.25 -16.656 1 98.12 25 ARG B CA 1
ATOM 2753 C C . ARG B 1 25 ? -8.547 -26.938 -15.547 1 98.12 25 ARG B C 1
ATOM 2755 O O . ARG B 1 25 ? -9.438 -27.75 -15.828 1 98.12 25 ARG B O 1
ATOM 2762 N N . ARG B 1 26 ? -8.18 -26.656 -14.305 1 98.06 26 ARG B N 1
ATOM 2763 C CA . ARG B 1 26 ? -8.891 -27.25 -13.18 1 98.06 26 ARG B CA 1
ATOM 2764 C C . ARG B 1 26 ? -10.367 -26.875 -13.203 1 98.06 26 ARG B C 1
ATOM 2766 O O . ARG B 1 26 ? -11.242 -27.719 -13.008 1 98.06 26 ARG B O 1
ATOM 2773 N N . LEU B 1 27 ? -10.672 -25.609 -13.438 1 98.38 27 LEU B N 1
ATOM 2774 C CA . LEU B 1 27 ? -12.047 -25.109 -13.445 1 98.38 27 LEU B CA 1
ATOM 2775 C C . LEU B 1 27 ? -12.844 -25.734 -14.586 1 98.38 27 LEU B C 1
ATOM 2777 O O . LEU B 1 27 ? -14.016 -26.062 -14.422 1 98.38 27 LEU B O 1
ATOM 2781 N N . LEU B 1 28 ? -12.219 -25.844 -15.75 1 97.88 28 LEU B N 1
ATOM 2782 C CA . LEU B 1 28 ? -12.875 -26.484 -16.891 1 97.88 28 LEU B CA 1
ATOM 2783 C C . LEU B 1 28 ? -13.25 -27.922 -16.562 1 97.88 28 LEU B C 1
ATOM 2785 O O . LEU B 1 28 ? -14.344 -28.391 -16.891 1 97.88 28 LEU B O 1
ATOM 2789 N N . ASN B 1 29 ? -12.312 -28.594 -15.891 1 97 29 ASN B N 1
ATOM 2790 C CA . ASN B 1 29 ? -12.562 -29.969 -15.477 1 97 29 ASN B CA 1
ATOM 2791 C C . ASN B 1 29 ? -13.727 -30.047 -14.492 1 97 29 ASN B C 1
ATOM 2793 O O . ASN B 1 29 ? -14.391 -31.094 -14.391 1 97 29 ASN B O 1
ATOM 2797 N N . LEU B 1 30 ? -13.992 -29 -13.773 1 97.62 30 LEU B N 1
ATOM 2798 C CA . LEU B 1 30 ? -15.094 -28.938 -12.82 1 97.62 30 LEU B CA 1
ATOM 2799 C C . LEU B 1 30 ? -16.344 -28.375 -13.477 1 97.62 30 LEU B C 1
ATOM 2801 O O . LEU B 1 30 ? -17.281 -27.969 -12.781 1 97.62 30 LEU B O 1
ATOM 2805 N N . GLN B 1 31 ? -16.297 -28.172 -14.844 1 97.69 31 GLN B N 1
ATOM 2806 C CA . GLN B 1 31 ? -17.438 -27.859 -15.703 1 97.69 31 GLN B CA 1
ATOM 2807 C C . GLN B 1 31 ? -17.844 -26.391 -15.57 1 97.69 31 GLN B C 1
ATOM 2809 O O . GLN B 1 31 ? -19.016 -26.047 -15.703 1 97.69 31 GLN B O 1
ATOM 2814 N N . ALA B 1 32 ? -16.891 -25.547 -15.203 1 98.19 32 ALA B N 1
ATOM 2815 C CA . ALA B 1 32 ? -17.156 -24.125 -15.109 1 98.19 32 ALA B CA 1
ATOM 2816 C C . ALA B 1 32 ? -17.109 -23.469 -16.484 1 98.19 32 ALA B C 1
ATOM 2818 O O . ALA B 1 32 ? -16.5 -24 -17.422 1 98.19 32 ALA B O 1
ATOM 2819 N N . LYS B 1 33 ? -17.844 -22.344 -16.625 1 98.5 33 LYS B N 1
ATOM 2820 C CA . LYS B 1 33 ? -17.625 -21.438 -17.75 1 98.5 33 LYS B CA 1
ATOM 2821 C C . LYS B 1 33 ? -16.469 -20.484 -17.469 1 98.5 33 LYS B C 1
ATOM 2823 O O . LYS B 1 33 ? -16.469 -19.766 -16.469 1 98.5 33 LYS B O 1
ATOM 2828 N N . ILE B 1 34 ? -15.508 -20.484 -18.406 1 98.62 34 ILE B N 1
ATOM 2829 C CA . ILE B 1 34 ? -14.297 -19.719 -18.172 1 98.62 34 ILE B CA 1
ATOM 2830 C C . ILE B 1 34 ? -14.227 -18.547 -19.125 1 98.62 34 ILE B C 1
ATOM 2832 O O . ILE B 1 34 ? -14.414 -18.703 -20.344 1 98.62 34 ILE B O 1
ATOM 2836 N N . VAL B 1 35 ? -14 -17.375 -18.594 1 98.75 35 VAL B N 1
ATOM 2837 C CA . VAL B 1 35 ? -13.742 -16.172 -19.375 1 98.75 35 VAL B CA 1
ATOM 2838 C C . VAL B 1 35 ? -12.398 -15.57 -18.969 1 98.75 35 VAL B C 1
ATOM 2840 O O . VAL B 1 35 ? -12.094 -15.438 -17.781 1 98.75 35 VAL B O 1
ATOM 2843 N N . LEU B 1 36 ? -11.562 -15.227 -19.984 1 98.44 36 LEU B N 1
ATOM 2844 C CA . LEU B 1 36 ? -10.242 -14.656 -19.703 1 98.44 36 LEU B CA 1
ATOM 2845 C C . LEU B 1 36 ? -10.172 -13.203 -20.172 1 98.44 36 LEU B C 1
ATOM 2847 O O . LEU B 1 36 ? -10.664 -12.867 -21.25 1 98.44 36 LEU B O 1
ATOM 2851 N N . PHE B 1 37 ? -9.617 -12.281 -19.297 1 97.88 37 PHE B N 1
ATOM 2852 C CA . PHE B 1 37 ? -9.062 -11.016 -19.766 1 97.88 37 PHE B CA 1
ATOM 2853 C C . PHE B 1 37 ? -7.633 -11.211 -20.266 1 97.88 37 PHE B C 1
ATOM 2855 O O . PHE B 1 37 ? -6.781 -11.719 -19.531 1 97.88 37 PHE B O 1
ATOM 2862 N N . ILE B 1 38 ? -7.41 -10.875 -21.484 1 94.69 38 ILE B N 1
ATOM 2863 C CA . ILE B 1 38 ? -6.078 -11.047 -22.047 1 94.69 38 ILE B CA 1
ATOM 2864 C C . ILE B 1 38 ? -5.562 -9.703 -22.562 1 94.69 38 ILE B C 1
ATOM 2866 O O . ILE B 1 38 ? -6.352 -8.828 -22.922 1 94.69 38 ILE B O 1
ATOM 2870 N N . ARG B 1 39 ? -4.18 -9.57 -22.484 1 88.56 39 ARG B N 1
ATOM 2871 C CA . ARG B 1 39 ? -3.533 -8.414 -23.094 1 88.56 39 ARG B CA 1
ATOM 2872 C C . ARG B 1 39 ? -2.973 -8.758 -24.469 1 88.56 39 ARG B C 1
ATOM 2874 O O . ARG B 1 39 ? -2.617 -9.906 -24.734 1 88.56 39 ARG B O 1
ATOM 2881 N N . THR B 1 40 ? -2.939 -7.77 -25.391 1 77.5 40 THR B N 1
ATOM 2882 C CA . THR B 1 40 ? -2.277 -7.965 -26.688 1 77.5 40 THR B CA 1
ATOM 2883 C C . THR B 1 40 ? -0.905 -7.301 -26.688 1 77.5 40 THR B C 1
ATOM 2885 O O . THR B 1 40 ? -0.787 -6.105 -26.406 1 77.5 40 THR B O 1
ATOM 2888 N N . PRO B 1 41 ? 0.05 -8.086 -26.859 1 77.56 41 PRO B N 1
ATOM 2889 C CA . PRO B 1 41 ? 0.167 -9.492 -27.234 1 77.56 41 PRO B CA 1
ATOM 2890 C C . PRO B 1 41 ? 0.375 -10.414 -26.047 1 77.56 41 PRO B C 1
ATOM 2892 O O . PRO B 1 41 ? 0.935 -9.992 -25.031 1 77.56 41 PRO B O 1
ATOM 2895 N N . SER B 1 42 ? -0.366 -11.484 -25.922 1 80.75 42 SER B N 1
ATOM 2896 C CA . SER B 1 42 ? -0.17 -12.516 -24.906 1 80.75 42 SER B CA 1
ATOM 2897 C C . SER B 1 42 ? 0.017 -13.883 -25.547 1 80.75 42 SER B C 1
ATOM 2899 O O . SER B 1 42 ? -0.497 -14.141 -26.641 1 80.75 42 SER B O 1
ATOM 2901 N N . ASN B 1 43 ? 0.849 -14.664 -24.922 1 87 43 ASN B N 1
ATOM 2902 C CA . ASN B 1 43 ? 1.131 -16.031 -25.375 1 87 43 ASN B CA 1
ATOM 2903 C C . ASN B 1 43 ? 0.165 -17.031 -24.75 1 87 43 ASN B C 1
ATOM 2905 O O . ASN B 1 43 ? 0.133 -17.203 -23.531 1 87 43 ASN B O 1
ATOM 2909 N N . SER B 1 44 ? -0.592 -17.75 -25.641 1 91.94 44 SER B N 1
ATOM 2910 C CA . SER B 1 44 ? -1.648 -18.656 -25.188 1 91.94 44 SER B CA 1
ATOM 2911 C C . SER B 1 44 ? -1.186 -20.109 -25.203 1 91.94 44 SER B C 1
ATOM 2913 O O . SER B 1 44 ? -2.004 -21.016 -25.109 1 91.94 44 SER B O 1
ATOM 2915 N N . TRP B 1 45 ? 0.115 -20.344 -25.281 1 93.31 45 TRP B N 1
ATOM 2916 C CA . TRP B 1 45 ? 0.612 -21.688 -25.547 1 93.31 45 TRP B CA 1
ATOM 2917 C C . TRP B 1 45 ? 0.213 -22.656 -24.438 1 93.31 45 TRP B C 1
ATOM 2919 O O . TRP B 1 45 ? -0.041 -23.828 -24.688 1 93.31 45 TRP B O 1
ATOM 2929 N N . ARG B 1 46 ? 0.032 -22.172 -23.188 1 96 46 ARG B N 1
ATOM 2930 C CA . ARG B 1 46 ? -0.261 -23.031 -22.047 1 96 46 ARG B CA 1
ATOM 2931 C C . ARG B 1 46 ? -1.68 -23.578 -22.125 1 96 46 ARG B C 1
ATOM 2933 O O . ARG B 1 46 ? -1.998 -24.578 -21.484 1 96 46 ARG B O 1
ATOM 2940 N N . LEU B 1 47 ? -2.494 -22.875 -22.906 1 96.94 47 LEU B N 1
ATOM 2941 C CA . LEU B 1 47 ? -3.904 -23.25 -22.938 1 96.94 47 LEU B CA 1
ATOM 2942 C C . LEU B 1 47 ? -4.336 -23.594 -24.359 1 96.94 47 LEU B C 1
ATOM 2944 O O . LEU B 1 47 ? -5.531 -23.672 -24.656 1 96.94 47 LEU B O 1
ATOM 2948 N N . LYS B 1 48 ? -3.453 -23.781 -25.266 1 95.31 48 LYS B N 1
ATOM 2949 C CA . LYS B 1 48 ? -3.744 -23.953 -26.672 1 95.31 48 LYS B CA 1
ATOM 2950 C C . LYS B 1 48 ? -4.734 -25.094 -26.891 1 95.31 48 LYS B C 1
ATOM 2952 O O . LYS B 1 48 ? -5.652 -24.984 -27.703 1 95.31 48 LYS B O 1
ATOM 2957 N N . ASP B 1 49 ? -4.637 -26.141 -26.188 1 95.38 49 ASP B N 1
ATOM 2958 C CA . ASP B 1 49 ? -5.414 -27.359 -26.391 1 95.38 49 ASP B CA 1
ATOM 2959 C C . ASP B 1 49 ? -6.836 -27.203 -25.875 1 95.38 49 ASP B C 1
ATOM 2961 O O . ASP B 1 49 ? -7.727 -27.969 -26.234 1 95.38 49 ASP B O 1
ATOM 2965 N N . ILE B 1 50 ? -7.109 -26.188 -25.062 1 97 50 ILE B N 1
ATOM 2966 C CA . ILE B 1 50 ? -8.445 -26.078 -24.5 1 97 50 ILE B CA 1
ATOM 2967 C C . ILE B 1 50 ? -9.023 -24.703 -24.828 1 97 50 ILE B C 1
ATOM 2969 O O . ILE B 1 50 ? -10.086 -24.328 -24.312 1 97 50 ILE B O 1
ATOM 2973 N N . LEU B 1 51 ? -8.359 -23.953 -25.609 1 96.62 51 LEU B N 1
ATOM 2974 C CA . LEU B 1 51 ? -8.734 -22.578 -25.906 1 96.62 51 LEU B CA 1
ATOM 2975 C C . LEU B 1 51 ? -10.133 -22.516 -26.5 1 96.62 51 LEU B C 1
ATOM 2977 O O . LEU B 1 51 ? -10.867 -21.547 -26.281 1 96.62 51 LEU B O 1
ATOM 2981 N N . LYS B 1 52 ? -10.562 -23.516 -27.219 1 96.88 52 LYS B N 1
ATOM 2982 C CA . LYS B 1 52 ? -11.867 -23.547 -27.875 1 96.88 52 LYS B CA 1
ATOM 2983 C C . LYS B 1 52 ? -12.992 -23.562 -26.844 1 96.88 52 LYS B C 1
ATOM 2985 O O . LYS B 1 52 ? -14.141 -23.219 -27.156 1 96.88 52 LYS B O 1
ATOM 2990 N N . TYR B 1 53 ? -12.695 -23.938 -25.594 1 97.75 53 TYR B N 1
ATOM 2991 C CA . TYR B 1 53 ? -13.711 -24.031 -24.547 1 97.75 53 TYR B CA 1
ATOM 2992 C C . TYR B 1 53 ? -13.695 -22.797 -23.656 1 97.75 53 TYR B C 1
ATOM 2994 O O . TYR B 1 53 ? -14.438 -22.719 -22.672 1 97.75 53 TYR B O 1
ATOM 3002 N N . ILE B 1 54 ? -12.875 -21.766 -24 1 97.94 54 ILE B N 1
ATOM 3003 C CA . ILE B 1 54 ? -12.656 -20.609 -23.141 1 97.94 54 ILE B CA 1
ATOM 3004 C C . ILE B 1 54 ? -13.023 -19.344 -23.906 1 97.94 54 ILE B C 1
ATOM 3006 O O . ILE B 1 54 ? -12.664 -19.188 -25.078 1 97.94 54 ILE B O 1
ATOM 3010 N N . GLU B 1 55 ? -13.789 -18.5 -23.344 1 98.06 55 GLU B N 1
ATOM 3011 C CA . GLU B 1 55 ? -14.07 -17.188 -23.891 1 98.06 55 GLU B CA 1
ATOM 3012 C C . GLU B 1 55 ? -13 -16.172 -23.484 1 98.06 55 GLU B C 1
ATOM 3014 O O . GLU B 1 55 ? -12.555 -16.172 -22.344 1 98.06 55 GLU B O 1
ATOM 3019 N N . THR B 1 56 ? -12.578 -15.336 -24.469 1 97.06 56 THR B N 1
ATOM 3020 C CA . THR B 1 56 ? -11.523 -14.375 -24.172 1 97.06 56 THR B CA 1
ATOM 3021 C C . THR B 1 56 ? -11.969 -12.961 -24.547 1 97.06 56 THR B C 1
ATOM 3023 O O . THR B 1 56 ? -12.711 -12.766 -25.516 1 97.06 56 THR B O 1
ATOM 3026 N N . TYR B 1 57 ? -11.594 -11.977 -23.75 1 96.81 57 TYR B N 1
ATOM 3027 C CA . TYR B 1 57 ? -11.75 -10.555 -24 1 96.81 57 TYR B CA 1
ATOM 3028 C C . TYR B 1 57 ? -10.398 -9.844 -23.969 1 96.81 57 TYR B C 1
ATOM 3030 O O . TYR B 1 57 ? -9.617 -10.023 -23.031 1 96.81 57 TYR B O 1
ATOM 3038 N N . GLU B 1 58 ? -10.102 -9.102 -24.984 1 96.25 58 GLU B N 1
ATOM 3039 C CA . GLU B 1 58 ? -8.914 -8.25 -24.922 1 96.25 58 GLU B CA 1
ATOM 3040 C C . GLU B 1 58 ? -9.172 -7.004 -24.094 1 96.25 58 GLU B C 1
ATOM 3042 O O . GLU B 1 58 ? -9.859 -6.082 -24.531 1 96.25 58 GLU B O 1
ATOM 3047 N N . ILE B 1 59 ? -8.586 -6.953 -22.906 1 96.88 59 ILE B N 1
ATOM 3048 C CA . ILE B 1 59 ? -8.852 -5.887 -21.953 1 96.88 59 ILE B CA 1
ATOM 3049 C C . ILE B 1 59 ? -7.551 -5.441 -21.297 1 96.88 59 ILE B C 1
ATOM 3051 O O . ILE B 1 59 ? -6.75 -6.27 -20.859 1 96.88 59 ILE B O 1
ATOM 3055 N N . ASP B 1 60 ? -7.266 -4.168 -21.297 1 95.75 60 ASP B N 1
ATOM 3056 C CA . ASP B 1 60 ? -6.246 -3.578 -20.438 1 95.75 60 ASP B CA 1
ATOM 3057 C C . ASP B 1 60 ? -6.824 -3.225 -19.062 1 95.75 60 ASP B C 1
ATOM 3059 O O . ASP B 1 60 ? -7.633 -2.301 -18.953 1 95.75 60 ASP B O 1
ATOM 3063 N N . ILE B 1 61 ? -6.355 -3.895 -18.078 1 96.81 61 ILE B N 1
ATOM 3064 C CA . ILE B 1 61 ? -6.992 -3.764 -16.766 1 96.81 61 ILE B CA 1
ATOM 3065 C C . ILE B 1 61 ? -6.727 -2.371 -16.203 1 96.81 61 ILE B C 1
ATOM 3067 O O . ILE B 1 61 ? -7.348 -1.967 -15.219 1 96.81 61 ILE B O 1
ATOM 3071 N N . ARG B 1 62 ? -5.809 -1.587 -16.797 1 95.81 62 ARG B N 1
ATOM 3072 C CA . ARG B 1 62 ? -5.551 -0.211 -16.391 1 95.81 62 ARG B CA 1
ATOM 3073 C C . ARG B 1 62 ? -6.656 0.722 -16.859 1 95.81 62 ARG B C 1
ATOM 3075 O O . ARG B 1 62 ? -6.77 1.854 -16.391 1 95.81 62 ARG B O 1
ATOM 3082 N N . ASP B 1 63 ? -7.414 0.287 -17.844 1 96.25 63 ASP B N 1
ATOM 3083 C CA . ASP B 1 63 ? -8.516 1.072 -18.391 1 96.25 63 ASP B CA 1
ATOM 3084 C C . ASP B 1 63 ? -9.812 0.808 -17.641 1 96.25 63 ASP B C 1
ATOM 3086 O O . ASP B 1 63 ? -10.492 -0.186 -17.891 1 96.25 63 ASP B O 1
ATOM 3090 N N . LYS B 1 64 ? -10.164 1.723 -16.844 1 95.75 64 LYS B N 1
ATOM 3091 C CA . LYS B 1 64 ? -11.312 1.585 -15.953 1 95.75 64 LYS B CA 1
ATOM 3092 C C . LYS B 1 64 ? -12.594 1.303 -16.734 1 95.75 64 LYS B C 1
ATOM 3094 O O . LYS B 1 64 ? -13.336 0.379 -16.406 1 95.75 64 LYS B O 1
ATOM 3099 N N . LYS B 1 65 ? -12.805 2.059 -17.719 1 96.69 65 LYS B N 1
ATOM 3100 C CA . LYS B 1 65 ? -14.039 1.948 -18.484 1 96.69 65 LYS B CA 1
ATOM 3101 C C . LYS B 1 65 ? -14.125 0.604 -19.203 1 96.69 65 LYS B C 1
ATOM 3103 O O . LYS B 1 65 ? -15.18 -0.041 -19.203 1 96.69 65 LYS B O 1
ATOM 3108 N N . GLN B 1 66 ? -13.031 0.175 -19.797 1 97.31 66 GLN B N 1
ATOM 3109 C CA . GLN B 1 66 ? -13 -1.117 -20.469 1 97.31 66 GLN B CA 1
ATOM 3110 C C . GLN B 1 66 ? -13.312 -2.254 -19.5 1 97.31 66 GLN B C 1
ATOM 3112 O O . GLN B 1 66 ? -14.078 -3.16 -19.828 1 97.31 66 GLN B O 1
ATOM 3117 N N . VAL B 1 67 ? -12.773 -2.193 -18.359 1 98.06 67 VAL B N 1
ATOM 3118 C CA . VAL B 1 67 ? -12.945 -3.227 -17.344 1 98.06 67 VAL B CA 1
ATOM 3119 C C . VAL B 1 67 ? -14.406 -3.26 -16.875 1 98.06 67 VAL B C 1
ATOM 3121 O O . VAL B 1 67 ? -15.023 -4.328 -16.828 1 98.06 67 VAL B O 1
ATOM 3124 N N . GLN B 1 68 ? -14.945 -2.141 -16.578 1 97.75 68 GLN B N 1
ATOM 3125 C CA . GLN B 1 68 ? -16.328 -2.051 -16.109 1 97.75 68 GLN B CA 1
ATOM 3126 C C . GLN B 1 68 ? -17.312 -2.586 -17.141 1 97.75 68 GLN B C 1
ATOM 3128 O O . GLN B 1 68 ? -18.188 -3.379 -16.812 1 97.75 68 GLN B O 1
ATOM 3133 N N . ASP B 1 69 ? -17.125 -2.131 -18.375 1 98.25 69 ASP B N 1
ATOM 3134 C CA . ASP B 1 69 ? -18.016 -2.545 -19.453 1 98.25 69 ASP B CA 1
ATOM 3135 C C . ASP B 1 69 ? -17.969 -4.059 -19.656 1 98.25 69 ASP B C 1
ATOM 3137 O O . ASP B 1 69 ? -19 -4.707 -19.812 1 98.25 69 ASP B O 1
ATOM 3141 N N . ALA B 1 70 ? -16.797 -4.621 -19.656 1 98.44 70 ALA B N 1
ATOM 3142 C CA . ALA B 1 70 ? -16.625 -6.055 -19.875 1 98.44 70 ALA B CA 1
ATOM 3143 C C . ALA B 1 70 ? -17.219 -6.863 -18.734 1 98.44 70 ALA B C 1
ATOM 3145 O O . ALA B 1 70 ? -17.922 -7.855 -18.969 1 98.44 70 ALA B O 1
ATOM 3146 N N . ILE B 1 71 ? -16.984 -6.457 -17.516 1 98.62 71 ILE B N 1
ATOM 3147 C CA . ILE B 1 71 ? -17.453 -7.207 -16.359 1 98.62 71 ILE B CA 1
ATOM 3148 C C . ILE B 1 71 ? -18.984 -7.141 -16.281 1 98.62 71 ILE B C 1
ATOM 3150 O O . ILE B 1 71 ? -19.641 -8.125 -15.945 1 98.62 71 ILE B O 1
ATOM 3154 N N . LYS B 1 72 ? -19.516 -5.996 -16.641 1 98.31 72 LYS B N 1
ATOM 3155 C CA . LYS B 1 72 ? -20.969 -5.883 -16.688 1 98.31 72 LYS B CA 1
ATOM 3156 C C . LYS B 1 72 ? -21.562 -6.848 -17.719 1 98.31 72 LYS B C 1
ATOM 3158 O O . LYS B 1 72 ? -22.594 -7.465 -17.469 1 98.31 72 LYS B O 1
ATOM 3163 N N . LYS B 1 73 ? -20.922 -6.91 -18.797 1 98.12 73 LYS B N 1
ATOM 3164 C CA . LYS B 1 73 ? -21.391 -7.777 -19.875 1 98.12 73 LYS B CA 1
ATOM 3165 C C . LYS B 1 73 ? -21.281 -9.25 -19.484 1 98.12 73 LYS B C 1
ATOM 3167 O O . LYS B 1 73 ? -22.203 -10.031 -19.703 1 98.12 73 LYS B O 1
ATOM 3172 N N . ILE B 1 74 ? -20.203 -9.656 -18.906 1 98.31 74 ILE B N 1
ATOM 3173 C CA . ILE B 1 74 ? -19.891 -11.047 -18.562 1 98.31 74 ILE B CA 1
ATOM 3174 C C . ILE B 1 74 ? -20.719 -11.477 -17.359 1 98.31 74 ILE B C 1
ATOM 3176 O O . ILE B 1 74 ? -21.172 -12.625 -17.281 1 98.31 74 ILE B O 1
ATOM 3180 N N . ASN B 1 75 ? -20.859 -10.555 -16.375 1 98.44 75 ASN B N 1
ATOM 3181 C CA . ASN B 1 75 ? -21.547 -10.812 -15.117 1 98.44 75 ASN B CA 1
ATOM 3182 C C . ASN B 1 75 ? -21.031 -12.086 -14.453 1 98.44 75 ASN B C 1
ATOM 3184 O O . ASN B 1 75 ? -21.812 -13 -14.164 1 98.44 75 ASN B O 1
ATOM 3188 N N . PRO B 1 76 ? -19.766 -12.18 -14.117 1 98.75 76 PRO B N 1
ATOM 3189 C CA . PRO B 1 76 ? -19.188 -13.406 -13.57 1 98.75 76 PRO B CA 1
ATOM 3190 C C . PRO B 1 76 ? -19.672 -13.703 -12.148 1 98.75 76 PRO B C 1
ATOM 3192 O O . PRO B 1 76 ? -19.906 -12.781 -11.367 1 98.75 76 PRO B O 1
ATOM 3195 N N . ASP B 1 77 ? -19.781 -15.039 -11.812 1 98.25 77 ASP B N 1
ATOM 3196 C CA . ASP B 1 77 ? -20.031 -15.469 -10.438 1 98.25 77 ASP B CA 1
ATOM 3197 C C . ASP B 1 77 ? -18.797 -15.273 -9.562 1 98.25 77 ASP B C 1
ATOM 3199 O O . ASP B 1 77 ? -18.922 -14.914 -8.391 1 98.25 77 ASP B O 1
ATOM 3203 N N . TYR B 1 78 ? -17.672 -15.539 -10.125 1 98.5 78 TYR B N 1
ATOM 3204 C CA . TYR B 1 78 ? -16.406 -15.453 -9.406 1 98.5 78 TYR B CA 1
ATOM 3205 C C . TYR B 1 78 ? -15.336 -14.789 -10.273 1 98.5 78 TYR B C 1
ATOM 3207 O O . TYR B 1 78 ? -15.375 -14.883 -11.5 1 98.5 78 TYR B O 1
ATOM 3215 N N . ILE B 1 79 ? -14.406 -14.086 -9.625 1 98.88 79 ILE B N 1
ATOM 3216 C CA . ILE B 1 79 ? -13.281 -13.461 -10.312 1 98.88 79 ILE B CA 1
ATOM 3217 C C . ILE B 1 79 ? -11.969 -13.922 -9.68 1 98.88 79 ILE B C 1
ATOM 3219 O O . ILE B 1 79 ? -11.828 -13.883 -8.453 1 98.88 79 ILE B O 1
ATOM 3223 N N . PHE B 1 80 ? -11.109 -14.484 -10.461 1 98.88 80 PHE B N 1
ATOM 3224 C CA . PHE B 1 80 ? -9.719 -14.68 -10.086 1 98.88 80 PHE B CA 1
ATOM 3225 C C . PHE B 1 80 ? -8.828 -13.609 -10.703 1 98.88 80 PHE B C 1
ATOM 3227 O O . PHE B 1 80 ? -8.688 -13.547 -11.93 1 98.88 80 PHE B O 1
ATOM 3234 N N . HIS B 1 81 ? -8.234 -12.797 -9.867 1 98.81 81 HIS B N 1
ATOM 3235 C CA . HIS B 1 81 ? -7.348 -11.742 -10.359 1 98.81 81 HIS B CA 1
ATOM 3236 C C . HIS B 1 81 ? -5.883 -12.141 -10.172 1 98.81 81 HIS B C 1
ATOM 3238 O O . HIS B 1 81 ? -5.301 -11.898 -9.117 1 98.81 81 HIS B O 1
ATOM 3244 N N . LEU B 1 82 ? -5.254 -12.578 -11.297 1 98.06 82 LEU B N 1
ATOM 3245 C CA . LEU B 1 82 ? -3.879 -13.07 -11.25 1 98.06 82 LEU B CA 1
ATOM 3246 C C . LEU B 1 82 ? -2.955 -12.164 -12.062 1 98.06 82 LEU B C 1
ATOM 3248 O O . LEU B 1 82 ? -1.73 -12.281 -11.969 1 98.06 82 LEU B O 1
ATOM 3252 N N . ALA B 1 83 ? -3.529 -11.273 -12.852 1 95.5 83 ALA B N 1
ATOM 3253 C CA . ALA B 1 83 ? -2.725 -10.398 -13.703 1 95.5 83 ALA B CA 1
ATOM 3254 C C . ALA B 1 83 ? -1.829 -9.484 -12.875 1 95.5 83 ALA B C 1
ATOM 3256 O O . ALA B 1 83 ? -2.275 -8.906 -11.883 1 95.5 83 ALA B O 1
ATOM 3257 N N . ALA B 1 84 ? -0.665 -9.422 -13.219 1 92.12 84 ALA B N 1
ATOM 3258 C CA . ALA B 1 84 ? 0.282 -8.531 -12.555 1 92.12 84 ALA B CA 1
ATOM 3259 C C . ALA B 1 84 ? 1.481 -8.242 -13.453 1 92.12 84 ALA B C 1
ATOM 3261 O O . ALA B 1 84 ? 1.785 -9.016 -14.359 1 92.12 84 ALA B O 1
ATOM 3262 N N . TYR B 1 85 ? 1.974 -7.039 -13.266 1 85.38 85 TYR B N 1
ATOM 3263 C CA . TYR B 1 85 ? 3.314 -6.766 -13.773 1 85.38 85 TYR B CA 1
ATOM 3264 C C . TYR B 1 85 ? 4.375 -7.41 -12.883 1 85.38 85 TYR B C 1
ATOM 3266 O O . TYR B 1 85 ? 4.477 -7.09 -11.695 1 85.38 85 TYR B O 1
ATOM 3274 N N . GLY B 1 86 ? 5.016 -8.438 -13.406 1 74 86 GLY B N 1
ATOM 3275 C CA . GLY B 1 86 ? 5.883 -9.312 -12.633 1 74 86 GLY B CA 1
ATOM 3276 C C . GLY B 1 86 ? 7.25 -8.711 -12.359 1 74 86 GLY B C 1
ATOM 3277 O O . GLY B 1 86 ? 7.469 -7.52 -12.594 1 74 86 GLY B O 1
ATOM 3278 N N . VAL B 1 87 ? 8.133 -9.508 -11.742 1 59.84 87 VAL B N 1
ATOM 3279 C CA . VAL B 1 87 ? 9.477 -9.188 -11.266 1 59.84 87 VAL B CA 1
ATOM 3280 C C . VAL B 1 87 ? 10.445 -9.148 -12.445 1 59.84 87 VAL B C 1
ATOM 3282 O O . VAL B 1 87 ? 10.586 -10.133 -13.172 1 59.84 87 VAL B O 1
ATOM 3285 N N . ASN B 1 88 ? 10.18 -8.211 -13.438 1 53.53 88 ASN B N 1
ATOM 3286 C CA . ASN B 1 88 ? 11.266 -8.211 -14.414 1 53.53 88 ASN B CA 1
ATOM 3287 C C . ASN B 1 88 ? 12.469 -7.406 -13.922 1 53.53 88 ASN B C 1
ATOM 3289 O O . ASN B 1 88 ? 12.367 -6.191 -13.727 1 53.53 88 ASN B O 1
ATOM 3293 N N . SER B 1 89 ? 13.578 -8.086 -13.422 1 49.22 89 SER B N 1
ATOM 3294 C CA . SER B 1 89 ? 14.797 -7.496 -12.883 1 49.22 89 SER B CA 1
ATOM 3295 C C . SER B 1 89 ? 15.406 -6.488 -13.852 1 49.22 89 SER B C 1
ATOM 3297 O O . SER B 1 89 ? 16.188 -5.629 -13.445 1 49.22 89 SER B O 1
ATOM 3299 N N . ALA B 1 90 ? 15.219 -6.566 -15.195 1 49.06 90 ALA B N 1
ATOM 3300 C CA . ALA B 1 90 ? 16.062 -5.816 -16.109 1 49.06 90 ALA B CA 1
ATOM 3301 C C . ALA B 1 90 ? 15.586 -4.375 -16.25 1 49.06 90 ALA B C 1
ATOM 3303 O O . ALA B 1 90 ? 16.391 -3.471 -16.516 1 49.06 90 ALA B O 1
ATOM 3304 N N . HIS B 1 91 ? 14.32 -4.105 -16.312 1 55.16 91 HIS B N 1
ATOM 3305 C CA . HIS B 1 91 ? 13.852 -2.732 -16.484 1 55.16 91 HIS B CA 1
ATOM 3306 C C . HIS B 1 91 ? 12.711 -2.422 -15.516 1 55.16 91 HIS B C 1
ATOM 3308 O O . HIS B 1 91 ? 11.68 -3.1 -15.531 1 55.16 91 HIS B O 1
ATOM 3314 N N . THR B 1 92 ? 13.164 -1.477 -14.445 1 62.72 92 THR B N 1
ATOM 3315 C CA . THR B 1 92 ? 12.086 -1.196 -13.508 1 62.72 92 THR B CA 1
ATOM 3316 C C . THR B 1 92 ? 11.234 -0.032 -13.992 1 62.72 92 THR B C 1
ATOM 3318 O O . THR B 1 92 ? 11.711 1.101 -14.094 1 62.72 92 THR B O 1
ATOM 3321 N N . ASP B 1 93 ? 10.172 -0.318 -14.672 1 83.88 93 ASP B N 1
ATOM 3322 C CA . ASP B 1 93 ? 9.172 0.713 -14.945 1 83.88 93 ASP B CA 1
ATOM 3323 C C . ASP B 1 93 ? 8.188 0.841 -13.781 1 83.88 93 ASP B C 1
ATOM 3325 O O . ASP B 1 93 ? 7.164 0.157 -13.758 1 83.88 93 ASP B O 1
ATOM 3329 N N . TYR B 1 94 ? 8.547 1.782 -12.891 1 89.19 94 TYR B N 1
ATOM 3330 C CA . TYR B 1 94 ? 7.781 1.941 -11.664 1 89.19 94 TYR B CA 1
ATOM 3331 C C . TYR B 1 94 ? 6.32 2.252 -11.961 1 89.19 94 TYR B C 1
ATOM 3333 O O . TYR B 1 94 ? 5.418 1.624 -11.398 1 89.19 94 TYR B O 1
ATOM 3341 N N . ILE B 1 95 ? 6.152 3.131 -12.875 1 86.75 95 ILE B N 1
ATOM 3342 C CA . ILE B 1 95 ? 4.801 3.625 -13.133 1 86.75 95 ILE B CA 1
ATOM 3343 C C . ILE B 1 95 ? 3.963 2.525 -13.781 1 86.75 95 ILE B C 1
ATOM 3345 O O . ILE B 1 95 ? 2.797 2.336 -13.422 1 86.75 95 ILE B O 1
ATOM 3349 N N . HIS B 1 96 ? 4.605 1.811 -14.672 1 90.69 96 HIS B N 1
ATOM 3350 C CA . HIS B 1 96 ? 3.885 0.706 -15.297 1 90.69 96 HIS B CA 1
ATOM 3351 C C . HIS B 1 96 ? 3.498 -0.351 -14.266 1 90.69 96 HIS B C 1
ATOM 3353 O O . HIS B 1 96 ? 2.381 -0.87 -14.289 1 90.69 96 HIS B O 1
ATOM 3359 N N . ALA B 1 97 ? 4.426 -0.662 -13.414 1 94.31 97 ALA B N 1
ATOM 3360 C CA . ALA B 1 97 ? 4.16 -1.622 -12.344 1 94.31 97 ALA B CA 1
ATOM 3361 C C . ALA B 1 97 ? 3.021 -1.142 -11.445 1 94.31 97 ALA B C 1
ATOM 3363 O O . ALA B 1 97 ? 2.115 -1.911 -11.117 1 94.31 97 ALA B O 1
ATOM 3364 N N . ILE B 1 98 ? 3.025 0.105 -11.102 1 95.38 98 ILE B N 1
ATOM 3365 C CA . ILE B 1 98 ? 2.027 0.686 -10.211 1 95.38 98 ILE B CA 1
ATOM 3366 C C . ILE B 1 98 ? 0.669 0.72 -10.906 1 95.38 98 ILE B C 1
ATOM 3368 O O . ILE B 1 98 ? -0.342 0.312 -10.328 1 95.38 98 ILE B O 1
ATOM 3372 N N . GLU B 1 99 ? 0.648 1.178 -12.117 1 94 99 GLU B N 1
ATOM 3373 C CA . GLU B 1 99 ? -0.604 1.268 -12.867 1 94 99 GLU B CA 1
ATOM 3374 C C . GLU B 1 99 ? -1.234 -0.11 -13.047 1 94 99 GLU B C 1
ATOM 3376 O O . GLU B 1 99 ? -2.445 -0.271 -12.883 1 94 99 GLU B O 1
ATOM 3381 N N . THR B 1 100 ? -0.41 -1.064 -13.367 1 95 100 THR B N 1
ATOM 3382 C CA . THR B 1 100 ? -0.931 -2.402 -13.625 1 95 100 THR B CA 1
ATOM 3383 C C . THR B 1 100 ? -1.352 -3.078 -12.328 1 95 100 THR B C 1
ATOM 3385 O O . THR B 1 100 ? -2.496 -3.52 -12.188 1 95 100 THR B O 1
ATOM 3388 N N . ASN B 1 101 ? -0.467 -3.119 -11.383 1 97.31 101 ASN B N 1
ATOM 3389 C CA . ASN B 1 101 ? -0.693 -3.936 -10.195 1 97.31 101 ASN B CA 1
ATOM 3390 C C . ASN B 1 101 ? -1.625 -3.24 -9.211 1 97.31 101 ASN B C 1
ATOM 3392 O O . ASN B 1 101 ? -2.387 -3.9 -8.5 1 97.31 101 ASN B O 1
ATOM 3396 N N . VAL B 1 102 ? -1.551 -1.901 -9.125 1 97.88 102 VAL B N 1
ATOM 3397 C CA . VAL B 1 102 ? -2.361 -1.196 -8.141 1 97.88 102 VAL B CA 1
ATOM 3398 C C . VAL B 1 102 ? -3.662 -0.722 -8.781 1 97.88 102 VAL B C 1
ATOM 3400 O O . VAL B 1 102 ? -4.746 -1.205 -8.438 1 97.88 102 VAL B O 1
ATOM 3403 N N . ILE B 1 103 ? -3.547 0.111 -9.82 1 96.44 103 ILE B N 1
ATOM 3404 C CA . ILE B 1 103 ? -4.73 0.675 -10.453 1 96.44 103 ILE B CA 1
ATOM 3405 C C . ILE B 1 103 ? -5.547 -0.439 -11.109 1 96.44 103 ILE B C 1
ATOM 3407 O O . ILE B 1 103 ? -6.773 -0.477 -10.984 1 96.44 103 ILE B O 1
ATOM 3411 N N . GLY B 1 104 ? -4.848 -1.293 -11.82 1 97.19 104 GLY B N 1
ATOM 3412 C CA . GLY B 1 104 ? -5.531 -2.41 -12.453 1 97.19 104 GLY B CA 1
ATOM 3413 C C . GLY B 1 104 ? -6.328 -3.252 -11.477 1 97.19 104 GLY B C 1
ATOM 3414 O O . GLY B 1 104 ? -7.48 -3.6 -11.742 1 97.19 104 GLY B O 1
ATOM 3415 N N . THR B 1 105 ? -5.711 -3.594 -10.328 1 98.19 105 THR B N 1
ATOM 3416 C CA . THR B 1 105 ? -6.391 -4.371 -9.297 1 98.19 105 THR B CA 1
ATOM 3417 C C . THR B 1 105 ? -7.621 -3.627 -8.781 1 98.19 105 THR B C 1
ATOM 3419 O O . THR B 1 105 ? -8.703 -4.211 -8.664 1 98.19 105 THR B O 1
ATOM 3422 N N . CYS B 1 106 ? -7.492 -2.361 -8.508 1 97.44 106 CYS B N 1
ATOM 3423 C CA . CYS B 1 106 ? -8.602 -1.56 -7.996 1 97.44 106 CYS B CA 1
ATOM 3424 C C . CYS B 1 106 ? -9.727 -1.483 -9.016 1 97.44 106 CYS B C 1
ATOM 3426 O O . CYS B 1 106 ? -10.906 -1.504 -8.641 1 97.44 106 CYS B O 1
ATOM 3428 N N . ASN B 1 107 ? -9.375 -1.365 -10.312 1 97.31 107 ASN B N 1
ATOM 3429 C CA . ASN B 1 107 ? -10.391 -1.346 -11.359 1 97.31 107 ASN B CA 1
ATOM 3430 C C . ASN B 1 107 ? -11.211 -2.631 -11.367 1 97.31 107 ASN B C 1
ATOM 3432 O O . ASN B 1 107 ? -12.438 -2.588 -11.508 1 97.31 107 ASN B O 1
ATOM 3436 N N . ILE B 1 108 ? -10.531 -3.738 -11.172 1 98.19 108 ILE B N 1
ATOM 3437 C CA . ILE B 1 108 ? -11.203 -5.035 -11.18 1 98.19 108 ILE B CA 1
ATOM 3438 C C . ILE B 1 108 ? -12.148 -5.125 -9.984 1 98.19 108 ILE B C 1
ATOM 3440 O O . ILE B 1 108 ? -13.32 -5.488 -10.141 1 98.19 108 ILE B O 1
ATOM 3444 N N . ILE B 1 109 ? -11.656 -4.777 -8.812 1 97.62 109 ILE B N 1
ATOM 3445 C CA . ILE B 1 109 ? -12.438 -4.898 -7.59 1 97.62 109 ILE B CA 1
ATOM 3446 C C . ILE B 1 109 ? -13.648 -3.959 -7.656 1 97.62 109 ILE B C 1
ATOM 3448 O O . ILE B 1 109 ? -14.766 -4.355 -7.328 1 97.62 109 ILE B O 1
ATOM 3452 N N . GLN B 1 110 ? -13.422 -2.734 -8.086 1 95.69 110 GLN B N 1
ATOM 3453 C CA . GLN B 1 110 ? -14.5 -1.755 -8.164 1 95.69 110 GLN B CA 1
ATOM 3454 C C . GLN B 1 110 ? -15.57 -2.189 -9.164 1 95.69 110 GLN B C 1
ATOM 3456 O O . GLN B 1 110 ? -16.766 -1.965 -8.945 1 95.69 110 GLN B O 1
ATOM 3461 N N . ALA B 1 111 ? -15.133 -2.785 -10.273 1 97.06 111 ALA B N 1
ATOM 3462 C CA . ALA B 1 111 ? -16.062 -3.209 -11.305 1 97.06 111 ALA B CA 1
ATOM 3463 C C . ALA B 1 111 ? -16.984 -4.324 -10.797 1 97.06 111 ALA B C 1
ATOM 3465 O O . ALA B 1 111 ? -18.109 -4.469 -11.266 1 97.06 111 ALA B O 1
ATOM 3466 N N . ALA B 1 112 ? -16.469 -5.105 -9.867 1 96.5 112 ALA B N 1
ATOM 3467 C CA . ALA B 1 112 ? -17.25 -6.207 -9.312 1 96.5 112 ALA B CA 1
ATOM 3468 C C . ALA B 1 112 ? -18.484 -5.688 -8.586 1 96.5 112 ALA B C 1
ATOM 3470 O O . ALA B 1 112 ? -19.484 -6.41 -8.438 1 96.5 112 ALA B O 1
ATOM 3471 N N . LYS B 1 113 ? -18.469 -4.445 -8.109 1 94.12 113 LYS B N 1
ATOM 3472 C CA . LYS B 1 113 ? -19.594 -3.836 -7.41 1 94.12 113 LYS B CA 1
ATOM 3473 C C . LYS B 1 113 ? -20.812 -3.693 -8.336 1 94.12 113 LYS B C 1
ATOM 3475 O O . LYS B 1 113 ? -21.938 -3.531 -7.875 1 94.12 113 LYS B O 1
ATOM 3480 N N . LEU B 1 114 ? -20.547 -3.725 -9.609 1 95.19 114 LEU B N 1
ATOM 3481 C CA . LEU B 1 114 ? -21.578 -3.424 -10.594 1 95.19 114 LEU B CA 1
ATOM 3482 C C . LEU B 1 114 ? -22.359 -4.68 -10.969 1 95.19 114 LEU B C 1
ATOM 3484 O O . LEU B 1 114 ? -23.344 -4.609 -11.695 1 95.19 114 LEU B O 1
ATOM 3488 N N . VAL B 1 115 ? -21.906 -5.844 -10.492 1 97.25 115 VAL B N 1
ATOM 3489 C CA . VAL B 1 115 ? -22.531 -7.117 -10.844 1 97.25 115 VAL B CA 1
ATOM 3490 C C . VAL B 1 115 ? -22.734 -7.957 -9.578 1 97.25 115 VAL B C 1
ATOM 3492 O O . VAL B 1 115 ? -22.391 -7.527 -8.477 1 97.25 115 VAL B O 1
ATOM 3495 N N . ASN B 1 116 ? -23.266 -9.109 -9.734 1 94.81 116 ASN B N 1
ATOM 3496 C CA . ASN B 1 116 ? -23.531 -9.992 -8.602 1 94.81 116 ASN B CA 1
ATOM 3497 C C . ASN B 1 116 ? -22.391 -11 -8.414 1 94.81 116 ASN B C 1
ATOM 3499 O O . ASN B 1 116 ? -22.641 -12.203 -8.32 1 94.81 116 ASN B O 1
ATOM 3503 N N . CYS B 1 117 ? -21.25 -10.523 -8.352 1 97.31 117 CYS B N 1
ATOM 3504 C CA . CYS B 1 117 ? -20.078 -11.375 -8.125 1 97.31 117 CYS B CA 1
ATOM 3505 C C . CYS B 1 117 ? -20.062 -11.891 -6.688 1 97.31 117 CYS B C 1
ATOM 3507 O O . CYS B 1 117 ? -20.156 -11.109 -5.738 1 97.31 117 CYS B O 1
ATOM 3509 N N . LYS B 1 118 ? -19.953 -13.172 -6.531 1 96.88 118 LYS B N 1
ATOM 3510 C CA . LYS B 1 118 ? -20.031 -13.789 -5.215 1 96.88 118 LYS B CA 1
ATOM 3511 C C . LYS B 1 118 ? -18.719 -13.641 -4.445 1 96.88 118 LYS B C 1
ATOM 3513 O O . LYS B 1 118 ? -18.734 -13.461 -3.225 1 96.88 118 LYS B O 1
ATOM 3518 N N . LYS B 1 119 ? -17.688 -13.781 -5.137 1 97.69 119 LYS B N 1
ATOM 3519 C CA . LYS B 1 119 ? -16.391 -13.75 -4.473 1 97.69 119 LYS B CA 1
ATOM 3520 C C . LYS B 1 119 ? -15.273 -13.422 -5.457 1 97.69 119 LYS B C 1
ATOM 3522 O O . LYS B 1 119 ? -15.32 -13.836 -6.617 1 97.69 119 LYS B O 1
ATOM 3527 N N . ILE B 1 120 ? -14.312 -12.656 -5.035 1 98.69 120 ILE B N 1
ATOM 3528 C CA . ILE B 1 120 ? -13.086 -12.367 -5.781 1 98.69 120 ILE B CA 1
ATOM 3529 C C . ILE B 1 120 ? -11.891 -12.984 -5.062 1 98.69 120 ILE B C 1
ATOM 3531 O O . ILE B 1 120 ? -11.727 -12.812 -3.852 1 98.69 120 ILE B O 1
ATOM 3535 N N . ILE B 1 121 ? -11.117 -13.773 -5.75 1 98.81 121 ILE B N 1
ATOM 3536 C CA . ILE B 1 121 ? -9.836 -14.258 -5.254 1 98.81 121 ILE B CA 1
ATOM 3537 C C . ILE B 1 121 ? -8.703 -13.461 -5.895 1 98.81 121 ILE B C 1
ATOM 3539 O O . ILE B 1 121 ? -8.469 -13.555 -7.102 1 98.81 121 ILE B O 1
ATOM 3543 N N . ASN B 1 122 ? -8.086 -12.648 -5.078 1 98.75 122 ASN B N 1
ATOM 3544 C CA . ASN B 1 122 ? -6.934 -11.852 -5.496 1 98.75 122 ASN B CA 1
ATOM 3545 C C . ASN B 1 122 ? -5.617 -12.547 -5.16 1 98.75 122 ASN B C 1
ATOM 3547 O O . ASN B 1 122 ? -5.473 -13.125 -4.082 1 98.75 122 ASN B O 1
ATOM 3551 N N . PHE B 1 123 ? -4.711 -12.508 -6.098 1 98.56 123 PHE B N 1
ATOM 3552 C CA . PHE B 1 123 ? -3.393 -13.062 -5.809 1 98.56 123 PHE B CA 1
ATOM 3553 C C . PHE B 1 123 ? -2.422 -11.969 -5.391 1 98.56 123 PHE B C 1
ATOM 3555 O O . PHE B 1 123 ? -2.057 -11.109 -6.203 1 98.56 123 PHE B O 1
ATOM 3562 N N . GLY B 1 124 ? -2.08 -11.984 -4.172 1 98.19 124 GLY B N 1
ATOM 3563 C CA . GLY B 1 124 ? -0.94 -11.219 -3.695 1 98.19 124 GLY B CA 1
ATOM 3564 C C . GLY B 1 124 ? 0.383 -11.938 -3.896 1 98.19 124 GLY B C 1
ATOM 3565 O O . GLY B 1 124 ? 0.602 -12.57 -4.93 1 98.19 124 GLY B O 1
ATOM 3566 N N . SER B 1 125 ? 1.304 -11.766 -2.996 1 97.56 125 SER B N 1
ATOM 3567 C CA . SER B 1 125 ? 2.625 -12.383 -3.07 1 97.56 125 SER B CA 1
ATOM 3568 C C . SER B 1 125 ? 3.328 -12.344 -1.718 1 97.56 125 SER B C 1
ATOM 3570 O O . SER B 1 125 ? 3.137 -11.406 -0.938 1 97.56 125 SER B O 1
ATOM 3572 N N . SER B 1 126 ? 4.145 -13.359 -1.507 1 97.56 126 SER B N 1
ATOM 3573 C CA . SER B 1 126 ? 4.98 -13.328 -0.312 1 97.56 126 SER B CA 1
ATOM 3574 C C . SER B 1 126 ? 5.945 -12.148 -0.348 1 97.56 126 SER B C 1
ATOM 3576 O O . SER B 1 126 ? 6.465 -11.734 0.69 1 97.56 126 SER B O 1
ATOM 3578 N N . SER B 1 127 ? 6.199 -11.594 -1.521 1 96.31 127 SER B N 1
ATOM 3579 C CA . SER B 1 127 ? 7.098 -10.453 -1.67 1 96.31 127 SER B CA 1
ATOM 3580 C C . SER B 1 127 ? 6.574 -9.234 -0.918 1 96.31 127 SER B C 1
ATOM 3582 O O . SER B 1 127 ? 7.32 -8.281 -0.67 1 96.31 127 SER B O 1
ATOM 3584 N N . GLU B 1 128 ? 5.289 -9.258 -0.601 1 98.12 128 GLU B N 1
ATOM 3585 C CA . GLU B 1 128 ? 4.699 -8.156 0.155 1 98.12 128 GLU B CA 1
ATOM 3586 C C . GLU B 1 128 ? 5.371 -7.996 1.516 1 98.12 128 GLU B C 1
ATOM 3588 O O . GLU B 1 128 ? 5.477 -6.887 2.039 1 98.12 128 GLU B O 1
ATOM 3593 N N . TYR B 1 129 ? 5.863 -9.078 2.066 1 97.75 129 TYR B N 1
ATOM 3594 C CA . TYR B 1 129 ? 6.355 -9.094 3.439 1 97.75 129 TYR B CA 1
ATOM 3595 C C . TYR B 1 129 ? 7.777 -8.555 3.514 1 97.75 129 TYR B C 1
ATOM 3597 O O . TYR B 1 129 ? 8.188 -8.016 4.543 1 97.75 129 TYR B O 1
ATOM 3605 N N . GLY B 1 130 ? 8.539 -8.711 2.424 1 96.06 130 GLY B N 1
ATOM 3606 C CA . GLY B 1 130 ? 9.953 -8.367 2.469 1 96.06 130 GLY B CA 1
ATOM 3607 C C . GLY B 1 130 ? 10.797 -9.438 3.131 1 96.06 130 GLY B C 1
ATOM 3608 O O . GLY B 1 130 ? 10.445 -10.617 3.119 1 96.06 130 GLY B O 1
ATOM 3609 N N . ASN B 1 131 ? 11.992 -9.023 3.531 1 93.94 131 ASN B N 1
ATOM 3610 C CA . ASN B 1 131 ? 12.938 -9.953 4.125 1 93.94 131 ASN B CA 1
ATOM 3611 C C . ASN B 1 131 ? 12.703 -10.117 5.621 1 93.94 131 ASN B C 1
ATOM 3613 O O . ASN B 1 131 ? 12.922 -9.188 6.398 1 93.94 131 ASN B O 1
ATOM 3617 N N . LYS B 1 132 ? 12.148 -11.281 6 1 94.94 132 LYS B N 1
ATOM 3618 C CA . LYS B 1 132 ? 11.891 -11.609 7.398 1 94.94 132 LYS B CA 1
ATOM 3619 C C . LYS B 1 132 ? 12.852 -12.688 7.898 1 94.94 132 LYS B C 1
ATOM 3621 O O . LYS B 1 132 ? 13.453 -13.406 7.102 1 94.94 132 LYS B O 1
ATOM 3626 N N . MET B 1 133 ? 13.023 -12.789 9.25 1 92.12 133 MET B N 1
ATOM 3627 C CA . MET B 1 133 ? 13.969 -13.742 9.828 1 92.12 133 MET B CA 1
ATOM 3628 C C . MET B 1 133 ? 13.242 -14.836 10.602 1 92.12 133 MET B C 1
ATOM 3630 O O . MET B 1 133 ? 13.867 -15.578 11.367 1 92.12 133 MET B O 1
ATOM 3634 N N . GLU B 1 134 ? 11.992 -14.898 10.508 1 94.75 134 GLU B N 1
ATOM 3635 C CA . GLU B 1 134 ? 11.125 -15.883 11.148 1 94.75 134 GLU B CA 1
ATOM 3636 C C . GLU B 1 134 ? 10 -16.312 10.219 1 94.75 134 GLU B C 1
ATOM 3638 O O . GLU B 1 134 ? 9.789 -15.703 9.164 1 94.75 134 GLU B O 1
ATOM 3643 N N . PRO B 1 135 ? 9.383 -17.453 10.602 1 96.69 135 PRO B N 1
ATOM 3644 C CA . PRO B 1 135 ? 8.234 -17.844 9.773 1 96.69 135 PRO B CA 1
ATOM 3645 C C . PRO B 1 135 ? 7.227 -16.703 9.602 1 96.69 135 PRO B C 1
ATOM 3647 O O . PRO B 1 135 ? 6.895 -16.016 10.57 1 96.69 135 PRO B O 1
ATOM 3650 N N . ILE B 1 136 ? 6.859 -16.484 8.422 1 98.19 136 ILE B N 1
ATOM 3651 C CA . ILE B 1 136 ? 6.094 -15.305 8.047 1 98.19 136 ILE B CA 1
ATOM 3652 C C . ILE B 1 136 ? 4.598 -15.594 8.18 1 98.19 136 ILE B C 1
ATOM 3654 O O . ILE B 1 136 ? 4.074 -16.484 7.512 1 98.19 136 ILE B O 1
ATOM 3658 N N . HIS B 1 137 ? 3.941 -14.938 9.047 1 98.25 137 HIS B N 1
ATOM 3659 C CA . HIS B 1 137 ? 2.49 -15.031 9.164 1 98.25 137 HIS B CA 1
ATOM 3660 C C . HIS B 1 137 ? 1.807 -13.797 8.586 1 98.25 137 HIS B C 1
ATOM 3662 O O . HIS B 1 137 ? 2.463 -12.789 8.312 1 98.25 137 HIS B O 1
ATOM 3668 N N . GLU B 1 138 ? 0.501 -13.82 8.398 1 98.31 138 GLU B N 1
ATOM 3669 C CA . GLU B 1 138 ? -0.233 -12.852 7.59 1 98.31 138 GLU B CA 1
ATOM 3670 C C . GLU B 1 138 ? -0.296 -11.492 8.281 1 98.31 138 GLU B C 1
ATOM 3672 O O . GLU B 1 138 ? -0.522 -10.469 7.637 1 98.31 138 GLU B O 1
ATOM 3677 N N . ASN B 1 139 ? -0.094 -11.406 9.578 1 97 139 ASN B N 1
ATOM 3678 C CA . ASN B 1 139 ? -0.23 -10.164 10.328 1 97 139 ASN B CA 1
ATOM 3679 C C . ASN B 1 139 ? 1.121 -9.484 10.539 1 97 139 ASN B C 1
ATOM 3681 O O . ASN B 1 139 ? 1.26 -8.625 11.414 1 97 139 ASN B O 1
ATOM 3685 N N . MET B 1 140 ? 2.066 -9.867 9.82 1 97.25 140 MET B N 1
ATOM 3686 C CA . MET B 1 140 ? 3.371 -9.219 9.93 1 97.25 140 MET B CA 1
ATOM 3687 C C . MET B 1 140 ? 3.4 -7.922 9.133 1 97.25 140 MET B C 1
ATOM 3689 O O . MET B 1 140 ? 2.691 -7.785 8.133 1 97.25 140 MET B O 1
ATOM 3693 N N . LEU B 1 141 ? 4.242 -6.996 9.609 1 96.94 141 LEU B N 1
ATOM 3694 C CA . LEU B 1 141 ? 4.441 -5.727 8.93 1 96.94 141 LEU B CA 1
ATOM 3695 C C . LEU B 1 141 ? 4.945 -5.949 7.504 1 96.94 141 LEU B C 1
ATOM 3697 O O . LEU B 1 141 ? 5.816 -6.793 7.273 1 96.94 141 LEU B O 1
ATOM 3701 N N . LEU B 1 142 ? 4.43 -5.23 6.531 1 97.88 142 LEU B N 1
ATOM 3702 C CA . LEU B 1 142 ? 4.836 -5.32 5.133 1 97.88 142 LEU B CA 1
ATOM 3703 C C . LEU B 1 142 ? 6.023 -4.402 4.852 1 97.88 142 LEU B C 1
ATOM 3705 O O . LEU B 1 142 ? 5.891 -3.18 4.906 1 97.88 142 LEU B O 1
ATOM 3709 N N . THR B 1 143 ? 7.18 -4.969 4.586 1 96.25 143 THR B N 1
ATOM 3710 C CA . THR B 1 143 ? 8.406 -4.238 4.277 1 96.25 143 THR B CA 1
ATOM 3711 C C . THR B 1 143 ? 9.039 -4.766 2.996 1 96.25 143 THR B C 1
ATOM 3713 O O . THR B 1 143 ? 10.18 -5.238 3.012 1 96.25 143 THR B O 1
ATOM 3716 N N . PRO B 1 144 ? 8.289 -4.648 1.877 1 96.06 144 PRO B N 1
ATOM 3717 C CA . PRO B 1 144 ? 8.805 -5.172 0.609 1 96.06 144 PRO B CA 1
ATOM 3718 C C . PRO B 1 144 ? 10.18 -4.613 0.248 1 96.06 144 PRO B C 1
ATOM 3720 O O . PRO B 1 144 ? 10.531 -3.508 0.674 1 96.06 144 PRO B O 1
ATOM 3723 N N . VAL B 1 145 ? 10.93 -5.359 -0.609 1 93.69 145 VAL B N 1
ATOM 3724 C CA . VAL B 1 145 ? 12.305 -4.973 -0.869 1 93.69 145 VAL B CA 1
ATOM 3725 C C . VAL B 1 145 ? 12.492 -4.672 -2.355 1 93.69 145 VAL B C 1
ATOM 3727 O O . VAL B 1 145 ? 13.617 -4.484 -2.824 1 93.69 145 VAL B O 1
ATOM 3730 N N . ASP B 1 146 ? 11.367 -4.684 -3.115 1 93.12 146 ASP B N 1
ATOM 3731 C CA . ASP B 1 146 ? 11.398 -4.316 -4.527 1 93.12 146 ASP B CA 1
ATOM 3732 C C . ASP B 1 146 ? 10.055 -3.734 -4.969 1 93.12 146 ASP B C 1
ATOM 3734 O O . ASP B 1 146 ? 9.094 -3.729 -4.199 1 93.12 146 ASP B O 1
ATOM 3738 N N . ILE B 1 147 ? 10 -3.195 -6.188 1 94.62 147 ILE B N 1
ATOM 3739 C CA . ILE B 1 147 ? 8.82 -2.49 -6.664 1 94.62 147 ILE B CA 1
ATOM 3740 C C . ILE B 1 147 ? 7.672 -3.479 -6.859 1 94.62 147 ILE B C 1
ATOM 3742 O O . ILE B 1 147 ? 6.508 -3.143 -6.621 1 94.62 147 ILE B O 1
ATOM 3746 N N . TYR B 1 148 ? 7.969 -4.711 -7.266 1 94.62 148 TYR B N 1
ATOM 3747 C CA . TYR B 1 148 ? 6.93 -5.727 -7.406 1 94.62 148 TYR B CA 1
ATOM 3748 C C . TYR B 1 148 ? 6.234 -5.98 -6.074 1 94.62 148 TYR B C 1
ATOM 3750 O O . TYR B 1 148 ? 5.012 -5.848 -5.973 1 94.62 148 TYR B O 1
ATOM 3758 N N . GLY B 1 149 ? 7.062 -6.348 -5.066 1 96.5 149 GLY B N 1
ATOM 3759 C CA . GLY B 1 149 ? 6.492 -6.574 -3.746 1 96.5 149 GLY B CA 1
ATOM 3760 C C . GLY B 1 149 ? 5.734 -5.375 -3.211 1 96.5 149 GLY B C 1
ATOM 3761 O O . GLY B 1 149 ? 4.684 -5.531 -2.584 1 96.5 149 GLY B O 1
ATOM 3762 N N . SER B 1 150 ? 6.246 -4.227 -3.453 1 97.31 150 SER B N 1
ATOM 3763 C CA . SER B 1 150 ? 5.625 -2.994 -2.975 1 97.31 150 SER B CA 1
ATOM 3764 C C . SER B 1 150 ? 4.273 -2.762 -3.645 1 97.31 150 SER B C 1
ATOM 3766 O O . SER B 1 150 ? 3.309 -2.367 -2.986 1 97.31 150 SER B O 1
ATOM 3768 N N . THR B 1 151 ? 4.199 -2.984 -4.961 1 97.94 151 THR B N 1
ATOM 3769 C CA . THR B 1 151 ? 2.939 -2.797 -5.672 1 97.94 151 THR B CA 1
ATOM 3770 C C . THR B 1 151 ? 1.912 -3.836 -5.23 1 97.94 151 THR B C 1
ATOM 3772 O O . THR B 1 151 ? 0.721 -3.533 -5.133 1 97.94 151 THR B O 1
ATOM 3775 N N . LYS B 1 152 ? 2.348 -5.039 -4.969 1 98.44 152 LYS B N 1
ATOM 3776 C CA . LYS B 1 152 ? 1.433 -6.074 -4.492 1 98.44 152 LYS B CA 1
ATOM 3777 C C . LYS B 1 152 ? 0.902 -5.734 -3.1 1 98.44 152 LYS B C 1
ATOM 3779 O O . LYS B 1 152 ? -0.283 -5.926 -2.82 1 98.44 152 LYS B O 1
ATOM 3784 N N . ALA B 1 153 ? 1.792 -5.258 -2.262 1 98.69 153 ALA B N 1
ATOM 3785 C CA . ALA B 1 153 ? 1.371 -4.844 -0.926 1 98.69 153 ALA B CA 1
ATOM 3786 C C . ALA B 1 153 ? 0.344 -3.717 -1 1 98.69 153 ALA B C 1
ATOM 3788 O O . ALA B 1 153 ? -0.708 -3.783 -0.359 1 98.69 153 ALA B O 1
ATOM 3789 N N . ALA B 1 154 ? 0.668 -2.707 -1.778 1 98.62 154 ALA B N 1
ATOM 3790 C CA . ALA B 1 154 ? -0.224 -1.564 -1.956 1 98.62 154 ALA B CA 1
ATOM 3791 C C . ALA B 1 154 ? -1.572 -2.004 -2.521 1 98.62 154 ALA B C 1
ATOM 3793 O O . ALA B 1 154 ? -2.623 -1.585 -2.031 1 98.62 154 ALA B O 1
ATOM 3794 N N . ALA B 1 155 ? -1.531 -2.855 -3.521 1 98.5 155 ALA B N 1
ATOM 3795 C CA . ALA B 1 155 ? -2.748 -3.346 -4.164 1 98.5 155 ALA B CA 1
ATOM 3796 C C . ALA B 1 155 ? -3.623 -4.105 -3.172 1 98.5 155 ALA B C 1
ATOM 3798 O O . ALA B 1 155 ? -4.844 -3.938 -3.156 1 98.5 155 ALA B O 1
ATOM 3799 N N . THR B 1 156 ? -3.006 -4.941 -2.359 1 98.75 156 THR B N 1
ATOM 3800 C CA . THR B 1 156 ? -3.746 -5.73 -1.38 1 98.75 156 THR B CA 1
ATOM 3801 C C . THR B 1 156 ? -4.445 -4.824 -0.37 1 98.75 156 THR B C 1
ATOM 3803 O O . THR B 1 156 ? -5.629 -5.008 -0.077 1 98.75 156 THR B O 1
ATOM 3806 N N . ILE B 1 157 ? -3.754 -3.826 0.114 1 98.62 157 ILE B N 1
ATOM 3807 C CA . ILE B 1 157 ? -4.312 -2.893 1.087 1 98.62 157 ILE B CA 1
ATOM 3808 C C . ILE B 1 157 ? -5.52 -2.178 0.484 1 98.62 157 ILE B C 1
ATOM 3810 O O . ILE B 1 157 ? -6.594 -2.141 1.09 1 98.62 157 ILE B O 1
ATOM 3814 N N . LEU B 1 158 ? -5.379 -1.669 -0.695 1 98.25 158 LEU B N 1
ATOM 3815 C CA . LEU B 1 158 ? -6.434 -0.9 -1.352 1 98.25 158 LEU B CA 1
ATOM 3816 C C . LEU B 1 158 ? -7.602 -1.798 -1.734 1 98.25 158 LEU B C 1
ATOM 3818 O O . LEU B 1 158 ? -8.766 -1.416 -1.569 1 98.25 158 LEU B O 1
ATOM 3822 N N . ALA B 1 159 ? -7.258 -2.979 -2.227 1 98.06 159 ALA B N 1
ATOM 3823 C CA . ALA B 1 159 ? -8.289 -3.918 -2.648 1 98.06 159 ALA B CA 1
ATOM 3824 C C . ALA B 1 159 ? -9.203 -4.289 -1.483 1 98.06 159 ALA B C 1
ATOM 3826 O O . ALA B 1 159 ? -10.43 -4.262 -1.613 1 98.06 159 ALA B O 1
ATOM 3827 N N . HIS B 1 160 ? -8.633 -4.621 -0.391 1 98.06 160 HIS B N 1
ATOM 3828 C CA . HIS B 1 160 ? -9.422 -5.035 0.766 1 98.06 160 HIS B CA 1
ATOM 3829 C C . HIS B 1 160 ? -10.227 -3.871 1.327 1 9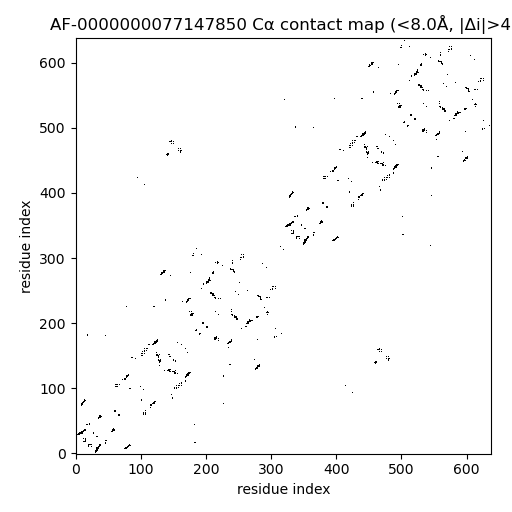8.06 160 HIS B C 1
ATOM 3831 O O . HIS B 1 160 ? -11.336 -4.066 1.832 1 98.06 160 HIS B O 1
ATOM 3837 N N . GLN B 1 161 ? -9.711 -2.689 1.277 1 96.06 161 GLN B N 1
ATOM 3838 C CA . GLN B 1 161 ? -10.453 -1.512 1.711 1 96.06 161 GLN B CA 1
ATOM 3839 C C . GLN B 1 161 ? -11.695 -1.298 0.85 1 96.06 161 GLN B C 1
ATOM 3841 O O . GLN B 1 161 ? -12.797 -1.117 1.374 1 96.06 161 GLN B O 1
ATOM 3846 N N . ILE B 1 162 ? -11.5 -1.294 -0.476 1 95.88 162 ILE B N 1
ATOM 3847 C CA . ILE B 1 162 ? -12.602 -1.107 -1.408 1 95.88 162 ILE B CA 1
ATOM 3848 C C . ILE B 1 162 ? -13.641 -2.207 -1.202 1 95.88 162 ILE B C 1
ATOM 3850 O O . ILE B 1 162 ? -14.844 -1.934 -1.147 1 95.88 162 ILE B O 1
ATOM 3854 N N . ALA B 1 163 ? -13.164 -3.402 -1.025 1 96.5 163 ALA B N 1
ATOM 3855 C CA . ALA B 1 163 ? -14.055 -4.539 -0.835 1 96.5 163 ALA B CA 1
ATOM 3856 C C . ALA B 1 163 ? -14.875 -4.383 0.443 1 96.5 163 ALA B C 1
ATOM 3858 O O . ALA B 1 163 ? -16.094 -4.59 0.438 1 96.5 163 ALA B O 1
ATOM 3859 N N . SER B 1 164 ? -14.219 -4.039 1.469 1 93.69 164 SER B N 1
ATOM 3860 C CA . SER B 1 164 ? -14.875 -3.902 2.766 1 93.69 164 SER B CA 1
ATOM 3861 C C . SER B 1 164 ? -15.953 -2.824 2.729 1 93.69 164 SER B C 1
ATOM 3863 O O . SER B 1 164 ? -17.047 -3.01 3.279 1 93.69 164 SER B O 1
ATOM 3865 N N . GLU B 1 165 ? -15.688 -1.732 2.057 1 91.62 165 GLU B N 1
ATOM 3866 C CA . GLU B 1 165 ? -16.594 -0.597 2.025 1 91.62 165 GLU B CA 1
ATOM 3867 C C . GLU B 1 165 ? -17.781 -0.867 1.097 1 91.62 165 GLU B C 1
ATOM 3869 O O . GLU B 1 165 ? -18.781 -0.148 1.131 1 91.62 165 GLU B O 1
ATOM 3874 N N . ASN B 1 166 ? -17.672 -1.864 0.268 1 93 166 ASN B N 1
ATOM 3875 C CA . ASN B 1 166 ? -18.703 -2.129 -0.722 1 93 166 ASN B CA 1
ATOM 3876 C C . ASN B 1 166 ? -19.297 -3.527 -0.558 1 93 166 ASN B C 1
ATOM 3878 O O . ASN B 1 166 ? -19.953 -4.039 -1.465 1 93 166 ASN B O 1
ATOM 3882 N N . ASN B 1 167 ? -18.969 -4.203 0.573 1 92.5 167 ASN B N 1
ATOM 3883 C CA . ASN B 1 167 ? -19.484 -5.531 0.906 1 92.5 167 ASN B CA 1
ATOM 3884 C C . ASN B 1 167 ? -19.125 -6.551 -0.175 1 92.5 167 ASN B C 1
ATOM 3886 O O . ASN B 1 167 ? -19.984 -7.348 -0.578 1 92.5 167 ASN B O 1
ATOM 3890 N N . ILE B 1 168 ? -18.016 -6.375 -0.812 1 95.62 168 ILE B N 1
ATOM 3891 C CA . ILE B 1 168 ? -17.469 -7.348 -1.75 1 95.62 168 ILE B CA 1
ATOM 3892 C C . ILE B 1 168 ? -16.672 -8.406 -0.988 1 95.62 168 ILE B C 1
ATOM 3894 O O . ILE B 1 168 ? -15.82 -8.078 -0.156 1 95.62 168 ILE B O 1
ATOM 3898 N N . ASN B 1 169 ? -17 -9.711 -1.187 1 97.06 169 ASN B N 1
ATOM 3899 C CA . ASN B 1 169 ? -16.234 -10.789 -0.592 1 97.06 169 ASN B CA 1
ATOM 3900 C C . ASN B 1 169 ? -14.906 -11 -1.323 1 97.06 169 ASN B C 1
ATOM 3902 O O . ASN B 1 169 ? -14.883 -11.547 -2.43 1 97.06 169 ASN B O 1
ATOM 3906 N N . LEU B 1 170 ? -13.836 -10.539 -0.726 1 98.25 170 LEU B N 1
ATOM 3907 C CA . LEU B 1 170 ? -12.5 -10.609 -1.324 1 98.25 170 LEU B CA 1
ATOM 3908 C C . LEU B 1 170 ? -11.562 -11.445 -0.466 1 98.25 170 LEU B C 1
ATOM 3910 O O . LEU B 1 170 ? -11.461 -11.234 0.745 1 98.25 170 LEU B O 1
ATOM 3914 N N . ILE B 1 171 ? -10.93 -12.461 -1.061 1 98.62 171 ILE B N 1
ATOM 3915 C CA . ILE B 1 171 ? -9.859 -13.227 -0.433 1 98.62 171 ILE B CA 1
ATOM 3916 C C . ILE B 1 171 ? -8.555 -13 -1.192 1 98.62 171 ILE B C 1
ATOM 3918 O O . ILE B 1 171 ? -8.531 -13.039 -2.426 1 98.62 171 ILE B O 1
ATOM 3922 N N . THR B 1 172 ? -7.523 -12.656 -0.461 1 98.88 172 THR B N 1
ATOM 3923 C CA . THR B 1 172 ? -6.207 -12.562 -1.079 1 98.88 172 THR B CA 1
ATOM 3924 C C . THR B 1 172 ? -5.336 -13.75 -0.685 1 98.88 172 THR B C 1
ATOM 3926 O O . THR B 1 172 ? -5.211 -14.07 0.5 1 98.88 172 THR B O 1
ATOM 3929 N N . LEU B 1 173 ? -4.816 -14.445 -1.67 1 98.81 173 LEU B N 1
ATOM 3930 C CA . LEU B 1 173 ? -3.832 -15.5 -1.463 1 98.81 173 LEU B CA 1
ATOM 3931 C C . LEU B 1 173 ? -2.42 -14.984 -1.71 1 98.81 173 LEU B C 1
ATOM 3933 O O . LEU B 1 173 ? -2.16 -14.328 -2.725 1 98.81 173 LEU B O 1
ATOM 3937 N N . ARG B 1 174 ? -1.513 -15.188 -0.789 1 98.75 174 ARG B N 1
ATOM 3938 C CA . ARG B 1 174 ? -0.105 -14.828 -0.923 1 98.75 174 ARG B CA 1
ATOM 3939 C C . ARG B 1 174 ? 0.769 -16.078 -1.046 1 98.75 174 ARG B C 1
ATOM 3941 O O . ARG B 1 174 ? 1.239 -16.609 -0.04 1 98.75 174 ARG B O 1
ATOM 3948 N N . PRO B 1 175 ? 0.986 -16.422 -2.264 1 98.06 175 PRO B N 1
ATOM 3949 C CA . PRO B 1 175 ? 1.84 -17.609 -2.428 1 98.06 175 PRO B CA 1
ATOM 3950 C C . PRO B 1 175 ? 3.316 -17.312 -2.184 1 98.06 175 PRO B C 1
ATOM 3952 O O . PRO B 1 175 ? 3.764 -16.172 -2.402 1 98.06 175 PRO B O 1
ATOM 3955 N N . PHE B 1 176 ? 3.93 -18.281 -1.763 1 96.5 176 PHE B N 1
ATOM 3956 C CA . PHE B 1 176 ? 5.383 -18.281 -1.669 1 96.5 176 PHE B CA 1
ATOM 3957 C C . PHE B 1 176 ? 6.008 -18.938 -2.889 1 96.5 176 PHE B C 1
ATOM 3959 O O . PHE B 1 176 ? 5.438 -18.906 -3.982 1 96.5 176 PHE B O 1
ATOM 3966 N N . GLY B 1 177 ? 7.051 -19.422 -3 1 94.56 177 GLY B N 1
ATOM 3967 C CA . GLY B 1 177 ? 7.707 -20.062 -4.129 1 94.56 177 GLY B CA 1
ATOM 3968 C C . GLY B 1 177 ? 6.863 -21.156 -4.77 1 94.56 177 GLY B C 1
ATOM 3969 O O . GLY B 1 177 ? 6.512 -22.141 -4.121 1 94.56 177 GLY B O 1
ATOM 3970 N N . ILE B 1 178 ? 6.449 -20.922 -6.039 1 97.75 178 ILE B N 1
ATOM 3971 C CA . ILE B 1 178 ? 5.629 -21.891 -6.766 1 97.75 178 ILE B CA 1
ATOM 3972 C C . ILE B 1 178 ? 6.449 -22.531 -7.883 1 97.75 178 ILE B C 1
ATOM 3974 O O . ILE B 1 178 ? 7.258 -21.859 -8.531 1 97.75 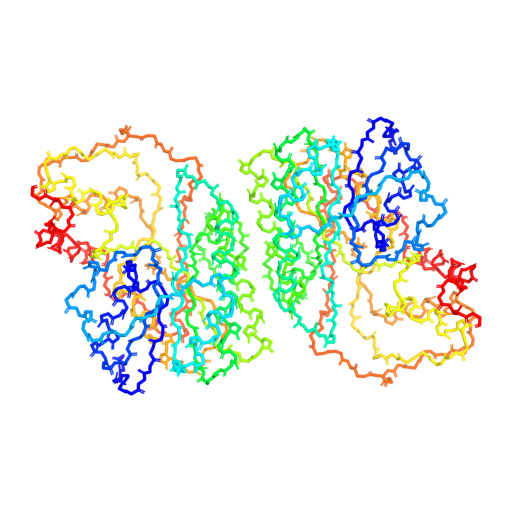178 ILE B O 1
ATOM 3978 N N . PHE B 1 179 ? 6.273 -23.812 -8.023 1 98.25 179 PHE B N 1
ATOM 3979 C CA . PHE B 1 179 ? 6.898 -24.5 -9.148 1 98.25 179 PHE B CA 1
ATOM 3980 C C . PHE B 1 179 ? 5.949 -25.516 -9.758 1 98.25 179 PHE B C 1
ATOM 3982 O O . PHE B 1 179 ? 4.973 -25.922 -9.117 1 98.25 179 PHE B O 1
ATOM 3989 N N . GLY B 1 180 ? 6.188 -25.812 -10.922 1 98.62 180 GLY B N 1
ATOM 3990 C CA . GLY B 1 180 ? 5.363 -26.812 -11.578 1 98.62 180 GLY B CA 1
ATOM 3991 C C . GLY B 1 180 ? 5.477 -26.781 -13.094 1 98.62 180 GLY B C 1
ATOM 3992 O O . GLY B 1 180 ? 6.383 -26.141 -13.641 1 98.62 180 GLY B O 1
ATOM 3993 N N . GLU B 1 181 ? 4.562 -27.469 -13.734 1 98.19 181 GLU B N 1
ATOM 3994 C CA . GLU B 1 181 ? 4.539 -27.625 -15.188 1 98.19 181 GLU B CA 1
ATOM 3995 C C . GLU B 1 181 ? 4.234 -26.297 -15.867 1 98.19 181 GLU B C 1
ATOM 3997 O O . GLU B 1 181 ? 3.4 -25.516 -15.391 1 98.19 181 GLU B O 1
ATOM 4002 N N . GLY B 1 182 ? 4.957 -26.047 -16.891 1 97 182 GLY B N 1
ATOM 4003 C CA . GLY B 1 182 ? 4.602 -24.922 -17.75 1 97 182 GLY B CA 1
ATOM 4004 C C . GLY B 1 182 ? 5.09 -23.594 -17.234 1 97 182 GLY B C 1
ATOM 4005 O O . GLY B 1 182 ? 4.527 -22.547 -17.562 1 97 182 GLY B O 1
ATOM 4006 N N . GLU B 1 183 ? 6.066 -23.578 -16.375 1 96.81 183 GLU B N 1
ATOM 4007 C CA . GLU B 1 183 ? 6.625 -22.328 -15.859 1 96.81 183 GLU B CA 1
ATOM 4008 C C . GLU B 1 183 ? 7.59 -21.703 -16.859 1 96.81 183 GLU B C 1
ATOM 4010 O O . GLU B 1 183 ? 8.039 -22.375 -17.797 1 96.81 183 GLU B O 1
ATOM 4015 N N . GLU B 1 184 ? 7.84 -20.406 -16.688 1 93.88 184 GLU B N 1
ATOM 4016 C CA . GLU B 1 184 ? 8.766 -19.688 -17.562 1 93.88 184 GLU B CA 1
ATOM 4017 C C . GLU B 1 184 ? 10.164 -20.281 -17.484 1 93.88 184 GLU B C 1
ATOM 4019 O O . GLU B 1 184 ? 10.617 -20.703 -16.406 1 93.88 184 GLU B O 1
ATOM 4024 N N . PRO B 1 185 ? 10.891 -20.234 -18.531 1 94.06 185 PRO B N 1
ATOM 4025 C CA . PRO B 1 185 ? 12.164 -20.953 -18.609 1 94.06 185 PRO B CA 1
ATOM 4026 C C . PRO B 1 185 ? 13.242 -20.328 -17.719 1 94.06 185 PRO B C 1
ATOM 4028 O O . PRO B 1 185 ? 14.234 -21 -17.391 1 94.06 185 PRO B O 1
ATOM 4031 N N . HIS B 1 186 ? 13.062 -19.062 -17.328 1 91.88 186 HIS B N 1
ATOM 4032 C CA . HIS B 1 186 ? 14.117 -18.422 -16.547 1 91.88 186 HIS B CA 1
ATOM 4033 C C . HIS B 1 186 ? 13.953 -18.703 -15.055 1 91.88 186 HIS B C 1
ATOM 4035 O O . HIS B 1 186 ? 14.828 -18.359 -14.258 1 91.88 186 HIS B O 1
ATOM 4041 N N . LYS B 1 187 ? 12.867 -19.328 -14.688 1 94.94 187 LYS B N 1
ATOM 4042 C CA . LYS B 1 187 ? 12.68 -19.719 -13.289 1 94.94 187 LYS B CA 1
ATOM 4043 C C . LYS B 1 187 ? 13.531 -20.922 -12.93 1 94.94 187 LYS B C 1
ATOM 4045 O O . LYS B 1 187 ? 13.727 -21.812 -13.758 1 94.94 187 LYS B O 1
ATOM 4050 N N . ILE B 1 188 ? 13.914 -21.047 -11.789 1 96.06 188 ILE B N 1
ATOM 4051 C CA . ILE B 1 188 ? 15.023 -21.906 -11.375 1 96.06 188 ILE B CA 1
ATOM 4052 C C . ILE B 1 188 ? 14.719 -23.359 -11.734 1 96.06 188 ILE B C 1
ATOM 4054 O O . ILE B 1 188 ? 15.578 -24.062 -12.266 1 96.06 188 ILE B O 1
ATOM 4058 N N . PHE B 1 189 ? 13.547 -23.875 -11.508 1 98.06 189 PHE B N 1
ATOM 4059 C CA . PHE B 1 189 ? 13.227 -25.266 -11.797 1 98.06 189 PHE B CA 1
ATOM 4060 C C . PHE B 1 189 ? 13.242 -25.531 -13.297 1 98.06 189 PHE B C 1
ATOM 4062 O O . PHE B 1 189 ? 13.883 -26.469 -13.766 1 98.06 189 PHE B O 1
ATOM 4069 N N . SER B 1 190 ? 12.508 -24.656 -14.016 1 97.38 190 SER B N 1
ATOM 4070 C CA . SER B 1 190 ? 12.469 -24.781 -15.469 1 97.38 190 SER B CA 1
ATOM 4071 C C . SER B 1 190 ? 13.859 -24.625 -16.078 1 97.38 190 SER B C 1
ATOM 4073 O O . SER B 1 190 ? 14.234 -25.359 -16.984 1 97.38 190 SER B O 1
ATOM 4075 N N . TYR B 1 191 ? 14.617 -23.656 -15.516 1 97.06 191 TYR B N 1
ATOM 4076 C CA . TYR B 1 191 ? 15.969 -23.391 -15.992 1 97.06 191 TYR B CA 1
ATOM 4077 C C . TYR B 1 191 ? 16.844 -24.641 -15.867 1 97.06 191 TYR B C 1
ATOM 4079 O O . TYR B 1 191 ? 17.453 -25.062 -16.844 1 97.06 191 TYR B O 1
ATOM 4087 N N . ILE B 1 192 ? 16.844 -25.234 -14.766 1 98.06 192 ILE B N 1
ATOM 4088 C CA . ILE B 1 192 ? 17.703 -26.391 -14.492 1 98.06 192 ILE B CA 1
ATOM 4089 C C . ILE B 1 192 ? 17.281 -27.562 -15.383 1 98.06 192 ILE B C 1
ATOM 4091 O O . ILE B 1 192 ? 18.109 -28.172 -16.047 1 98.06 192 ILE B O 1
ATOM 4095 N N . ILE B 1 193 ? 16 -27.875 -15.375 1 98.31 193 ILE B N 1
ATOM 4096 C CA . ILE B 1 193 ? 15.492 -29.016 -16.109 1 98.31 193 ILE B CA 1
ATOM 4097 C C . ILE B 1 193 ? 15.828 -28.875 -17.594 1 98.31 193 ILE B C 1
ATOM 4099 O O . ILE B 1 193 ? 16.359 -29.812 -18.219 1 98.31 193 ILE B O 1
ATOM 4103 N N . LEU B 1 194 ? 15.578 -27.672 -18.141 1 97.44 194 LEU B N 1
ATOM 4104 C CA . LEU B 1 194 ? 15.789 -27.438 -19.562 1 97.44 194 LEU B CA 1
ATOM 4105 C C . LEU B 1 194 ? 17.266 -27.5 -19.906 1 97.44 194 LEU B C 1
ATOM 4107 O O . LEU B 1 194 ? 17.641 -28.062 -20.953 1 97.44 194 LEU B O 1
ATOM 4111 N N . ARG B 1 195 ? 18.141 -26.984 -19.062 1 97.06 195 ARG B N 1
ATOM 4112 C CA . ARG B 1 195 ? 19.578 -27.047 -19.297 1 97.06 195 ARG B CA 1
ATOM 4113 C C . ARG B 1 195 ? 20.078 -28.484 -19.312 1 97.06 195 ARG B C 1
ATOM 4115 O O . ARG B 1 195 ? 20.844 -28.891 -20.188 1 97.06 195 ARG B O 1
ATOM 4122 N N . VAL B 1 196 ? 19.641 -29.25 -18.391 1 97.12 196 VAL B N 1
ATOM 4123 C CA . VAL B 1 196 ? 20.047 -30.641 -18.281 1 97.12 196 VAL B CA 1
ATOM 4124 C C . VAL B 1 196 ? 19.547 -31.422 -19.5 1 97.12 196 VAL B C 1
ATOM 4126 O O . VAL B 1 196 ? 20.297 -32.219 -20.094 1 97.12 196 VAL B O 1
ATOM 4129 N N . LEU B 1 197 ? 18.281 -31.156 -19.859 1 95.94 197 LEU B N 1
ATOM 4130 C CA . LEU B 1 197 ? 17.703 -31.859 -21 1 95.94 197 LEU B CA 1
ATOM 4131 C C . LEU B 1 197 ? 18.453 -31.5 -22.281 1 95.94 197 LEU B C 1
ATOM 4133 O O . LEU B 1 197 ? 18.406 -32.25 -23.25 1 95.94 197 LEU B O 1
ATOM 4137 N N . GLN B 1 198 ? 19.125 -30.375 -22.25 1 95.69 198 GLN B N 1
ATOM 4138 C CA . GLN B 1 198 ? 19.891 -29.922 -23.406 1 95.69 198 GLN B CA 1
ATOM 4139 C C . GLN B 1 198 ? 21.359 -30.25 -23.25 1 95.69 198 GLN B C 1
ATOM 4141 O O . GLN B 1 198 ? 22.188 -29.844 -24.078 1 95.69 198 GLN B O 1
ATOM 4146 N N . ASN B 1 199 ? 21.719 -30.953 -22.25 1 95.5 199 ASN B N 1
ATOM 4147 C CA . ASN B 1 199 ? 23.109 -31.312 -21.938 1 95.5 199 ASN B CA 1
ATOM 4148 C C . ASN B 1 199 ? 23.984 -30.062 -21.812 1 95.5 199 ASN B C 1
ATOM 4150 O O . ASN B 1 199 ? 25.078 -30.016 -22.391 1 95.5 199 ASN B O 1
ATOM 4154 N N . LYS B 1 200 ? 23.469 -29.062 -21.266 1 96.5 200 LYS B N 1
ATOM 4155 C CA . LYS B 1 200 ? 24.188 -27.828 -21.016 1 96.5 200 LYS B CA 1
ATOM 4156 C C . LYS B 1 200 ? 24.547 -27.688 -19.531 1 96.5 200 LYS B C 1
ATOM 4158 O O . LYS B 1 200 ? 23.906 -28.312 -18.672 1 96.5 200 LYS B O 1
ATOM 4163 N N . ASP B 1 201 ? 25.516 -26.844 -19.266 1 97 201 ASP B N 1
ATOM 4164 C CA . ASP B 1 201 ? 25.922 -26.594 -17.875 1 97 201 ASP B CA 1
ATOM 4165 C C . ASP B 1 201 ? 24.828 -25.844 -17.125 1 97 201 ASP B C 1
ATOM 4167 O O . ASP B 1 201 ? 24.156 -24.984 -17.672 1 97 201 ASP B O 1
ATOM 4171 N N . VAL B 1 202 ? 24.672 -26.234 -15.945 1 97.88 202 VAL B N 1
ATOM 4172 C CA . VAL B 1 202 ? 23.75 -25.531 -15.055 1 97.88 202 VAL B CA 1
ATOM 4173 C C . VAL B 1 202 ? 24.531 -24.641 -14.094 1 97.88 202 VAL B C 1
ATOM 4175 O O . VAL B 1 202 ? 25 -25.094 -13.047 1 97.88 202 VAL B O 1
ATOM 4178 N N . ASN B 1 203 ? 24.656 -23.391 -14.445 1 97.75 203 ASN B N 1
ATOM 4179 C CA . ASN B 1 203 ? 25.375 -22.422 -13.617 1 97.75 203 ASN B CA 1
ATOM 4180 C C . ASN B 1 203 ? 24.453 -21.812 -12.562 1 97.75 203 ASN B C 1
ATOM 4182 O O . ASN B 1 203 ? 23.406 -21.266 -12.891 1 97.75 203 ASN B O 1
ATOM 4186 N N . LEU B 1 204 ? 24.891 -21.891 -11.344 1 97.31 204 LEU B N 1
ATOM 4187 C CA . LEU B 1 204 ? 24.047 -21.453 -10.242 1 97.31 204 LEU B CA 1
ATOM 4188 C C . LEU B 1 204 ? 24.828 -20.578 -9.266 1 97.31 204 LEU B C 1
ATOM 4190 O O . LEU B 1 204 ? 26.062 -20.516 -9.328 1 97.31 204 LEU B O 1
ATOM 4194 N N . THR B 1 205 ? 24.109 -19.891 -8.406 1 95.19 205 THR B N 1
ATOM 4195 C CA . THR B 1 205 ? 24.719 -19.312 -7.219 1 95.19 205 THR B CA 1
ATOM 4196 C C . THR B 1 205 ? 25.156 -20.406 -6.246 1 95.19 205 THR B C 1
ATOM 4198 O O . THR B 1 205 ? 25.172 -21.594 -6.602 1 95.19 205 THR B O 1
ATOM 4201 N N . LEU B 1 206 ? 25.531 -20.047 -5.016 1 95.12 206 LEU B N 1
ATOM 4202 C CA . LEU B 1 206 ? 25.891 -21.047 -4.012 1 95.12 206 LEU B CA 1
ATOM 4203 C C . LEU B 1 206 ? 24.641 -21.781 -3.512 1 95.12 206 LEU B C 1
ATOM 4205 O O . LEU B 1 206 ? 24.75 -22.844 -2.9 1 95.12 206 LEU B O 1
ATOM 4209 N N . CYS B 1 207 ? 23.469 -21.266 -3.736 1 95.88 207 CYS B N 1
ATOM 4210 C CA . CYS B 1 207 ? 22.172 -21.891 -3.453 1 95.88 207 CYS B CA 1
ATOM 4211 C C . CYS B 1 207 ? 22.031 -22.203 -1.97 1 95.88 207 CYS B C 1
ATOM 4213 O O . CYS B 1 207 ? 21.469 -23.234 -1.601 1 95.88 207 CYS B O 1
ATOM 4215 N N . ASN B 1 208 ? 22.531 -21.281 -1.169 1 94.06 208 ASN B N 1
ATOM 4216 C CA . ASN B 1 208 ? 22.453 -21.453 0.277 1 94.06 208 ASN B CA 1
ATOM 4217 C C . ASN B 1 208 ? 21.188 -20.797 0.841 1 94.06 208 ASN B C 1
ATOM 4219 O O . ASN B 1 208 ? 20.797 -21.078 1.978 1 94.06 208 ASN B O 1
ATOM 4223 N N . GLN B 1 209 ? 20.562 -19.938 0.077 1 93 209 GLN B N 1
ATOM 4224 C CA . GLN B 1 209 ? 19.359 -19.266 0.542 1 93 209 GLN B CA 1
ATOM 4225 C C . GLN B 1 209 ? 18.219 -20.266 0.771 1 93 209 GLN B C 1
ATOM 4227 O O . GLN B 1 209 ? 18.109 -21.25 0.049 1 93 209 GLN B O 1
ATOM 4232 N N . LEU B 1 210 ? 17.484 -20.031 1.782 1 95.56 210 LEU B N 1
ATOM 4233 C CA . LEU B 1 210 ? 16.359 -20.891 2.1 1 95.56 210 LEU B CA 1
ATOM 4234 C C . LEU B 1 210 ? 15.156 -20.562 1.239 1 95.56 210 LEU B C 1
ATOM 4236 O O . LEU B 1 210 ? 14.984 -19.406 0.824 1 95.56 210 LEU B O 1
ATOM 4240 N N . ARG B 1 211 ? 14.383 -21.594 0.926 1 96.5 211 ARG B N 1
ATOM 4241 C CA . ARG B 1 211 ? 13.172 -21.406 0.131 1 96.5 211 ARG B CA 1
ATOM 4242 C C . ARG B 1 211 ? 12.047 -22.312 0.639 1 96.5 211 ARG B C 1
ATOM 4244 O O . ARG B 1 211 ? 12.297 -23.391 1.161 1 96.5 211 ARG B O 1
ATOM 4251 N N . ASP B 1 212 ? 10.906 -21.812 0.562 1 97.62 212 ASP B N 1
ATOM 4252 C CA . ASP B 1 212 ? 9.664 -22.562 0.766 1 97.62 212 ASP B CA 1
ATOM 4253 C C . ASP B 1 212 ? 8.898 -22.719 -0.544 1 97.62 212 ASP B C 1
ATOM 4255 O O . ASP B 1 212 ? 7.996 -21.938 -0.841 1 97.62 212 ASP B O 1
ATOM 4259 N N . TYR B 1 213 ? 9.211 -23.766 -1.297 1 97.81 213 TYR B N 1
ATOM 4260 C CA . TYR B 1 213 ? 8.547 -24 -2.574 1 97.81 213 TYR B CA 1
ATOM 4261 C C . TYR B 1 213 ? 7.289 -24.828 -2.391 1 97.81 213 TYR B C 1
ATOM 4263 O O . TYR B 1 213 ? 7.262 -25.75 -1.558 1 97.81 213 TYR B O 1
ATOM 4271 N N . CYS B 1 214 ? 6.344 -24.5 -3.131 1 98.12 214 CYS B N 1
ATOM 4272 C CA . CYS B 1 214 ? 5.059 -25.203 -3.135 1 98.12 214 CYS B CA 1
ATOM 4273 C C . CYS B 1 214 ? 4.656 -25.594 -4.551 1 98.12 214 CYS B C 1
ATOM 4275 O O . CYS B 1 214 ? 4.703 -24.766 -5.465 1 98.12 214 CYS B O 1
ATOM 4277 N N . TYR B 1 215 ? 4.305 -26.875 -4.699 1 98.69 215 TYR B N 1
ATOM 4278 C CA . TYR B 1 215 ? 3.914 -27.391 -6.008 1 98.69 215 TYR B CA 1
ATOM 4279 C C . TYR B 1 215 ? 2.625 -26.734 -6.484 1 98.69 215 TYR B C 1
ATOM 4281 O O . TYR B 1 215 ? 1.699 -26.516 -5.699 1 98.69 215 TYR B O 1
ATOM 4289 N N . ILE B 1 216 ? 2.48 -26.422 -7.762 1 98.75 216 ILE B N 1
ATOM 4290 C CA . ILE B 1 216 ? 1.438 -25.609 -8.367 1 98.75 216 ILE B CA 1
ATOM 4291 C C . ILE B 1 216 ? 0.067 -26.203 -8.07 1 98.75 216 ILE B C 1
ATOM 4293 O O . ILE B 1 216 ? -0.886 -25.484 -7.777 1 98.75 216 ILE B O 1
ATOM 4297 N N . GLU B 1 217 ? -0.109 -27.469 -8.07 1 98.5 217 GLU B N 1
ATOM 4298 C CA . GLU B 1 217 ? -1.418 -28.078 -7.855 1 98.5 217 GLU B CA 1
ATOM 4299 C C . GLU B 1 217 ? -1.918 -27.828 -6.434 1 98.5 217 GLU B C 1
ATOM 4301 O O . GLU B 1 217 ? -3.127 -27.766 -6.199 1 98.5 217 GLU B O 1
ATOM 4306 N N . ASN B 1 218 ? -0.984 -27.766 -5.473 1 98.62 218 ASN B N 1
ATOM 4307 C CA . ASN B 1 218 ? -1.376 -27.406 -4.117 1 98.62 218 ASN B CA 1
ATOM 4308 C C . ASN B 1 218 ? -1.938 -25.984 -4.047 1 98.62 218 ASN B C 1
ATOM 4310 O O . ASN B 1 218 ? -2.875 -25.719 -3.295 1 98.62 218 ASN B O 1
ATOM 4314 N N . VAL B 1 219 ? -1.355 -25.094 -4.801 1 98.56 219 VAL B N 1
ATOM 4315 C CA . VAL B 1 219 ? -1.835 -23.719 -4.879 1 98.56 219 VAL B CA 1
ATOM 4316 C C . VAL B 1 219 ? -3.232 -23.688 -5.496 1 98.56 219 VAL B C 1
ATOM 4318 O O . VAL B 1 219 ? -4.117 -22.969 -5.016 1 98.56 219 VAL B O 1
ATOM 4321 N N . ILE B 1 220 ? -3.455 -24.5 -6.527 1 98.56 220 ILE B N 1
ATOM 4322 C CA . ILE B 1 220 ? -4.754 -24.562 -7.188 1 98.56 220 ILE B CA 1
ATOM 4323 C C . ILE B 1 220 ? -5.793 -25.125 -6.227 1 98.56 220 ILE B C 1
ATOM 4325 O O . ILE B 1 220 ? -6.945 -24.672 -6.215 1 98.56 220 ILE B O 1
ATOM 4329 N N . ASP B 1 221 ? -5.363 -26.094 -5.406 1 98.12 221 ASP B N 1
ATOM 4330 C CA . ASP B 1 221 ? -6.258 -26.609 -4.371 1 98.12 221 ASP B CA 1
ATOM 4331 C C . ASP B 1 221 ? -6.742 -25.484 -3.457 1 98.12 221 ASP B C 1
ATOM 4333 O O . ASP B 1 221 ? -7.922 -25.438 -3.096 1 98.12 221 ASP B O 1
ATOM 4337 N N . ALA B 1 222 ? -5.82 -24.656 -3.072 1 98.31 222 ALA B N 1
ATOM 4338 C CA . ALA B 1 222 ? -6.172 -23.516 -2.211 1 98.31 222 ALA B CA 1
ATOM 4339 C C . ALA B 1 222 ? -7.184 -22.609 -2.893 1 98.31 222 ALA B C 1
ATOM 4341 O O . ALA B 1 222 ? -8.117 -22.109 -2.25 1 98.31 222 ALA B O 1
ATOM 4342 N N . CYS B 1 223 ? -7.027 -22.359 -4.168 1 98.25 223 CYS B N 1
ATOM 4343 C CA . CYS B 1 223 ? -7.953 -21.547 -4.941 1 98.25 223 CYS B CA 1
ATOM 4344 C C . CYS B 1 223 ? -9.359 -22.125 -4.902 1 98.25 223 CYS B C 1
ATOM 4346 O O . CYS B 1 223 ? -10.328 -21.406 -4.637 1 98.25 223 CYS B O 1
ATOM 4348 N N . ILE B 1 224 ? -9.453 -23.406 -5.164 1 97.88 224 ILE B N 1
ATOM 4349 C CA . ILE B 1 224 ? -10.742 -24.094 -5.227 1 97.88 224 ILE B CA 1
ATOM 4350 C C . ILE B 1 224 ? -11.414 -24.047 -3.857 1 97.88 224 ILE B C 1
ATOM 4352 O O . ILE B 1 224 ? -12.602 -23.719 -3.746 1 97.88 224 ILE B O 1
ATOM 4356 N N . LEU B 1 225 ? -10.617 -24.312 -2.809 1 97.38 225 LEU B N 1
ATOM 4357 C CA . LEU B 1 225 ? -11.164 -24.312 -1.457 1 97.38 225 LEU B CA 1
ATOM 4358 C C . LEU B 1 225 ? -11.641 -22.906 -1.071 1 97.38 225 LEU B C 1
ATOM 4360 O O . LEU B 1 225 ? -12.656 -22.766 -0.378 1 97.38 225 LEU B O 1
ATOM 4364 N N . ALA B 1 226 ? -10.898 -21.891 -1.473 1 97.25 226 ALA B N 1
ATOM 4365 C CA . ALA B 1 226 ? -11.273 -20.516 -1.173 1 97.25 226 ALA B CA 1
ATOM 4366 C C . ALA B 1 226 ? -12.617 -20.156 -1.804 1 97.25 226 ALA B C 1
ATOM 4368 O O . ALA B 1 226 ? -13.438 -19.484 -1.185 1 97.25 226 ALA B O 1
ATOM 4369 N N . VAL B 1 227 ? -12.836 -20.609 -3.023 1 96.56 227 VAL B N 1
ATOM 4370 C CA . VAL B 1 227 ? -14.07 -20.328 -3.744 1 96.56 227 VAL B CA 1
ATOM 4371 C C . VAL B 1 227 ? -15.227 -21.078 -3.1 1 96.56 227 VAL B C 1
ATOM 4373 O O . VAL B 1 227 ? -16.328 -20.547 -2.973 1 96.56 227 VAL B O 1
ATOM 4376 N N . GLU B 1 228 ? -15 -22.25 -2.693 1 95.38 228 GLU B N 1
ATOM 4377 C CA . GLU B 1 228 ? -16.031 -23.125 -2.152 1 95.38 228 GLU B CA 1
ATOM 4378 C C . GLU B 1 228 ? -16.484 -22.656 -0.767 1 95.38 228 GLU B C 1
ATOM 4380 O O . GLU B 1 228 ? -17.641 -22.844 -0.386 1 95.38 228 GLU B O 1
ATOM 4385 N N . ASN B 1 229 ? -15.523 -22.109 -0.081 1 94.81 229 ASN B N 1
ATOM 4386 C CA . ASN B 1 229 ? -15.844 -21.672 1.276 1 94.81 229 ASN B CA 1
ATOM 4387 C C . ASN B 1 229 ? -16.781 -20.469 1.279 1 94.81 229 ASN B C 1
ATOM 4389 O O . ASN B 1 229 ? -16.578 -19.516 0.533 1 94.81 229 ASN B O 1
ATOM 4393 N N . THR B 1 230 ? -17.797 -20.469 2.053 1 91.5 230 THR B N 1
ATOM 4394 C CA . THR B 1 230 ? -18.781 -19.391 2.072 1 91.5 230 THR B CA 1
ATOM 4395 C C . THR B 1 230 ? -18.734 -18.641 3.402 1 91.5 230 THR B C 1
ATOM 4397 O O . THR B 1 230 ? -19.5 -17.688 3.609 1 91.5 230 THR B O 1
ATOM 4400 N N . THR B 1 231 ? -17.812 -19.031 4.238 1 92.75 231 THR B N 1
ATOM 4401 C CA . THR B 1 231 ? -17.812 -18.469 5.586 1 92.75 231 THR B CA 1
ATOM 4402 C C . THR B 1 231 ? -16.688 -17.438 5.746 1 92.75 231 THR B C 1
ATOM 4404 O O . THR B 1 231 ? -16.812 -16.516 6.547 1 92.75 231 THR B O 1
ATOM 4407 N N . VAL B 1 232 ? -15.695 -17.625 5.016 1 93.12 232 VAL B N 1
ATOM 4408 C CA . VAL B 1 232 ? -14.531 -16.734 5.141 1 93.12 232 VAL B CA 1
ATOM 4409 C C . VAL B 1 232 ? -14.695 -15.539 4.211 1 93.12 232 VAL B C 1
ATOM 4411 O O . VAL B 1 232 ? -15.008 -15.695 3.029 1 93.12 232 VAL B O 1
ATOM 4414 N N . GLN B 1 233 ? -14.586 -14.312 4.809 1 92.94 233 GLN B N 1
ATOM 4415 C CA . GLN B 1 233 ? -14.68 -13.094 4.02 1 92.94 233 GLN B CA 1
ATOM 4416 C C . GLN B 1 233 ? -13.555 -12.125 4.367 1 92.94 233 GLN B C 1
ATOM 4418 O O . GLN B 1 233 ? -13.18 -11.992 5.535 1 92.94 233 GLN B O 1
ATOM 4423 N N . ASN B 1 234 ? -13.086 -11.477 3.326 1 93.31 234 ASN B N 1
ATOM 4424 C CA . ASN B 1 234 ? -12.117 -10.391 3.469 1 93.31 234 ASN B CA 1
ATOM 4425 C C . ASN B 1 234 ? -10.891 -10.836 4.254 1 93.31 234 ASN B C 1
ATOM 4427 O O . ASN B 1 234 ? -10.484 -10.172 5.207 1 93.31 234 ASN B O 1
ATOM 4431 N N . GLU B 1 235 ? -10.328 -11.969 3.855 1 97.44 235 GLU B N 1
ATOM 4432 C CA . GLU B 1 235 ? -9.172 -12.531 4.543 1 97.44 235 GLU B CA 1
ATOM 4433 C C . GLU B 1 235 ? -7.977 -12.648 3.6 1 97.44 235 GLU B C 1
ATOM 4435 O O . GLU B 1 235 ? -8.141 -12.625 2.379 1 97.44 235 GLU B O 1
ATOM 4440 N N . ILE B 1 236 ? -6.82 -12.703 4.184 1 98.69 236 ILE B N 1
ATOM 4441 C CA . ILE B 1 236 ? -5.551 -12.93 3.5 1 98.69 236 ILE B CA 1
ATOM 4442 C C . ILE B 1 236 ? -4.93 -14.242 3.979 1 98.69 236 ILE B C 1
ATOM 4444 O O . ILE B 1 236 ? -4.891 -14.516 5.18 1 98.69 236 ILE B O 1
ATOM 4448 N N . PHE B 1 237 ? -4.465 -15.102 3.059 1 98.81 237 PHE B N 1
ATOM 4449 C CA . PHE B 1 237 ? -3.883 -16.375 3.436 1 98.81 237 PHE B CA 1
ATOM 4450 C C . PHE B 1 237 ? -2.523 -16.578 2.773 1 98.81 237 PHE B C 1
ATOM 4452 O O . PHE B 1 237 ? -2.379 -16.359 1.567 1 98.81 237 PHE B O 1
ATOM 4459 N N . ASN B 1 238 ? -1.561 -16.969 3.535 1 98.75 238 ASN B N 1
ATOM 4460 C CA . ASN B 1 238 ? -0.299 -17.453 2.992 1 98.75 238 ASN B CA 1
ATOM 4461 C C . ASN B 1 238 ? -0.444 -18.859 2.424 1 98.75 238 ASN B C 1
ATOM 4463 O O . ASN B 1 238 ? -1.127 -19.703 3.008 1 98.75 238 ASN B O 1
ATOM 4467 N N . ILE B 1 239 ? 0.168 -19.047 1.278 1 98.31 239 ILE B N 1
ATOM 4468 C CA . ILE B 1 239 ? 0.196 -20.375 0.667 1 98.31 239 ILE B CA 1
ATOM 4469 C C . ILE B 1 239 ? 1.644 -20.828 0.484 1 98.31 239 ILE B C 1
ATOM 4471 O O . ILE B 1 239 ? 2.412 -20.188 -0.24 1 98.31 239 ILE B O 1
ATOM 4475 N N . GLY B 1 240 ? 2.025 -21.812 1.067 1 97.81 240 GLY B N 1
ATOM 4476 C CA . GLY B 1 240 ? 3.342 -22.422 0.986 1 97.81 240 GLY B CA 1
ATOM 4477 C C . GLY B 1 240 ? 3.381 -23.828 1.55 1 97.81 240 GLY B C 1
ATOM 4478 O O . GLY B 1 240 ? 2.365 -24.344 2.027 1 97.81 240 GLY B O 1
ATOM 4479 N N . SER B 1 241 ? 4.488 -24.469 1.435 1 96.19 241 SER B N 1
ATOM 4480 C CA . SER B 1 241 ? 4.633 -25.812 2.016 1 96.19 241 SER B CA 1
ATOM 4481 C C . SER B 1 241 ? 4.703 -25.734 3.537 1 96.19 241 SER B C 1
ATOM 4483 O O . SER B 1 241 ? 4.344 -26.703 4.223 1 96.19 241 SER B O 1
ATOM 4485 N N . GLY B 1 242 ? 5.203 -24.609 4.016 1 94.75 242 GLY B N 1
ATOM 4486 C CA . GLY B 1 242 ? 5.387 -24.438 5.445 1 94.75 242 GLY B CA 1
ATOM 4487 C C . GLY B 1 242 ? 6.711 -24.969 5.953 1 94.75 242 GLY B C 1
ATOM 4488 O O . GLY B 1 242 ? 6.969 -24.953 7.156 1 94.75 242 GLY B O 1
ATOM 4489 N N . THR B 1 243 ? 7.469 -25.469 5.047 1 94.19 243 THR B N 1
ATOM 4490 C CA . THR B 1 243 ? 8.789 -25.984 5.375 1 94.19 243 THR B CA 1
ATOM 4491 C C . THR B 1 243 ? 9.859 -25.375 4.477 1 94.19 243 THR B C 1
ATOM 4493 O O . THR B 1 243 ? 9.648 -25.234 3.268 1 94.19 243 THR B O 1
ATOM 4496 N N . ILE B 1 244 ? 10.961 -25.031 5.086 1 95.62 244 ILE B N 1
ATOM 4497 C CA . ILE B 1 244 ? 12.016 -24.391 4.297 1 95.62 244 ILE B CA 1
ATOM 4498 C C . ILE B 1 244 ? 13.195 -25.359 4.145 1 95.62 244 ILE B C 1
ATOM 4500 O O . ILE B 1 244 ? 13.469 -26.156 5.039 1 95.62 244 ILE B O 1
ATOM 4504 N N . HIS B 1 245 ? 13.812 -25.266 3.076 1 96.94 245 HIS B N 1
ATOM 4505 C CA . HIS B 1 245 ? 15.07 -25.938 2.762 1 96.94 245 HIS B CA 1
ATOM 4506 C C . HIS B 1 245 ? 16.016 -25.016 1.984 1 96.94 245 HIS B C 1
ATOM 4508 O O . HIS B 1 245 ? 15.562 -24.062 1.337 1 96.94 245 HIS B O 1
ATOM 4514 N N . PRO B 1 246 ? 17.297 -25.266 2.145 1 97.12 246 PRO B N 1
ATOM 4515 C CA . PRO B 1 246 ? 18.188 -24.547 1.232 1 97.12 246 PRO B CA 1
ATOM 4516 C C . PRO B 1 246 ? 17.859 -24.797 -0.237 1 97.12 246 PRO B C 1
ATOM 4518 O O . PRO B 1 246 ? 17.469 -25.906 -0.599 1 97.12 246 PRO B O 1
ATOM 4521 N N . LEU B 1 247 ? 18.047 -23.781 -1.049 1 96.62 247 LEU B N 1
ATOM 4522 C CA . LEU B 1 247 ? 17.812 -23.922 -2.482 1 96.62 247 LEU B CA 1
ATOM 4523 C C . LEU B 1 247 ? 18.547 -25.141 -3.033 1 96.62 247 LEU B C 1
ATOM 4525 O O . LEU B 1 247 ? 18.047 -25.812 -3.941 1 96.62 247 LEU B O 1
ATOM 4529 N N . LYS B 1 248 ? 19.703 -25.484 -2.484 1 97.12 248 LYS B N 1
ATOM 4530 C CA . LYS B 1 248 ? 20.516 -26.641 -2.881 1 97.12 248 LYS B CA 1
ATOM 4531 C C . LYS B 1 248 ? 19.719 -27.938 -2.777 1 97.12 248 LYS B C 1
ATOM 4533 O O . LYS B 1 248 ? 19.922 -28.859 -3.578 1 97.12 248 LYS B O 1
ATOM 4538 N N . HIS B 1 249 ? 18.969 -28.016 -1.773 1 97.88 249 HIS B N 1
ATOM 4539 C CA . HIS B 1 249 ? 18.125 -29.188 -1.564 1 97.88 249 HIS B CA 1
ATOM 4540 C C . HIS B 1 249 ? 17.266 -29.469 -2.783 1 97.88 249 HIS B C 1
ATOM 4542 O O . HIS B 1 249 ? 17.188 -30.609 -3.254 1 97.88 249 HIS B O 1
ATOM 4548 N N . TYR B 1 250 ? 16.609 -28.469 -3.312 1 98.19 250 TYR B N 1
ATOM 4549 C CA . TYR B 1 250 ? 15.734 -28.594 -4.465 1 98.19 250 TYR B CA 1
ATOM 4550 C C . TYR B 1 250 ? 16.516 -28.891 -5.73 1 98.19 250 TYR B C 1
ATOM 4552 O O . TYR B 1 250 ? 16.094 -29.703 -6.559 1 98.19 250 TYR B O 1
ATOM 4560 N N . VAL B 1 251 ? 17.656 -28.25 -5.832 1 98.31 251 VAL B N 1
ATOM 4561 C CA . VAL B 1 251 ? 18.531 -28.484 -6.977 1 98.31 251 VAL B CA 1
ATOM 4562 C C . VAL B 1 251 ? 18.938 -29.953 -7.02 1 98.31 251 VAL B C 1
ATOM 4564 O O . VAL B 1 251 ? 18.859 -30.594 -8.062 1 98.31 251 VAL B O 1
ATOM 4567 N N . GLU B 1 252 ? 19.344 -30.406 -5.914 1 97.94 252 GLU B N 1
ATOM 4568 C CA . GLU B 1 252 ? 19.797 -31.797 -5.832 1 97.94 252 GLU B CA 1
ATOM 4569 C C . GLU B 1 252 ? 18.672 -32.781 -6.16 1 97.94 252 GLU B C 1
ATOM 4571 O O . GLU B 1 252 ? 18.891 -33.781 -6.82 1 97.94 252 GLU B O 1
ATOM 4576 N N . LEU B 1 253 ? 17.5 -32.5 -5.672 1 98.06 253 LEU B N 1
ATOM 4577 C CA . LEU B 1 253 ? 16.344 -33.344 -5.996 1 98.06 253 LEU B CA 1
ATOM 4578 C C . LEU B 1 253 ? 16.078 -33.312 -7.5 1 98.06 253 LEU B C 1
ATOM 4580 O O . LEU B 1 253 ? 15.734 -34.344 -8.078 1 98.06 253 LEU B O 1
ATOM 4584 N N . LEU B 1 254 ? 16.188 -32.156 -8.117 1 98.56 254 LEU B N 1
ATOM 4585 C CA . LEU B 1 254 ? 15.992 -32.062 -9.555 1 98.56 254 LEU B CA 1
ATOM 4586 C C . LEU B 1 254 ? 17 -32.938 -10.312 1 98.56 254 LEU B C 1
ATOM 4588 O O . LEU B 1 254 ? 16.609 -33.688 -11.195 1 98.56 254 LEU B O 1
ATOM 4592 N N . PHE B 1 255 ? 18.266 -32.844 -9.961 1 98.12 255 PHE B N 1
ATOM 4593 C CA . PHE B 1 255 ? 19.297 -33.625 -10.625 1 98.12 255 PHE B CA 1
ATOM 4594 C C . PHE B 1 255 ? 19.062 -35.125 -10.414 1 98.12 255 PHE B C 1
ATOM 4596 O O . PHE B 1 255 ? 19.25 -35.906 -11.336 1 98.12 255 PHE B O 1
ATOM 4603 N N . LYS B 1 256 ? 18.703 -35.406 -9.203 1 97.75 256 LYS B N 1
ATOM 4604 C CA . LYS B 1 256 ? 18.406 -36.781 -8.883 1 97.75 256 LYS B CA 1
ATOM 4605 C C . LYS B 1 256 ? 17.344 -37.344 -9.812 1 97.75 256 LYS B C 1
ATOM 4607 O O . LYS B 1 256 ? 17.516 -38.438 -10.367 1 97.75 256 LYS B O 1
ATOM 4612 N N . HIS B 1 257 ? 16.25 -36.625 -10.039 1 97.94 257 HIS B N 1
ATOM 4613 C CA . HIS B 1 257 ? 15.102 -37.156 -10.758 1 97.94 257 HIS B CA 1
ATOM 4614 C C . HIS B 1 257 ? 15.234 -36.938 -12.258 1 97.94 257 HIS B C 1
ATOM 4616 O O . HIS B 1 257 ? 14.477 -37.5 -13.047 1 97.94 257 HIS B O 1
ATOM 4622 N N . LEU B 1 258 ? 16.188 -36.125 -12.633 1 97.75 258 LEU B N 1
ATOM 4623 C CA . LEU B 1 258 ? 16.516 -36 -14.047 1 97.75 258 LEU B CA 1
ATOM 4624 C C . LEU B 1 258 ? 17.406 -37.156 -14.5 1 97.75 258 LEU B C 1
ATOM 4626 O O . LEU B 1 258 ? 17.594 -37.375 -15.703 1 97.75 258 LEU B O 1
ATOM 4630 N N . LYS B 1 259 ? 17.906 -37.875 -13.523 1 95.31 259 LYS B N 1
ATOM 4631 C CA . LYS B 1 259 ? 18.75 -39.031 -13.781 1 95.31 259 LYS B CA 1
ATOM 4632 C C . LYS B 1 259 ? 19.906 -38.688 -14.711 1 95.31 259 LYS B C 1
ATOM 4634 O O . LYS B 1 259 ? 20.109 -39.344 -15.742 1 95.31 259 LYS B O 1
ATOM 4639 N N . THR B 1 260 ? 20.641 -37.688 -14.352 1 94 260 THR B N 1
ATOM 4640 C CA . THR B 1 260 ? 21.75 -37.188 -15.148 1 94 260 THR B CA 1
ATOM 4641 C C . THR B 1 260 ? 23.078 -37.406 -14.406 1 94 260 THR B C 1
ATOM 4643 O O . THR B 1 260 ? 23.094 -37.5 -13.18 1 94 260 THR B O 1
ATOM 4646 N N . ASN B 1 261 ? 24.125 -37.469 -15.125 1 92.44 261 ASN B N 1
ATOM 4647 C CA . ASN B 1 261 ? 25.469 -37.531 -14.562 1 92.44 261 ASN B CA 1
ATOM 4648 C C . ASN B 1 261 ? 26.094 -36.156 -14.422 1 92.44 261 ASN B C 1
ATOM 4650 O O . ASN B 1 261 ? 27.156 -36 -13.836 1 92.44 261 ASN B O 1
ATOM 4654 N N . SER B 1 262 ? 25.344 -35.219 -14.945 1 93.44 262 SER B N 1
ATOM 4655 C CA . SER B 1 262 ? 25.812 -33.844 -14.812 1 93.44 262 SER B CA 1
ATOM 4656 C C . SER B 1 262 ? 25.719 -33.344 -13.367 1 93.44 262 SER B C 1
ATOM 4658 O O . SER B 1 262 ? 24.984 -33.938 -12.562 1 93.44 262 SER B O 1
ATOM 4660 N N . ARG B 1 263 ? 26.562 -32.375 -13.047 1 95.06 263 ARG B N 1
ATOM 4661 C CA . ARG B 1 263 ? 26.547 -31.781 -11.719 1 95.06 263 ARG B CA 1
ATOM 4662 C C . ARG B 1 263 ? 26.25 -30.297 -11.781 1 95.06 263 ARG B C 1
ATOM 4664 O O . ARG B 1 263 ? 26.625 -29.625 -12.75 1 95.06 263 ARG B O 1
ATOM 4671 N N . PRO B 1 264 ? 25.531 -29.859 -10.766 1 97.12 264 PRO B N 1
ATOM 4672 C CA . PRO B 1 264 ? 25.312 -28.406 -10.719 1 97.12 264 PRO B CA 1
ATOM 4673 C C . PRO B 1 264 ? 26.609 -27.625 -10.477 1 97.12 264 PRO B C 1
ATOM 4675 O O . PRO B 1 264 ? 27.453 -28.047 -9.68 1 97.12 264 PRO B O 1
ATOM 4678 N N . ASN B 1 265 ? 26.781 -26.562 -11.195 1 97.69 265 ASN B N 1
ATOM 4679 C CA . ASN B 1 265 ? 27.906 -25.672 -11.008 1 97.69 265 ASN B CA 1
ATOM 4680 C C . ASN B 1 265 ? 27.594 -24.578 -9.992 1 97.69 265 ASN B C 1
ATOM 4682 O O . ASN B 1 265 ? 27.359 -23.422 -10.359 1 97.69 265 ASN B O 1
ATOM 4686 N N . TYR B 1 266 ? 27.797 -24.938 -8.703 1 96.88 266 TYR B N 1
ATOM 4687 C CA . TYR B 1 266 ? 27.5 -24 -7.621 1 96.88 266 TYR B CA 1
ATOM 4688 C C . TYR B 1 266 ? 28.531 -22.875 -7.586 1 96.88 266 TYR B C 1
ATOM 4690 O O . TYR B 1 266 ? 29.719 -23.109 -7.727 1 96.88 266 TYR B O 1
ATOM 4698 N N . GLY B 1 267 ? 28.047 -21.594 -7.395 1 95.56 267 GLY B N 1
ATOM 4699 C CA . GLY B 1 267 ? 28.938 -20.469 -7.254 1 95.56 267 GLY B CA 1
ATOM 4700 C C . GLY B 1 267 ? 29.391 -19.875 -8.586 1 95.56 267 GLY B C 1
ATOM 4701 O O . GLY B 1 267 ? 30.172 -18.938 -8.617 1 95.56 267 GLY B O 1
ATOM 4702 N N . ALA B 1 268 ? 28.906 -20.469 -9.656 1 96.12 268 ALA B N 1
ATOM 4703 C CA . ALA B 1 268 ? 29.281 -20.016 -10.992 1 96.12 268 ALA B CA 1
ATOM 4704 C C . ALA B 1 268 ? 28.734 -18.609 -11.258 1 96.12 268 ALA B C 1
ATOM 4706 O O . ALA B 1 268 ? 29.297 -17.875 -12.07 1 96.12 268 ALA B O 1
ATOM 4707 N N . ILE B 1 269 ? 27.609 -18.281 -10.664 1 93.06 269 ILE B N 1
ATOM 4708 C CA . ILE B 1 269 ? 27.062 -16.938 -10.797 1 93.06 269 ILE B CA 1
ATOM 4709 C C . ILE B 1 269 ? 26.953 -16.281 -9.422 1 93.06 269 ILE B C 1
ATOM 4711 O O . ILE B 1 269 ? 26.828 -16.969 -8.406 1 93.06 269 ILE B O 1
ATOM 4715 N N . SER B 1 270 ? 27.016 -14.922 -9.336 1 89.88 270 SER B N 1
ATOM 4716 C CA . SER B 1 270 ? 26.984 -14.172 -8.086 1 89.88 270 SER B CA 1
ATOM 4717 C C . SER B 1 270 ? 25.578 -14.148 -7.5 1 89.88 270 SER B C 1
ATOM 4719 O O . SER B 1 270 ? 24.594 -14.273 -8.234 1 89.88 270 SER B O 1
ATOM 4721 N N . SER B 1 271 ? 25.609 -13.984 -6.188 1 83.62 271 SER B N 1
ATOM 4722 C CA . SER B 1 271 ? 24.328 -13.867 -5.5 1 83.62 271 SER B CA 1
ATOM 4723 C C . SER B 1 271 ? 23.625 -12.555 -5.848 1 83.62 271 SER B C 1
ATOM 4725 O O . SER B 1 271 ? 24.297 -11.57 -6.207 1 83.62 271 SER B O 1
ATOM 4727 N N . ARG B 1 272 ? 22.344 -12.578 -5.602 1 76.5 272 ARG B N 1
ATOM 4728 C CA . ARG B 1 272 ? 21.547 -11.375 -5.84 1 76.5 272 ARG B CA 1
ATOM 4729 C C . ARG B 1 272 ? 21.609 -10.43 -4.648 1 76.5 272 ARG B C 1
ATOM 4731 O O . ARG B 1 272 ? 21.688 -10.867 -3.502 1 76.5 272 ARG B O 1
ATOM 4738 N N . THR B 1 273 ? 21.594 -9.07 -4.77 1 73.12 273 THR B N 1
ATOM 4739 C CA . THR B 1 273 ? 21.688 -8.07 -3.717 1 73.12 273 THR B CA 1
ATOM 4740 C C . THR B 1 273 ? 20.375 -7.98 -2.934 1 73.12 273 THR B C 1
ATOM 4742 O O . THR B 1 273 ? 20.391 -7.816 -1.711 1 73.12 273 THR B O 1
ATOM 4745 N N . ASN B 1 274 ? 19.156 -8.023 -3.451 1 77.38 274 ASN B N 1
ATOM 4746 C CA . ASN B 1 274 ? 17.859 -7.867 -2.799 1 77.38 274 ASN B CA 1
ATOM 4747 C C . ASN B 1 274 ? 17.156 -9.211 -2.609 1 77.38 274 ASN B C 1
ATOM 4749 O O . ASN B 1 274 ? 15.961 -9.336 -2.873 1 77.38 274 ASN B O 1
ATOM 4753 N N . GLU B 1 275 ? 17.984 -10.008 -1.854 1 80.69 275 GLU B N 1
ATOM 4754 C CA . GLU B 1 275 ? 17.516 -11.375 -1.697 1 80.69 275 GLU B CA 1
ATOM 4755 C C . GLU B 1 275 ? 16.766 -11.555 -0.382 1 80.69 275 GLU B C 1
ATOM 4757 O O . GLU B 1 275 ? 17.172 -11.016 0.65 1 80.69 275 GLU B O 1
ATOM 4762 N N . ARG B 1 276 ? 15.562 -12.242 -0.427 1 85.62 276 ARG B N 1
ATOM 4763 C CA . ARG B 1 276 ? 14.859 -12.727 0.755 1 85.62 276 ARG B CA 1
ATOM 4764 C C . ARG B 1 276 ? 15.43 -14.062 1.218 1 85.62 276 ARG B C 1
ATOM 4766 O O . ARG B 1 276 ? 15.289 -15.078 0.53 1 85.62 276 ARG B O 1
ATOM 4773 N N . TRP B 1 277 ? 15.898 -14.047 2.42 1 84.62 277 TRP B N 1
ATOM 4774 C CA . TRP B 1 277 ? 16.734 -15.18 2.801 1 84.62 277 TRP B CA 1
ATOM 4775 C C . TRP B 1 277 ? 15.898 -16.281 3.451 1 84.62 277 TRP B C 1
ATOM 4777 O O . TRP B 1 277 ? 16.203 -17.469 3.312 1 84.62 277 TRP B O 1
ATOM 4787 N N . VAL B 1 278 ? 14.867 -15.914 4.168 1 88.88 278 VAL B N 1
ATOM 4788 C CA . VAL B 1 278 ? 14.117 -16.938 4.887 1 88.88 278 VAL B CA 1
ATOM 4789 C C . VAL B 1 278 ? 12.617 -16.734 4.652 1 88.88 278 VAL B C 1
ATOM 4791 O O . VAL B 1 278 ? 11.859 -16.5 5.598 1 88.88 278 VAL B O 1
ATOM 4794 N N . PRO B 1 279 ? 12.133 -16.922 3.455 1 93.81 279 PRO B N 1
ATOM 4795 C CA . PRO B 1 279 ? 10.695 -16.766 3.182 1 93.81 279 PRO B CA 1
ATOM 4796 C C . PRO B 1 279 ? 9.898 -18.016 3.572 1 93.81 279 PRO B C 1
ATOM 4798 O O . PRO B 1 279 ? 9.289 -18.656 2.711 1 93.81 279 PRO B O 1
ATOM 4801 N N . GLU B 1 280 ? 9.852 -18.312 4.828 1 96.44 280 GLU B N 1
ATOM 4802 C CA . GLU B 1 280 ? 9.086 -19.438 5.344 1 96.44 280 GLU B CA 1
ATOM 4803 C C . GLU B 1 280 ? 7.633 -19.062 5.598 1 96.44 280 GLU B C 1
ATOM 4805 O O . GLU B 1 280 ? 7.355 -18.141 6.367 1 96.44 280 GLU B O 1
ATOM 4810 N N . ALA B 1 281 ? 6.734 -19.781 4.973 1 98.12 281 ALA B N 1
ATOM 4811 C CA . ALA B 1 281 ? 5.312 -19.469 5.129 1 98.12 281 ALA B CA 1
ATOM 4812 C C . ALA B 1 281 ? 4.754 -20.109 6.398 1 98.12 281 ALA B C 1
ATOM 4814 O O . ALA B 1 281 ? 4.926 -21.297 6.637 1 98.12 281 ALA B O 1
ATOM 4815 N N . ASP B 1 282 ? 4.168 -19.328 7.258 1 98.5 282 ASP B N 1
ATOM 4816 C CA . ASP B 1 282 ? 3.244 -19.859 8.258 1 98.5 282 ASP B CA 1
ATOM 4817 C C . ASP B 1 282 ? 1.866 -20.109 7.648 1 98.5 282 ASP B C 1
ATOM 4819 O O . ASP B 1 282 ? 1.144 -19.172 7.32 1 98.5 282 ASP B O 1
ATOM 4823 N N . VAL B 1 283 ? 1.467 -21.422 7.547 1 98.38 283 VAL B N 1
ATOM 4824 C CA . VAL B 1 283 ? 0.256 -21.766 6.805 1 98.38 283 VAL B CA 1
ATOM 4825 C C . VAL B 1 283 ? -0.846 -22.172 7.777 1 98.38 283 VAL B C 1
ATOM 4827 O O . VAL B 1 283 ? -1.816 -22.828 7.383 1 98.38 283 VAL B O 1
ATOM 4830 N N . GLN B 1 284 ? -0.692 -21.859 9.016 1 98.25 284 GLN B N 1
ATOM 4831 C CA . GLN B 1 284 ? -1.659 -22.266 10.023 1 98.25 284 GLN B CA 1
ATOM 4832 C C . GLN B 1 284 ? -3.021 -21.625 9.781 1 98.25 284 GLN B C 1
ATOM 4834 O O . GLN B 1 284 ? -4.059 -22.266 9.953 1 98.25 284 GLN B O 1
ATOM 4839 N N . LYS B 1 285 ? -3.064 -20.375 9.398 1 98.44 285 LYS B N 1
ATOM 4840 C CA . LYS B 1 285 ? -4.32 -19.656 9.211 1 98.44 285 LYS B CA 1
ATOM 4841 C C . LYS B 1 285 ? -5.188 -20.344 8.148 1 98.44 285 LYS B C 1
ATOM 4843 O O . LYS B 1 285 ? -6.379 -20.562 8.367 1 98.44 285 LYS B O 1
ATOM 4848 N N . ILE B 1 286 ? -4.602 -20.641 6.984 1 98.44 286 ILE B N 1
ATOM 4849 C CA . ILE B 1 286 ? -5.387 -21.234 5.91 1 98.44 286 ILE B CA 1
ATOM 4850 C C . ILE B 1 286 ? -5.785 -22.656 6.285 1 98.44 286 ILE B C 1
ATOM 4852 O O . ILE B 1 286 ? -6.871 -23.125 5.926 1 98.44 286 ILE B O 1
ATOM 4856 N N . LYS B 1 287 ? -4.906 -23.359 6.961 1 98.06 287 LYS B N 1
ATOM 4857 C CA . LYS B 1 287 ? -5.254 -24.688 7.461 1 98.06 287 LYS B CA 1
ATOM 4858 C C . LYS B 1 287 ? -6.492 -24.641 8.344 1 98.06 287 LYS B C 1
ATOM 4860 O O . LYS B 1 287 ? -7.422 -25.438 8.172 1 98.06 287 LYS B O 1
ATOM 4865 N N . ASN B 1 288 ? -6.523 -23.703 9.242 1 97.75 288 ASN B N 1
ATOM 4866 C CA . ASN B 1 288 ? -7.617 -23.594 10.203 1 97.75 288 ASN B CA 1
ATOM 4867 C C . ASN B 1 288 ? -8.898 -23.094 9.539 1 97.75 288 ASN B C 1
ATOM 4869 O O . ASN B 1 288 ? -9.992 -23.547 9.875 1 97.75 288 ASN B O 1
ATOM 4873 N N . SER B 1 289 ? -8.828 -22.219 8.57 1 97.56 289 SER B N 1
ATOM 4874 C CA . SER B 1 289 ? -9.992 -21.531 8.016 1 97.56 289 SER B CA 1
ATOM 4875 C C . SER B 1 289 ? -10.578 -22.297 6.844 1 97.56 289 SER B C 1
ATOM 4877 O O . SER B 1 289 ? -11.797 -22.312 6.656 1 97.56 289 SER B O 1
ATOM 4879 N N . LEU B 1 290 ? -9.672 -22.906 6.016 1 97.31 290 LEU B N 1
ATOM 4880 C CA . LEU B 1 290 ? -10.133 -23.5 4.77 1 97.31 290 LEU B CA 1
ATOM 4881 C C . LEU B 1 290 ? -9.836 -25 4.75 1 97.31 290 LEU B C 1
ATOM 4883 O O . LEU B 1 290 ? -10.133 -25.688 3.768 1 97.31 290 LEU B O 1
ATOM 4887 N N . SER B 1 291 ? -9.18 -25.531 5.797 1 96.94 291 SER B N 1
ATOM 4888 C CA . SER B 1 291 ? -8.766 -26.938 5.863 1 96.94 291 SER B CA 1
ATOM 4889 C C . SER B 1 291 ? -7.824 -27.297 4.719 1 96.94 291 SER B C 1
ATOM 4891 O O . SER B 1 291 ? -7.941 -28.359 4.117 1 96.94 291 SER B O 1
ATOM 4893 N N . TRP B 1 292 ? -6.977 -26.312 4.391 1 97.56 292 TRP B N 1
ATOM 4894 C CA . TRP B 1 292 ? -6.023 -26.516 3.305 1 97.56 292 TRP B CA 1
ATOM 4895 C C . TRP B 1 292 ? -4.684 -27 3.84 1 97.56 292 TRP B C 1
ATOM 4897 O O . TRP B 1 292 ? -4.203 -26.516 4.867 1 97.56 292 TRP B O 1
ATOM 4907 N N . GLU B 1 293 ? -4.125 -27.938 3.23 1 96.81 293 GLU B N 1
ATOM 4908 C CA . GLU B 1 293 ? -2.75 -28.406 3.383 1 96.81 293 GLU B CA 1
ATOM 4909 C C . GLU B 1 293 ? -2.188 -28.906 2.055 1 96.81 293 GLU B C 1
ATOM 4911 O O . GLU B 1 293 ? -2.926 -29.422 1.217 1 96.81 293 GLU B O 1
ATOM 4916 N N . PRO B 1 294 ? -0.91 -28.688 1.877 1 97.25 294 PRO B N 1
ATOM 4917 C CA . PRO B 1 294 ? -0.36 -29.219 0.632 1 97.25 294 PRO B CA 1
ATOM 4918 C C . PRO B 1 294 ? -0.457 -30.75 0.555 1 97.25 294 PRO B C 1
ATOM 4920 O O . PRO B 1 294 ? 0.169 -31.453 1.354 1 97.25 294 PRO B O 1
ATOM 4923 N N . ARG B 1 295 ? -1.175 -31.219 -0.425 1 96.81 295 ARG B N 1
ATOM 4924 C CA . ARG B 1 295 ? -1.392 -32.656 -0.569 1 96.81 295 ARG B CA 1
ATOM 4925 C C . ARG B 1 295 ? -0.2 -33.312 -1.246 1 96.81 295 ARG B C 1
ATOM 4927 O O . ARG B 1 295 ? 0.108 -34.469 -0.969 1 96.81 295 ARG B O 1
ATOM 4934 N N . ILE B 1 296 ? 0.363 -32.625 -2.176 1 98 296 ILE B N 1
ATOM 4935 C CA . ILE B 1 296 ? 1.506 -33.125 -2.93 1 98 296 ILE B CA 1
ATOM 4936 C C . ILE B 1 296 ? 2.801 -32.594 -2.32 1 98 296 ILE B C 1
ATOM 4938 O O . ILE B 1 296 ? 2.986 -31.375 -2.207 1 98 296 ILE B O 1
ATOM 4942 N N . ASN B 1 297 ? 3.664 -33.5 -1.891 1 97.38 297 ASN B N 1
ATOM 4943 C CA . ASN B 1 297 ? 4.906 -33.031 -1.276 1 97.38 297 ASN B CA 1
ATOM 4944 C C . ASN B 1 297 ? 5.914 -32.594 -2.324 1 97.38 297 ASN B C 1
ATOM 4946 O O . ASN B 1 297 ? 5.676 -32.719 -3.525 1 97.38 297 ASN B O 1
ATOM 4950 N N . ILE B 1 298 ? 7.047 -32.125 -1.902 1 97.62 298 ILE B N 1
ATOM 4951 C CA . ILE B 1 298 ? 8.008 -31.422 -2.758 1 97.62 298 ILE B CA 1
ATOM 4952 C C . ILE B 1 298 ? 8.602 -32.406 -3.762 1 97.62 298 ILE B C 1
ATOM 4954 O O . ILE B 1 298 ? 8.695 -32.125 -4.953 1 97.62 298 ILE B O 1
ATOM 4958 N N . GLU B 1 299 ? 9.008 -33.531 -3.303 1 98 299 GLU B N 1
ATOM 4959 C CA . GLU B 1 299 ? 9.648 -34.5 -4.188 1 98 299 GLU B CA 1
ATOM 4960 C C . GLU B 1 299 ? 8.672 -35 -5.242 1 98 299 GLU B C 1
ATOM 4962 O O . GLU B 1 299 ? 9.023 -35.125 -6.422 1 98 299 GLU B O 1
ATOM 4967 N N . GLU B 1 300 ? 7.418 -35.344 -4.785 1 98.44 300 GLU B N 1
ATOM 4968 C CA . GLU B 1 300 ? 6.387 -35.75 -5.734 1 98.44 300 GLU B CA 1
ATOM 4969 C C . GLU B 1 300 ? 6.133 -34.688 -6.781 1 98.44 300 GLU B C 1
ATOM 4971 O O . GLU B 1 300 ? 5.996 -34.969 -7.969 1 98.44 300 GLU B O 1
ATOM 4976 N N . GLY B 1 301 ? 6.039 -33.438 -6.352 1 98.69 301 GLY B N 1
ATOM 4977 C CA . GLY B 1 301 ? 5.867 -32.312 -7.277 1 98.69 301 GLY B CA 1
ATOM 4978 C C . GLY B 1 301 ? 7.004 -32.188 -8.273 1 98.69 301 GLY B C 1
ATOM 4979 O O . GLY B 1 301 ? 6.77 -31.922 -9.453 1 98.69 301 GLY B O 1
ATOM 4980 N N . ILE B 1 302 ? 8.219 -32.406 -7.812 1 98.62 302 ILE B N 1
ATOM 4981 C CA . ILE B 1 302 ? 9.398 -32.312 -8.664 1 98.62 302 ILE B CA 1
ATOM 4982 C C . ILE B 1 302 ? 9.367 -33.406 -9.719 1 98.62 302 ILE B C 1
ATOM 4984 O O . ILE B 1 302 ? 9.633 -33.156 -10.898 1 98.62 302 ILE B O 1
ATOM 4988 N N . ILE B 1 303 ? 8.977 -34.594 -9.305 1 98.75 303 ILE B N 1
ATOM 4989 C CA . ILE B 1 303 ? 8.883 -35.719 -10.234 1 98.75 303 ILE B CA 1
ATOM 4990 C C . ILE B 1 303 ? 7.875 -35.375 -11.336 1 98.75 303 ILE B C 1
ATOM 4992 O O . ILE B 1 303 ? 8.164 -35.562 -12.523 1 98.75 303 ILE B O 1
ATOM 4996 N N . LYS B 1 304 ? 6.711 -34.875 -10.93 1 98.69 304 LYS B N 1
ATOM 4997 C CA . LYS B 1 304 ? 5.676 -34.5 -11.891 1 98.69 304 LYS B CA 1
ATOM 4998 C C . LYS B 1 304 ? 6.168 -33.406 -12.836 1 98.69 304 LYS B C 1
ATOM 5000 O O . LYS B 1 304 ? 5.926 -33.469 -14.039 1 98.69 304 LYS B O 1
ATOM 5005 N N . THR B 1 305 ? 6.875 -32.469 -12.312 1 98.69 305 THR B N 1
ATOM 5006 C CA . THR B 1 305 ? 7.391 -31.344 -13.086 1 98.69 305 THR B CA 1
ATOM 5007 C C . THR B 1 305 ? 8.43 -31.797 -14.102 1 98.69 305 THR B C 1
ATOM 5009 O O . THR B 1 305 ? 8.344 -31.469 -15.281 1 98.69 305 THR B O 1
ATOM 5012 N N . VAL B 1 306 ? 9.367 -32.625 -13.633 1 98.5 306 VAL B N 1
ATOM 5013 C CA . VAL B 1 306 ? 10.43 -33.156 -14.492 1 98.5 306 VAL B CA 1
ATOM 5014 C C . VAL B 1 306 ? 9.82 -33.938 -15.633 1 98.5 306 VAL B C 1
ATOM 5016 O O . VAL B 1 306 ? 10.188 -33.781 -16.797 1 98.5 306 VAL B O 1
ATOM 5019 N N . ASN B 1 307 ? 8.883 -34.812 -15.281 1 98.44 307 ASN B N 1
ATOM 5020 C CA . ASN B 1 307 ? 8.234 -35.656 -16.281 1 98.44 307 ASN B CA 1
ATOM 5021 C C . ASN B 1 307 ? 7.523 -34.812 -17.344 1 98.44 307 ASN B C 1
ATOM 5023 O O . ASN B 1 307 ? 7.578 -35.125 -18.531 1 98.44 307 ASN B O 1
ATOM 5027 N N . TRP B 1 308 ? 6.883 -33.812 -16.891 1 98.25 308 TRP B N 1
ATOM 5028 C CA . TRP B 1 308 ? 6.176 -32.938 -17.844 1 98.25 308 TRP B CA 1
ATOM 5029 C C . TRP B 1 308 ? 7.148 -32.312 -18.828 1 98.25 308 TRP B C 1
ATOM 5031 O O . TRP B 1 308 ? 6.895 -32.281 -20.031 1 98.25 308 TRP B O 1
ATOM 5041 N N . TYR B 1 309 ? 8.25 -31.734 -18.344 1 97.62 309 TYR B N 1
ATOM 5042 C CA . TYR B 1 309 ? 9.211 -31.078 -19.203 1 97.62 309 TYR B CA 1
ATOM 5043 C C . TYR B 1 309 ? 9.859 -32.062 -20.172 1 97.62 309 TYR B C 1
ATOM 5045 O O . TYR B 1 309 ? 10.125 -31.734 -21.328 1 97.62 309 TYR B O 1
ATOM 5053 N N . LYS B 1 310 ? 10.094 -33.312 -19.734 1 96.94 310 LYS B N 1
ATOM 5054 C CA . LYS B 1 310 ? 10.633 -34.344 -20.609 1 96.94 310 LYS B CA 1
ATOM 5055 C C . LYS B 1 310 ? 9.695 -34.594 -21.797 1 96.94 310 LYS B C 1
ATOM 5057 O O . LYS B 1 310 ? 10.156 -34.781 -22.922 1 96.94 310 LYS B O 1
ATOM 5062 N N . ASN B 1 311 ? 8.398 -34.562 -21.484 1 96.38 311 ASN B N 1
ATOM 5063 C CA . ASN B 1 311 ? 7.406 -34.875 -22.5 1 96.38 311 ASN B CA 1
ATOM 5064 C C . ASN B 1 311 ? 7.02 -33.656 -23.328 1 96.38 311 ASN B C 1
ATOM 5066 O O . ASN B 1 311 ? 6.391 -33.781 -24.375 1 96.38 311 ASN B O 1
ATOM 5070 N N . ASN B 1 312 ? 7.414 -32.406 -22.859 1 95.5 312 ASN B N 1
ATOM 5071 C CA . ASN B 1 312 ? 6.973 -31.188 -23.531 1 95.5 312 ASN B CA 1
ATOM 5072 C C . ASN B 1 312 ? 8.148 -30.266 -23.844 1 95.5 312 ASN B C 1
ATOM 5074 O O . ASN B 1 312 ? 7.98 -29.047 -23.922 1 95.5 312 ASN B O 1
ATOM 5078 N N . LYS B 1 313 ? 9.32 -30.828 -23.938 1 92.06 313 LYS B N 1
ATOM 5079 C CA . LYS B 1 313 ? 10.523 -30.031 -24.188 1 92.06 313 LYS B CA 1
ATOM 5080 C C . LYS B 1 313 ? 10.391 -29.219 -25.469 1 92.06 313 LYS B C 1
ATOM 5082 O O . LYS B 1 313 ? 11 -28.141 -25.594 1 92.06 313 LYS B O 1
ATOM 5087 N N . HIS B 1 314 ? 9.555 -29.625 -26.453 1 91.25 314 HIS B N 1
ATOM 5088 C CA . HIS B 1 314 ? 9.359 -28.953 -27.734 1 91.25 314 HIS B CA 1
ATOM 5089 C C . HIS B 1 314 ? 8.719 -27.578 -27.547 1 91.25 314 HIS B C 1
ATOM 5091 O O . HIS B 1 314 ? 8.844 -26.703 -28.406 1 91.25 314 HIS B O 1
ATOM 5097 N N . LEU B 1 315 ? 8.062 -27.359 -26.453 1 92.25 315 LEU B N 1
ATOM 5098 C CA . LEU B 1 315 ? 7.387 -26.094 -26.172 1 92.25 315 LEU B CA 1
ATOM 5099 C C . LEU B 1 315 ? 8.398 -25.016 -25.781 1 92.25 315 LEU B C 1
ATOM 5101 O O . LEU B 1 315 ? 8.078 -23.828 -25.812 1 92.25 315 LEU B O 1
ATOM 5105 N N . TYR B 1 316 ? 9.547 -25.453 -25.406 1 91 316 TYR B N 1
ATOM 5106 C CA . TYR B 1 316 ? 10.562 -24.531 -24.906 1 91 316 TYR B CA 1
ATOM 5107 C C . TYR B 1 316 ? 11.766 -24.5 -25.844 1 91 316 TYR B C 1
ATOM 5109 O O . TYR B 1 316 ? 12.469 -23.484 -25.938 1 91 316 TYR B O 1
ATOM 5117 N N . LEU B 1 317 ? 12.094 -25.656 -26.359 1 81.81 317 LEU B N 1
ATOM 5118 C CA . LEU B 1 317 ? 13.32 -25.844 -27.125 1 81.81 317 LEU B CA 1
ATOM 5119 C C . LEU B 1 317 ? 13.023 -25.875 -28.625 1 81.81 317 LEU B C 1
ATOM 5121 O O . LEU B 1 317 ? 12.078 -26.547 -29.062 1 81.81 317 LEU B O 1
ATOM 5125 N N . THR B 1 318 ? 12.875 -24.641 -29.297 1 64.19 318 THR B N 1
ATOM 5126 C CA . THR B 1 318 ? 12.68 -24.75 -30.734 1 64.19 318 THR B CA 1
ATOM 5127 C C . THR B 1 318 ? 13.523 -25.875 -31.312 1 64.19 318 THR B C 1
ATOM 5129 O O . THR B 1 318 ? 14.703 -26.016 -30.984 1 64.19 318 THR B O 1
ATOM 5132 N N . PRO B 1 319 ? 12.859 -26.703 -32.281 1 50.91 319 PRO B N 1
ATOM 5133 C CA . PRO B 1 319 ? 13.75 -27.609 -33.031 1 50.91 319 PRO B CA 1
ATOM 5134 C C . PRO B 1 319 ? 14.883 -26.859 -33.719 1 50.91 319 PRO B C 1
ATOM 5136 O O . PRO B 1 319 ? 14.734 -25.688 -34.094 1 50.91 319 PRO B O 1
#

Solvent-accessible surface area (backbone atoms only — not co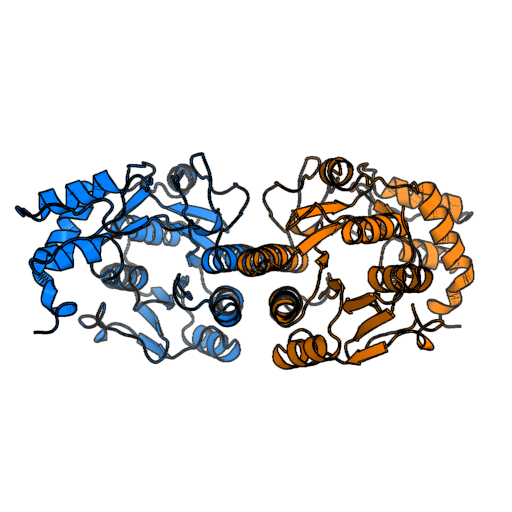mparable to full-atom values): 34029 Å² total; per-residue (Å²): 140,85,77,68,37,61,91,34,35,37,34,25,31,30,30,58,39,54,69,29,29,56,43,50,53,54,40,46,74,33,46,31,41,45,35,30,42,36,54,92,86,66,66,51,75,78,40,58,93,53,44,91,75,44,47,76,42,85,46,58,51,65,38,52,68,60,41,34,55,50,44,56,71,66,48,35,39,30,37,39,44,56,54,61,53,67,83,52,90,85,64,83,53,63,64,60,34,37,40,38,26,27,50,12,46,42,32,54,59,57,33,42,71,75,41,78,46,64,37,35,42,35,57,49,39,46,45,20,43,29,69,46,93,48,71,43,49,82,78,53,46,68,49,36,75,43,67,47,20,23,25,37,38,27,22,51,50,42,40,52,42,55,22,63,77,63,75,43,39,36,36,34,40,22,44,41,45,71,44,49,68,76,52,61,59,85,41,70,69,42,32,47,54,52,26,53,78,64,74,44,82,41,72,30,34,72,39,70,48,34,38,11,58,22,35,45,68,41,56,45,50,49,53,54,41,58,67,70,44,84,79,76,63,68,46,70,32,45,42,36,59,50,51,66,42,39,42,45,59,57,52,51,52,50,44,60,74,63,70,56,90,74,67,79,37,66,54,68,37,80,76,73,89,85,64,57,49,37,58,26,33,40,38,62,64,34,28,74,76,58,71,47,70,65,80,59,49,66,66,61,34,48,50,55,25,52,54,45,46,72,78,44,44,71,82,75,45,76,133,148,85,80,66,39,62,91,34,34,37,34,26,32,29,30,58,39,54,69,28,28,55,43,52,52,53,41,46,74,30,45,32,42,43,34,29,43,36,52,91,86,66,66,52,74,79,41,59,93,53,44,90,75,43,47,78,43,86,46,58,52,64,38,53,66,60,42,35,54,50,43,58,70,67,48,34,40,29,36,38,44,56,54,60,53,67,84,52,89,85,62,85,52,64,64,59,34,37,41,38,27,26,49,12,45,43,32,53,59,58,34,42,70,75,41,77,44,64,38,35,43,36,57,51,40,46,44,20,44,28,69,45,94,48,72,43,49,82,79,53,47,69,49,35,75,42,67,47,19,23,24,38,38,27,22,51,50,42,41,53,42,55,22,63,78,64,74,43,40,34,35,33,40,21,42,41,45,70,44,49,69,77,50,61,60,85,40,70,67,42,34,47,53,53,26,51,76,63,75,44,83,40,73,30,34,72,39,70,48,34,38,12,57,22,35,44,67,42,55,44,49,48,53,53,42,58,67,70,45,85,79,77,62,67,45,71,32,45,41,39,58,51,50,66,40,38,41,44,58,58,50,51,51,50,47,60,73,64,70,57,90,74,68,78,35,64,54,69,37,80,76,73,89,82,64,58,49,37,60,26,34,40,38,61,65,34,28,74,75,60,71,47,70,63,79,58,50,67,68,60,35,48,51,53,25,52,52,45,46,71,76,44,43,70,81,75,45,76,130

pLDDT: mean 94.48, std 8.59, range [40.53, 98.88]

Nearest PDB structures (foldseek):
  6zld-assembly1_A  TM=8.954E-01  e=6.175E-26  Bacillus cereus HuA2-4
  6zlj-assembly1_B-2  TM=8.993E-01  e=1.039E-25  Bacillus cereus
  8shh-assembly1_A  TM=8.998E-01  e=1.671E-24  Micromonospora carbonacea
  6zla-assembly1_B  TM=8.737E-01  e=7.015E-25  Bacillus cereus
  6vlo-assembly2_D  TM=8.594E-01  e=1.455E-21  Acanthamoeba polyphaga mimivirus